Protein AF-A0A3Q0KGN2-F1 (afdb_monomer_lite)

Radius of gyration: 61.95 Å; chains: 1; bounding box: 192×76×157 Å

InterPro domains:
  IPR038929 Coiled-coil domain-containing protein 13 [PTHR31935] (30-447)

Sequence (596 aa):
MPDYCNEDDSKQTESVTMHGVHKIHPNDVGLDVASLKIIELSKKIRELNAALVSERNRCNNLCQVVRKLESESASLSNKDVICSLCKQNKITANEKIDNTSESAGQEKKIKKMEFVVLELRQKVQTLNHDLLLAKKVVEAETGEIIPNINIWLTNLKLKTEGTYGTWRGRQQQITALKNRIAKLQSQLALKSSSRTEDLIHKDNIENETFSGATFFGINYFQDDDNNLDPQSPKVNHIIEQNENKTSTIIQLQDEKKRLEEDNDVTKKNLQKTKLRINNLLQEQKELKQQILFLIKKGKHDDELVESLVHHNENLQNELNRMNQINKEKDDEIEKFNEQQSNLKQRKDIEIKRLEEIIIEKNQLIDNMNERLTTVNQIHLDKSEHEVITETNDIIQSNFIHSSQCDPDHIKSLTIERDGLVKLIENMESRIEELVNEKMKLKLENTELIRKLAGKPNINNQSLLINEKSVKSIINNHNHNDKEDDQLFNYLTNENYIKNLFSKCSSLSLSSMKIITKYIKQFQIVLIKYHNELMNLKNNIKLILNYRNDDFKLMMNIIDELRQQQQQQQQQQGQQRQRQQEQQEQEQQRRQQQQQQ

Structure (mmCIF, N/CA/C/O backbone):
data_AF-A0A3Q0KGN2-F1
#
_entry.id   AF-A0A3Q0KGN2-F1
#
loop_
_atom_site.group_PDB
_atom_site.id
_atom_site.type_symbol
_atom_site.label_atom_id
_atom_site.label_alt_id
_atom_site.label_comp_id
_atom_site.label_asym_id
_atom_site.label_entity_id
_atom_site.label_seq_id
_atom_site.pdbx_PDB_ins_code
_atom_site.Cartn_x
_atom_site.Cartn_y
_atom_site.Cartn_z
_atom_site.occupancy
_atom_site.B_iso_or_equiv
_atom_site.auth_seq_id
_atom_site.auth_comp_id
_atom_site.auth_asym_id
_atom_site.auth_atom_id
_atom_site.pdbx_PDB_model_num
ATOM 1 N N . MET A 1 1 ? -9.458 28.143 -1.568 1.00 37.06 1 MET A N 1
ATOM 2 C CA . MET A 1 1 ? -10.804 27.536 -1.480 1.00 37.06 1 MET A CA 1
ATOM 3 C C . MET A 1 1 ? -11.739 28.597 -0.924 1.00 37.06 1 MET A C 1
ATOM 5 O O . MET A 1 1 ? -11.326 29.224 0.039 1.00 37.06 1 MET A O 1
ATOM 9 N N . PRO A 1 2 ? -12.906 28.874 -1.525 1.00 39.81 2 PRO A N 1
ATOM 10 C CA . PRO A 1 2 ? -13.836 29.863 -0.982 1.00 39.81 2 PRO A CA 1
ATOM 11 C C . PRO A 1 2 ? -14.508 29.329 0.294 1.00 39.81 2 PRO A C 1
ATOM 13 O O . PRO A 1 2 ? -14.988 28.195 0.301 1.00 39.81 2 PRO A O 1
ATOM 16 N N . ASP A 1 3 ? -14.514 30.145 1.349 1.00 43.41 3 ASP A N 1
ATOM 17 C CA . ASP A 1 3 ? -15.077 29.872 2.675 1.00 43.41 3 ASP A CA 1
ATOM 18 C C . ASP A 1 3 ? -16.599 29.642 2.629 1.00 43.41 3 ASP A C 1
ATOM 20 O O . ASP A 1 3 ? -17.396 30.576 2.678 1.00 43.41 3 ASP A O 1
ATOM 24 N N . TYR A 1 4 ? -17.021 28.379 2.573 1.00 41.16 4 TYR A N 1
ATOM 25 C CA . TYR A 1 4 ? -18.422 27.967 2.721 1.00 41.16 4 TYR A CA 1
ATOM 26 C C . TYR A 1 4 ? -18.769 27.772 4.209 1.00 41.16 4 TYR A C 1
ATOM 28 O O . TYR A 1 4 ? -19.076 26.671 4.655 1.00 41.16 4 TYR A O 1
ATOM 36 N N . CYS A 1 5 ? -18.665 28.835 5.007 1.00 35.72 5 CYS A N 1
ATOM 37 C CA . CYS A 1 5 ? -18.962 28.796 6.445 1.00 35.72 5 CYS A CA 1
ATOM 38 C C . CYS A 1 5 ? -19.754 30.028 6.902 1.00 35.72 5 CYS A C 1
ATOM 40 O O . CYS A 1 5 ? -19.450 30.573 7.950 1.00 35.72 5 CYS A O 1
ATOM 42 N N . ASN A 1 6 ? -20.743 30.483 6.130 1.00 36.50 6 ASN A N 1
ATOM 43 C CA . ASN A 1 6 ? -21.748 31.447 6.588 1.00 36.50 6 ASN A CA 1
ATOM 44 C C . ASN A 1 6 ? -23.064 31.171 5.845 1.00 36.50 6 ASN A C 1
ATOM 46 O O . ASN A 1 6 ? -23.286 31.715 4.770 1.00 36.50 6 ASN A O 1
ATOM 50 N N . GLU A 1 7 ? -23.922 30.313 6.394 1.00 40.88 7 GLU A N 1
ATOM 51 C CA . GLU A 1 7 ? -25.357 30.390 6.106 1.00 40.88 7 GLU A CA 1
ATOM 52 C C . GLU A 1 7 ? -26.114 30.415 7.431 1.00 40.88 7 GLU A C 1
ATOM 54 O O . GLU A 1 7 ? -25.927 29.560 8.298 1.00 40.88 7 GLU A O 1
ATOM 59 N N . ASP A 1 8 ? -26.901 31.476 7.566 1.00 36.59 8 ASP A N 1
ATOM 60 C CA . ASP A 1 8 ? -27.594 31.928 8.757 1.00 36.59 8 ASP A CA 1
ATOM 61 C C . ASP A 1 8 ? -28.649 30.939 9.270 1.00 36.59 8 ASP A C 1
ATOM 63 O O . ASP A 1 8 ? -29.472 30.401 8.524 1.00 36.59 8 ASP A O 1
ATOM 67 N N . ASP A 1 9 ? -28.679 30.796 10.596 1.00 37.03 9 ASP A N 1
ATOM 68 C CA . ASP A 1 9 ? -29.705 30.120 11.389 1.00 37.03 9 ASP A CA 1
ATOM 69 C C . ASP A 1 9 ? -31.073 30.830 11.278 1.00 37.03 9 ASP A C 1
ATOM 71 O O . ASP A 1 9 ? -31.562 31.457 12.222 1.00 37.03 9 ASP A O 1
ATOM 75 N N . SER A 1 10 ? -31.748 30.722 10.134 1.00 38.00 10 SER A N 1
ATOM 76 C CA . SER A 1 10 ? -33.141 31.165 9.999 1.00 38.00 10 SER A CA 1
ATOM 77 C C . SER A 1 10 ? -34.096 30.111 10.563 1.00 38.00 10 SER A C 1
ATOM 79 O O . SER A 1 10 ? -34.604 29.233 9.868 1.00 38.00 10 SER A O 1
ATOM 81 N N . LYS A 1 11 ? -34.351 30.214 11.870 1.00 34.75 11 LYS A N 1
ATOM 82 C CA . LYS A 1 11 ? -35.442 29.530 12.577 1.00 34.75 11 LYS A CA 1
ATOM 83 C C . LYS A 1 11 ? -36.794 30.069 12.089 1.00 34.75 11 LYS A C 1
ATOM 85 O O . LYS A 1 11 ? -37.289 31.050 12.634 1.00 34.75 11 LYS A O 1
ATOM 90 N N . GLN A 1 12 ? -37.416 29.426 11.103 1.00 34.69 12 GLN A N 1
ATOM 91 C CA . GLN A 1 12 ? -38.846 29.614 10.832 1.00 34.69 12 GLN A CA 1
ATOM 92 C C . GLN A 1 12 ? -39.654 28.543 11.569 1.00 34.69 12 GLN A C 1
ATOM 94 O O . GLN A 1 12 ? -39.642 27.359 11.242 1.00 34.69 12 GLN A O 1
ATOM 99 N N . THR A 1 13 ? -40.314 28.986 12.632 1.00 32.97 13 THR A N 1
ATOM 100 C CA . THR A 1 13 ? -41.303 28.246 13.410 1.00 32.97 13 THR A CA 1
ATOM 101 C C . THR A 1 13 ? -42.668 28.392 12.738 1.00 32.97 13 THR A C 1
ATOM 103 O O . THR A 1 13 ? -43.354 29.381 12.979 1.00 32.97 13 THR A O 1
ATOM 106 N N . GLU A 1 14 ? -43.084 27.436 11.910 1.00 36.53 14 GLU A N 1
ATOM 107 C CA . GLU A 1 14 ? -44.475 27.355 11.449 1.00 36.53 14 GLU A CA 1
ATOM 108 C C . GLU A 1 14 ? -45.244 26.347 12.303 1.00 36.53 14 GLU A C 1
ATOM 110 O O . GLU A 1 14 ? -45.062 25.132 12.226 1.00 36.53 14 GLU A O 1
ATOM 115 N N . SER A 1 15 ? -46.095 26.884 13.171 1.00 32.31 15 SER A N 1
ATOM 116 C CA . SER A 1 15 ? -47.087 26.153 13.945 1.00 32.31 15 SER A CA 1
ATOM 117 C C . SER A 1 15 ? -48.253 25.749 13.038 1.00 32.31 15 SER A C 1
ATOM 119 O O . SER A 1 15 ? -49.039 26.605 12.635 1.00 32.31 15 SER A O 1
ATOM 121 N N . VAL A 1 16 ? -48.397 24.459 12.733 1.00 37.28 16 VAL A N 1
ATOM 122 C CA . VAL A 1 16 ? -49.583 23.939 12.036 1.00 37.28 16 VAL A CA 1
ATOM 123 C C . VAL A 1 16 ? -50.595 23.440 13.062 1.00 37.28 16 VAL A C 1
ATOM 125 O O . VAL A 1 16 ? -50.392 22.452 13.767 1.00 37.28 16 VAL A O 1
ATOM 128 N N . THR A 1 17 ? -51.687 24.186 13.148 1.00 33.66 17 THR A N 1
ATOM 129 C CA . THR A 1 17 ? -52.855 23.970 13.996 1.00 33.66 17 THR A CA 1
ATOM 130 C C . THR A 1 17 ? -53.669 22.780 13.482 1.00 33.66 17 THR A C 1
ATOM 132 O O . THR A 1 17 ? -54.152 22.787 12.352 1.00 33.66 17 THR A O 1
ATOM 135 N N . MET A 1 18 ? -53.857 21.760 14.320 1.00 33.41 18 MET A N 1
ATOM 136 C CA . MET A 1 18 ? -54.680 20.585 14.019 1.00 33.41 18 MET A CA 1
ATOM 137 C C . MET A 1 18 ? -56.166 20.936 14.193 1.00 33.41 18 MET A C 1
ATOM 139 O O . MET A 1 18 ? -56.669 20.991 15.314 1.00 33.41 18 MET A O 1
ATOM 143 N N . HIS A 1 19 ? -56.871 21.196 13.093 1.00 30.86 19 HIS A N 1
ATOM 144 C CA . HIS A 1 19 ? -58.331 21.323 13.045 1.00 30.86 19 HIS A CA 1
ATOM 145 C C . HIS A 1 19 ? -58.899 20.262 12.100 1.00 30.86 19 HIS A C 1
ATOM 147 O O . HIS A 1 19 ? -58.445 20.148 10.966 1.00 30.86 19 HIS A O 1
ATOM 153 N N . GLY A 1 20 ? -59.924 19.529 12.547 1.00 34.56 20 GLY A N 1
ATOM 154 C CA . GLY A 1 20 ? -60.787 18.750 11.653 1.00 34.56 20 GLY A CA 1
ATOM 155 C C . GLY A 1 20 ? -61.028 17.307 12.081 1.00 34.56 20 GLY A C 1
ATOM 156 O O . GLY A 1 20 ? -60.421 16.378 11.561 1.00 34.56 20 GLY A O 1
ATOM 157 N N . VAL A 1 21 ? -61.976 17.120 12.999 1.00 31.12 21 VAL A N 1
ATOM 158 C CA . VAL A 1 21 ? -62.618 15.836 13.303 1.00 31.12 21 VAL A CA 1
ATOM 159 C C . VAL A 1 21 ? -63.432 15.409 12.075 1.00 31.12 21 VAL A C 1
ATOM 161 O O . VAL A 1 21 ? -64.506 15.959 11.820 1.00 31.12 21 VAL A O 1
ATOM 164 N N . HIS A 1 22 ? -62.941 14.444 11.294 1.00 40.19 22 HIS A N 1
ATOM 165 C CA . HIS A 1 22 ? -63.720 13.837 10.215 1.00 40.19 22 HIS A CA 1
ATOM 166 C C . HIS A 1 22 ? -63.932 12.340 10.405 1.00 40.19 22 HIS A C 1
ATOM 168 O O . HIS A 1 22 ? -63.059 11.583 10.820 1.00 40.19 22 HIS A O 1
ATOM 174 N N . LYS A 1 23 ? -65.198 11.990 10.178 1.00 37.16 23 LYS A N 1
ATOM 175 C CA . LYS A 1 23 ? -65.866 10.735 10.480 1.00 37.16 23 LYS A CA 1
ATOM 176 C C . LYS A 1 23 ? -65.218 9.581 9.727 1.00 37.16 23 LYS A C 1
ATOM 178 O O . LYS A 1 23 ? -64.963 9.656 8.532 1.00 37.16 23 LYS A O 1
ATOM 183 N N . ILE A 1 24 ? -65.033 8.500 10.470 1.00 36.69 24 ILE A N 1
ATOM 184 C CA . ILE A 1 24 ? -64.552 7.198 10.030 1.00 36.69 24 ILE A CA 1
ATOM 185 C C . ILE A 1 24 ? -65.502 6.662 8.943 1.00 36.69 24 ILE A C 1
ATOM 187 O O . ILE A 1 24 ? -66.661 6.344 9.217 1.00 36.69 24 ILE A O 1
ATOM 191 N N . HIS A 1 25 ? -65.020 6.570 7.705 1.00 41.91 25 HIS A N 1
ATOM 192 C CA . HIS A 1 25 ? -65.602 5.716 6.671 1.00 41.91 25 HIS A CA 1
ATOM 193 C C . HIS A 1 25 ? -64.577 4.633 6.316 1.00 41.91 25 HIS A C 1
ATOM 195 O O . HIS A 1 25 ? -63.493 4.954 5.828 1.00 41.91 25 HIS A O 1
ATOM 201 N N . PRO A 1 26 ? -64.870 3.354 6.606 1.00 41.38 26 PRO A N 1
ATOM 202 C CA . PRO A 1 26 ? -63.973 2.254 6.308 1.00 41.38 26 PRO A CA 1
ATOM 203 C C . PRO A 1 26 ? -64.197 1.871 4.848 1.00 41.38 26 PRO A C 1
ATOM 205 O O . PRO A 1 26 ? -65.238 1.297 4.564 1.00 41.38 26 PRO A O 1
ATOM 208 N N . ASN A 1 27 ? -63.302 2.274 3.938 1.00 44.38 27 ASN A N 1
ATOM 209 C CA . ASN A 1 27 ? -63.066 1.641 2.620 1.00 44.38 27 ASN A CA 1
ATOM 210 C C . ASN A 1 27 ? -61.957 2.323 1.783 1.00 44.38 27 ASN A C 1
ATOM 212 O O . ASN A 1 27 ? -61.847 2.047 0.591 1.00 44.38 27 ASN A O 1
ATOM 216 N N . ASP A 1 28 ? -61.106 3.180 2.359 1.00 47.94 28 ASP A N 1
ATOM 217 C CA . ASP A 1 28 ? -60.072 3.884 1.587 1.00 47.94 28 ASP A CA 1
ATOM 218 C C . ASP A 1 28 ? -58.673 3.281 1.787 1.00 47.94 28 ASP A C 1
ATOM 220 O O . ASP A 1 28 ? -57.818 3.805 2.502 1.00 47.94 28 ASP A O 1
ATOM 224 N N . VAL A 1 29 ? -58.441 2.137 1.141 1.00 55.62 29 VAL A N 1
ATOM 225 C CA . VAL A 1 29 ? -57.117 1.493 1.056 1.00 55.62 29 VAL A CA 1
ATOM 226 C C . VAL A 1 29 ? -56.094 2.428 0.379 1.00 55.62 29 VAL A C 1
ATOM 228 O O . VAL A 1 29 ? -54.894 2.304 0.610 1.00 55.62 29 VAL A O 1
ATOM 231 N N . GLY A 1 30 ? -56.547 3.404 -0.420 1.00 56.88 30 GLY A N 1
ATOM 232 C CA . GLY A 1 30 ? -55.689 4.384 -1.087 1.00 56.88 30 GLY A CA 1
ATOM 233 C C . GLY A 1 30 ? -55.107 5.425 -0.129 1.00 56.88 30 GLY A C 1
ATOM 234 O O . GLY A 1 30 ? -53.911 5.723 -0.207 1.00 56.88 30 GLY A O 1
ATOM 235 N N . LEU A 1 31 ? -55.911 5.931 0.814 1.00 63.50 31 LEU A N 1
ATOM 236 C CA . LEU A 1 31 ? -55.431 6.871 1.834 1.00 63.50 31 LEU A CA 1
ATOM 237 C C . LEU A 1 31 ? -54.385 6.238 2.758 1.00 63.50 31 LEU A C 1
ATOM 239 O O . LEU A 1 31 ? -53.442 6.918 3.161 1.00 63.50 31 LEU A O 1
ATOM 243 N N . ASP A 1 32 ? -54.513 4.944 3.058 1.00 73.19 32 ASP A N 1
ATOM 244 C CA . ASP A 1 32 ? -53.572 4.256 3.944 1.00 73.19 32 ASP A CA 1
ATOM 245 C C . ASP A 1 32 ? -52.223 3.985 3.257 1.00 73.19 32 ASP A C 1
ATOM 247 O O . ASP A 1 32 ? -51.161 4.108 3.862 1.00 73.19 32 ASP A O 1
ATOM 251 N N . VAL A 1 33 ? -52.219 3.734 1.944 1.00 79.44 33 VAL A N 1
ATOM 252 C CA . VAL A 1 33 ? -50.967 3.656 1.171 1.00 79.44 33 VAL A CA 1
ATOM 253 C C . VAL A 1 33 ? -50.260 5.016 1.132 1.00 79.44 33 VAL A C 1
ATOM 255 O O . VAL A 1 33 ? -49.038 5.081 1.297 1.00 79.44 33 VAL A O 1
ATOM 258 N N . ALA A 1 34 ? -51.006 6.113 0.962 1.00 85.00 34 ALA A N 1
ATOM 259 C CA . ALA A 1 34 ? -50.444 7.462 1.017 1.00 85.00 34 ALA A CA 1
ATOM 260 C C . ALA A 1 34 ? -49.923 7.812 2.424 1.00 85.00 34 ALA A C 1
ATOM 262 O O . ALA A 1 34 ? -48.821 8.352 2.548 1.00 85.00 34 ALA A O 1
ATOM 263 N N . SER A 1 35 ? -50.662 7.454 3.481 1.00 85.06 35 SER A N 1
ATOM 264 C CA . SER A 1 35 ? -50.261 7.668 4.878 1.00 85.06 35 SER A CA 1
ATOM 265 C C . SER A 1 35 ? -48.957 6.921 5.198 1.00 85.06 35 SER A C 1
ATOM 267 O O . SER A 1 35 ? -47.999 7.516 5.701 1.00 85.06 35 SER A O 1
ATOM 269 N N . LEU A 1 36 ? -48.861 5.650 4.796 1.00 84.88 36 LEU A N 1
ATOM 270 C CA . LEU A 1 36 ? -47.667 4.823 4.943 1.00 84.88 36 LEU A CA 1
ATOM 271 C C . LEU A 1 36 ? -46.486 5.409 4.170 1.00 84.88 36 LEU A C 1
ATOM 273 O O . LEU A 1 36 ? -45.372 5.448 4.698 1.00 84.88 36 LEU A O 1
ATOM 277 N N . LYS A 1 37 ? -46.716 5.930 2.957 1.00 91.00 37 LYS A N 1
ATOM 278 C CA . LYS A 1 37 ? -45.654 6.561 2.166 1.00 91.00 37 LYS A CA 1
ATOM 279 C C . LYS A 1 37 ? -45.145 7.851 2.802 1.00 91.00 37 LYS A C 1
ATOM 281 O O . LYS A 1 37 ? -43.936 8.076 2.825 1.00 91.00 37 LYS A O 1
ATOM 286 N N . ILE A 1 38 ? -46.030 8.671 3.368 1.00 89.69 38 ILE A N 1
ATOM 287 C CA . ILE A 1 38 ? -45.646 9.875 4.119 1.00 89.69 38 ILE A CA 1
ATOM 288 C C . ILE A 1 38 ? -44.815 9.499 5.352 1.00 89.69 38 ILE A C 1
ATOM 290 O O . ILE A 1 38 ? -43.799 10.144 5.626 1.00 89.69 38 ILE A O 1
ATOM 294 N N . ILE A 1 39 ? -45.189 8.439 6.075 1.00 91.00 39 ILE A N 1
ATOM 295 C CA . ILE A 1 39 ? -44.430 7.938 7.232 1.00 91.00 39 ILE A CA 1
ATOM 296 C C . ILE A 1 39 ? -43.046 7.427 6.804 1.00 91.00 39 ILE A C 1
ATOM 298 O O . ILE A 1 39 ? -42.045 7.763 7.443 1.00 91.00 39 ILE A O 1
ATOM 302 N N . GLU A 1 40 ? -42.968 6.658 5.717 1.00 91.00 40 GLU A N 1
ATOM 303 C CA . GLU A 1 40 ? -41.714 6.137 5.162 1.00 91.00 40 GLU A CA 1
ATOM 304 C C . GLU A 1 40 ? -40.777 7.277 4.733 1.00 91.00 40 GLU A C 1
ATOM 306 O O . GLU A 1 40 ? -39.613 7.312 5.140 1.00 91.00 40 GLU A O 1
ATOM 311 N N . LEU A 1 41 ? -41.293 8.264 3.991 1.00 93.31 41 LEU A N 1
ATOM 312 C CA . LEU A 1 41 ? -40.535 9.448 3.581 1.00 93.31 41 LEU A CA 1
ATOM 313 C C . LEU A 1 41 ? -40.102 10.285 4.789 1.00 93.31 41 LEU A C 1
ATOM 315 O O . LEU A 1 41 ? -38.949 10.698 4.864 1.00 93.31 41 LEU A O 1
ATOM 319 N N . SER A 1 42 ? -40.967 10.465 5.788 1.00 94.06 42 SER A N 1
ATOM 320 C CA . SER A 1 42 ? -40.627 11.185 7.024 1.00 94.06 42 SER A CA 1
ATOM 321 C C . SER A 1 42 ? -39.551 10.470 7.842 1.00 94.06 42 SER A C 1
ATOM 323 O O . SER A 1 42 ? -38.738 11.112 8.514 1.00 94.06 42 SER A O 1
ATOM 325 N N . LYS A 1 43 ? -39.533 9.132 7.823 1.00 94.56 43 LYS A N 1
ATOM 326 C CA . LYS A 1 43 ? -38.464 8.336 8.432 1.00 94.56 43 LYS A CA 1
ATOM 327 C C . LYS A 1 43 ? -37.165 8.497 7.643 1.00 94.56 43 LYS A C 1
ATOM 329 O O . LYS A 1 43 ? -36.127 8.754 8.250 1.00 94.56 43 LYS A O 1
ATOM 334 N N . LYS A 1 44 ? -37.231 8.449 6.308 1.00 95.19 44 LYS A N 1
ATOM 335 C CA . LYS A 1 44 ? -36.063 8.637 5.442 1.00 95.19 44 LYS A CA 1
ATOM 336 C C . LYS A 1 44 ? -35.452 10.033 5.574 1.00 95.19 44 LYS A C 1
ATOM 338 O O . LYS A 1 44 ? -34.234 10.148 5.640 1.00 95.19 44 LYS A O 1
ATOM 343 N N . ILE A 1 45 ? -36.273 11.078 5.683 1.00 96.12 45 ILE A N 1
ATOM 344 C CA . ILE A 1 45 ? -35.826 12.459 5.930 1.00 96.12 45 ILE A CA 1
ATOM 345 C C . ILE A 1 45 ? -35.091 12.557 7.271 1.00 96.12 45 ILE A C 1
ATOM 347 O O . ILE A 1 45 ? -34.023 13.162 7.343 1.00 96.12 45 ILE A O 1
ATOM 351 N N . ARG A 1 46 ? -35.613 11.926 8.331 1.00 94.00 46 ARG A N 1
ATOM 352 C CA . ARG A 1 46 ? -34.936 11.886 9.638 1.00 94.00 46 ARG A CA 1
ATOM 353 C C . ARG A 1 46 ? -33.597 11.148 9.582 1.00 94.00 46 ARG A C 1
ATOM 355 O O . ARG A 1 46 ? -32.626 11.644 10.144 1.00 94.00 46 ARG A O 1
ATOM 362 N N . GLU A 1 47 ? -33.528 10.012 8.891 1.00 93.69 47 GLU A N 1
ATOM 363 C CA . GLU A 1 47 ? -32.274 9.271 8.679 1.00 93.69 47 GLU A CA 1
ATOM 364 C C . GLU A 1 47 ? -31.247 10.087 7.884 1.00 93.69 47 GLU A C 1
ATOM 366 O O . GLU A 1 47 ? -30.087 10.162 8.283 1.00 93.69 47 GLU A O 1
ATOM 371 N N . LEU A 1 48 ? -31.665 10.738 6.793 1.00 94.44 48 LEU A N 1
ATOM 372 C CA . LEU A 1 48 ? -30.786 11.584 5.982 1.00 94.44 48 LEU A CA 1
ATOM 373 C C . LEU A 1 48 ? -30.283 12.800 6.766 1.00 94.44 48 LEU A C 1
ATOM 375 O O . LEU A 1 48 ? -29.096 13.104 6.698 1.00 94.44 48 LEU A O 1
ATOM 379 N N . ASN A 1 49 ? -31.135 13.448 7.565 1.00 95.06 49 ASN A N 1
ATOM 380 C CA . ASN A 1 49 ? -30.708 14.540 8.443 1.00 95.06 49 ASN A CA 1
ATOM 381 C C . ASN A 1 49 ? -29.713 14.066 9.511 1.00 95.06 49 ASN A C 1
ATOM 383 O O . ASN A 1 49 ? -28.725 14.752 9.767 1.00 95.06 49 ASN A O 1
ATOM 387 N N . ALA A 1 50 ? -29.922 12.887 10.106 1.00 92.75 50 ALA A N 1
ATOM 388 C CA . ALA A 1 50 ? -28.967 12.312 11.052 1.00 92.75 50 ALA A CA 1
ATOM 389 C C . ALA A 1 50 ? -27.607 12.023 10.387 1.00 92.75 50 ALA A C 1
ATOM 391 O O . ALA A 1 50 ? -26.565 12.369 10.948 1.00 92.75 50 ALA A O 1
ATOM 392 N N . ALA A 1 51 ? -27.615 11.461 9.172 1.00 92.69 51 ALA A N 1
ATOM 393 C CA . ALA A 1 51 ? -26.404 11.216 8.391 1.00 92.69 51 ALA A CA 1
ATOM 394 C C . ALA A 1 51 ? -25.677 12.527 8.040 1.00 92.69 51 ALA A C 1
ATOM 396 O O . ALA A 1 51 ? -24.473 12.649 8.266 1.00 92.69 51 ALA A O 1
ATOM 397 N N . LEU A 1 52 ? -26.412 13.544 7.586 1.00 93.81 52 LEU A N 1
ATOM 398 C CA . LEU A 1 52 ? -25.872 14.858 7.237 1.00 93.81 52 LEU A CA 1
ATOM 399 C C . LEU A 1 52 ? -25.216 15.541 8.448 1.00 93.81 52 LEU A C 1
ATOM 401 O O . LEU A 1 52 ? -24.105 16.058 8.340 1.00 93.81 52 LEU A O 1
ATOM 405 N N . VAL A 1 53 ? -25.851 15.494 9.623 1.00 93.81 53 VAL A N 1
ATOM 406 C CA . VAL A 1 53 ? -25.267 16.020 10.870 1.00 93.81 53 VAL A CA 1
ATOM 407 C C . VAL A 1 53 ? -24.005 15.246 11.265 1.00 93.81 53 VAL A C 1
ATOM 409 O O . VAL A 1 53 ? -23.014 15.862 11.662 1.00 93.81 53 VAL A O 1
ATOM 412 N N . SER A 1 54 ? -23.996 13.915 11.129 1.00 90.19 54 SER A N 1
ATOM 413 C CA . SER A 1 54 ? -22.798 13.120 11.426 1.00 90.19 54 SER A CA 1
ATOM 414 C C . SER A 1 54 ? -21.625 13.434 10.488 1.00 90.19 54 SER A C 1
ATOM 416 O O . SER A 1 54 ? -20.497 13.575 10.965 1.00 90.19 54 SER A O 1
ATOM 418 N N . GLU A 1 55 ? -21.888 13.653 9.196 1.00 90.19 55 GLU A N 1
ATOM 419 C CA . GLU A 1 55 ? -20.861 14.045 8.225 1.00 90.19 55 GLU A CA 1
ATOM 420 C C . GLU A 1 55 ? -20.375 15.481 8.437 1.00 90.19 55 GLU A C 1
ATOM 422 O O . GLU A 1 55 ? -19.172 15.729 8.390 1.00 90.19 55 GLU A O 1
ATOM 427 N N . ARG A 1 56 ? -21.258 16.425 8.793 1.00 94.56 56 ARG A N 1
ATOM 428 C CA . ARG A 1 56 ? -20.836 17.778 9.204 1.00 94.56 56 ARG A CA 1
ATOM 429 C C . ARG A 1 56 ? -19.905 17.742 10.413 1.00 94.56 56 ARG A C 1
ATOM 431 O O . ARG A 1 56 ? -18.878 18.415 10.411 1.00 94.56 56 ARG A O 1
ATOM 438 N N . ASN A 1 57 ? -20.209 16.925 11.421 1.00 91.56 57 ASN A N 1
ATOM 439 C CA . ASN A 1 57 ? -19.338 16.767 12.588 1.00 91.56 57 ASN A CA 1
ATOM 440 C C . ASN A 1 57 ? -17.984 16.144 12.216 1.00 91.56 57 ASN A C 1
ATOM 442 O O . ASN A 1 57 ? -16.943 16.595 12.697 1.00 91.56 57 ASN A O 1
ATOM 446 N N . ARG A 1 58 ? -17.976 15.142 11.328 1.00 92.31 58 ARG A N 1
ATOM 447 C CA . ARG A 1 58 ? -16.745 14.538 10.801 1.00 92.31 58 ARG A CA 1
ATOM 448 C C . ARG A 1 58 ? -15.906 15.557 10.021 1.00 92.31 58 ARG A C 1
ATOM 450 O O . ARG A 1 58 ? -14.702 15.644 10.258 1.00 92.31 58 ARG A O 1
ATOM 457 N N . CYS A 1 59 ? -16.535 16.359 9.164 1.00 91.69 59 CYS A N 1
ATOM 458 C CA . CYS A 1 59 ? -15.881 17.419 8.400 1.00 91.69 59 CYS A CA 1
ATOM 459 C C . CYS A 1 59 ? -15.301 18.504 9.318 1.00 91.69 59 CYS A C 1
ATOM 461 O O . CYS A 1 59 ? -14.140 18.870 9.172 1.00 91.69 59 CYS A O 1
ATOM 463 N N . ASN A 1 60 ? -16.050 18.949 10.331 1.00 92.25 60 ASN A N 1
ATOM 464 C CA . ASN A 1 60 ? -15.572 19.927 11.312 1.00 92.25 60 ASN A CA 1
ATOM 465 C C . ASN A 1 60 ? -14.350 19.422 12.093 1.00 92.25 60 ASN A C 1
ATOM 467 O O . ASN A 1 60 ? -13.394 20.175 12.289 1.00 92.25 60 ASN A O 1
ATOM 471 N N . ASN A 1 61 ? -14.345 18.146 12.492 1.00 89.19 61 ASN A N 1
ATOM 472 C CA . ASN A 1 61 ? -13.190 17.521 13.139 1.00 89.19 61 ASN A CA 1
ATOM 473 C C . ASN A 1 61 ? -11.971 17.485 12.206 1.00 89.19 61 ASN A C 1
ATOM 475 O O . ASN A 1 61 ? -10.870 17.835 12.627 1.00 89.19 61 ASN A O 1
ATOM 479 N N . LEU A 1 62 ? -12.158 17.119 10.934 1.00 90.06 62 LEU A N 1
ATOM 480 C CA . LEU A 1 62 ? -11.085 17.129 9.935 1.00 90.06 62 LEU A CA 1
ATOM 481 C C . LEU A 1 62 ? -10.549 18.546 9.691 1.00 90.06 62 LEU A C 1
ATOM 483 O O . LEU A 1 62 ? -9.339 18.743 9.721 1.00 90.06 62 LEU A O 1
ATOM 487 N N . CYS A 1 63 ? -11.415 19.554 9.557 1.00 91.31 63 CYS A N 1
ATOM 488 C CA . CYS A 1 63 ? -11.003 20.954 9.426 1.00 91.31 63 CYS A CA 1
ATOM 489 C C . CYS A 1 63 ? -10.235 21.469 10.655 1.00 91.31 63 CYS A C 1
ATOM 491 O O . CYS A 1 63 ? -9.352 22.312 10.515 1.00 91.31 63 CYS A O 1
ATOM 493 N N . GLN A 1 64 ? -10.550 20.993 11.866 1.00 88.94 64 GLN A N 1
ATOM 494 C CA . GLN A 1 64 ? -9.759 21.306 13.062 1.00 88.94 64 GLN A CA 1
ATOM 495 C C . GLN A 1 64 ? -8.380 20.637 13.035 1.00 88.94 64 GLN A C 1
ATOM 497 O O . GLN A 1 64 ? -7.401 21.262 13.435 1.00 88.94 64 GLN A O 1
ATOM 502 N N . VAL A 1 65 ? -8.291 19.388 12.568 1.00 93.25 65 VAL A N 1
ATOM 503 C CA . VAL A 1 65 ? -7.011 18.678 12.409 1.00 93.25 65 VAL A CA 1
ATOM 504 C C . VAL A 1 65 ? -6.138 19.371 11.366 1.00 93.25 65 VAL A C 1
ATOM 506 O O . VAL A 1 65 ? -4.975 19.637 11.647 1.00 93.25 65 VAL A O 1
ATOM 509 N N . VAL A 1 66 ? -6.703 19.739 10.214 1.00 87.62 66 VAL A N 1
ATOM 510 C CA . VAL A 1 66 ? -5.989 20.485 9.167 1.00 87.62 66 VAL A CA 1
ATOM 511 C C . VAL A 1 66 ? -5.483 21.820 9.707 1.00 87.62 66 VAL A C 1
ATOM 513 O O . VAL A 1 66 ? -4.292 22.078 9.607 1.00 87.62 66 VAL A O 1
ATOM 516 N N . ARG A 1 67 ? -6.318 22.605 10.405 1.00 89.44 67 ARG A N 1
ATOM 517 C CA . ARG A 1 67 ? -5.868 23.857 11.043 1.00 89.44 67 ARG A CA 1
ATOM 518 C C . ARG A 1 67 ? -4.731 23.656 12.042 1.00 89.44 67 ARG A C 1
ATOM 520 O O . ARG A 1 67 ? -3.842 24.497 12.119 1.00 89.44 67 ARG A O 1
ATOM 527 N N . LYS A 1 68 ? -4.751 22.567 12.820 1.00 83.12 68 LYS A N 1
ATOM 528 C CA . LYS A 1 68 ? -3.647 22.242 13.736 1.00 83.12 68 LYS A CA 1
ATOM 529 C C . LYS A 1 68 ? -2.364 21.958 12.964 1.00 83.12 68 LYS A C 1
ATOM 531 O O . LYS A 1 68 ? -1.351 22.566 13.282 1.00 83.12 68 LYS A O 1
ATOM 536 N N . LEU A 1 69 ? -2.430 21.121 11.931 1.00 80.31 69 LEU A N 1
ATOM 537 C CA . LEU A 1 69 ? -1.280 20.807 11.080 1.00 80.31 69 LEU A CA 1
ATOM 538 C C . LEU A 1 69 ? -0.747 22.049 10.355 1.00 80.31 69 LEU A C 1
ATOM 540 O O . LEU A 1 69 ? 0.458 22.261 10.322 1.00 80.31 69 LEU A O 1
ATOM 544 N N . GLU A 1 70 ? -1.623 22.916 9.850 1.00 82.62 70 GLU A N 1
ATOM 545 C CA . GLU A 1 70 ? -1.240 24.193 9.238 1.00 82.62 70 GLU A CA 1
ATOM 546 C C . GLU A 1 70 ? -0.581 25.129 10.255 1.00 82.62 70 GLU A C 1
ATOM 548 O O . GLU A 1 70 ? 0.434 25.747 9.944 1.00 82.62 70 GLU A O 1
ATOM 553 N N . SER A 1 71 ? -1.099 25.205 11.488 1.00 77.56 71 SER A N 1
ATOM 554 C CA . SER A 1 71 ? -0.475 25.994 12.557 1.00 77.56 71 SER A CA 1
ATOM 555 C C . SER A 1 71 ? 0.872 25.419 13.008 1.00 77.56 71 SER A C 1
ATOM 557 O O . SER A 1 71 ? 1.794 26.176 13.304 1.00 77.56 71 SER A O 1
ATOM 559 N N . GLU A 1 72 ? 1.017 24.093 13.003 1.00 75.69 72 GLU A N 1
ATOM 560 C CA . GLU A 1 72 ? 2.258 23.396 13.335 1.00 75.69 72 GLU A CA 1
ATOM 561 C C . GLU A 1 72 ? 3.298 23.625 12.224 1.00 75.69 72 GLU A C 1
ATOM 563 O O . GLU A 1 72 ? 4.406 24.074 12.512 1.00 75.69 72 GLU A O 1
ATOM 568 N N . SER A 1 73 ? 2.916 23.504 10.948 1.00 62.50 73 SER A N 1
ATOM 569 C CA . SER A 1 73 ? 3.759 23.880 9.804 1.00 62.50 73 SER A CA 1
ATOM 570 C C . SER A 1 73 ? 4.118 25.369 9.777 1.00 62.50 73 SER A C 1
ATOM 572 O O . SER A 1 73 ? 5.274 25.700 9.516 1.00 62.50 73 SER A O 1
ATOM 574 N N . ALA A 1 74 ? 3.189 26.277 10.091 1.00 61.00 74 ALA A N 1
ATOM 575 C CA . ALA A 1 74 ? 3.478 27.710 10.186 1.00 61.00 74 ALA A CA 1
ATOM 576 C C . ALA A 1 74 ? 4.447 28.018 11.340 1.00 61.00 74 ALA A C 1
ATOM 578 O O . ALA A 1 74 ? 5.332 28.862 11.202 1.00 61.00 74 ALA A O 1
ATOM 579 N N . SER A 1 75 ? 4.336 27.296 12.460 1.00 54.91 75 SER A N 1
ATOM 580 C CA . SER A 1 75 ? 5.259 27.431 13.592 1.00 54.91 75 SER A CA 1
ATOM 581 C C . SER A 1 75 ? 6.675 26.936 13.267 1.00 54.91 75 SER A C 1
ATOM 583 O O . SER A 1 75 ? 7.645 27.527 13.743 1.00 54.91 75 SER A O 1
ATOM 585 N N . LEU A 1 76 ? 6.807 25.916 12.408 1.00 53.97 76 LEU A N 1
ATOM 586 C CA . LEU A 1 76 ? 8.100 25.483 11.872 1.00 53.97 76 LEU A CA 1
ATOM 587 C C . LEU A 1 76 ? 8.638 26.452 10.804 1.00 53.97 76 LEU A C 1
ATOM 589 O O . LEU A 1 76 ? 9.845 26.658 10.734 1.00 53.97 76 LEU A O 1
ATOM 593 N N . SER A 1 77 ? 7.765 27.080 10.010 1.00 46.22 77 SER A N 1
ATOM 594 C CA . SER A 1 77 ? 8.146 28.011 8.936 1.00 46.22 77 SER A CA 1
ATOM 595 C C . SER A 1 77 ? 8.527 29.414 9.424 1.00 46.22 77 SER A C 1
ATOM 597 O O . SER A 1 77 ? 9.219 30.128 8.702 1.00 46.22 77 SER A O 1
ATOM 599 N N . ASN A 1 78 ? 8.094 29.830 10.616 1.00 41.62 78 ASN A N 1
ATOM 600 C CA . ASN A 1 78 ? 8.400 31.161 11.157 1.00 41.62 78 ASN A CA 1
ATOM 601 C C . ASN A 1 78 ? 9.772 31.254 11.844 1.00 41.62 78 ASN A C 1
ATOM 603 O O . ASN A 1 78 ? 10.092 32.287 12.425 1.00 41.62 78 ASN A O 1
ATOM 607 N N . LYS A 1 79 ? 10.602 30.207 11.761 1.00 42.56 79 LYS A N 1
ATOM 608 C CA . LYS A 1 79 ? 12.021 30.284 12.121 1.00 42.56 79 LYS A CA 1
ATOM 609 C C . LYS A 1 79 ? 12.858 30.562 10.872 1.00 42.56 79 LYS A C 1
ATOM 611 O O . LYS A 1 79 ? 13.369 29.653 10.231 1.00 42.56 79 LYS A O 1
ATOM 616 N N . ASP A 1 80 ? 12.940 31.849 10.549 1.00 36.19 80 ASP A N 1
ATOM 617 C CA . ASP A 1 80 ? 14.125 32.532 10.019 1.00 36.19 80 ASP A CA 1
ATOM 618 C C . ASP A 1 80 ? 14.904 31.840 8.883 1.00 36.19 80 ASP A C 1
ATOM 620 O O . ASP A 1 80 ? 15.976 31.277 9.094 1.00 36.19 80 ASP A O 1
ATOM 624 N N . VAL A 1 81 ? 14.430 31.972 7.638 1.00 40.00 81 VAL A N 1
ATOM 625 C CA . VAL A 1 81 ? 15.248 31.681 6.433 1.00 40.00 81 VAL A CA 1
ATOM 626 C C . VAL A 1 81 ? 15.404 32.902 5.509 1.00 40.00 81 VAL A C 1
ATOM 628 O O . VAL A 1 81 ? 16.075 32.834 4.483 1.00 40.00 81 VAL A O 1
ATOM 631 N N . ILE A 1 82 ? 14.896 34.082 5.884 1.00 35.53 82 ILE A N 1
ATOM 632 C CA . ILE A 1 82 ? 15.085 35.302 5.083 1.00 35.53 82 ILE A CA 1
ATOM 633 C C . ILE A 1 82 ? 15.911 36.333 5.862 1.00 35.53 82 ILE A C 1
ATOM 635 O O . ILE A 1 82 ? 15.409 37.023 6.739 1.00 35.53 82 ILE A O 1
ATOM 639 N N . CYS A 1 83 ? 17.171 36.477 5.434 1.00 32.16 83 CYS A N 1
ATOM 640 C CA . CYS A 1 83 ? 18.042 37.646 5.625 1.00 32.16 83 CYS A CA 1
ATOM 641 C C . CYS A 1 83 ? 18.956 37.710 6.870 1.00 32.16 83 CYS A C 1
ATOM 643 O O . CYS A 1 83 ? 18.929 38.682 7.619 1.00 32.16 83 CYS A O 1
ATOM 645 N N . SER A 1 84 ? 19.890 36.759 6.999 1.00 35.28 84 SER A N 1
ATOM 646 C CA . SER A 1 84 ? 21.148 36.992 7.750 1.00 35.28 84 SER A CA 1
ATOM 647 C C . SER A 1 84 ? 22.424 36.843 6.907 1.00 35.28 84 SER A C 1
ATOM 649 O O . SER A 1 84 ? 23.519 37.091 7.402 1.00 35.28 84 SER A O 1
ATOM 651 N N . LEU A 1 85 ? 22.323 36.540 5.605 1.00 35.25 85 LEU A N 1
ATOM 652 C CA . LEU A 1 85 ? 23.499 36.372 4.733 1.00 35.25 85 LEU A CA 1
ATOM 653 C C . LEU A 1 85 ? 24.095 37.698 4.206 1.00 35.25 85 LEU A C 1
ATOM 655 O O . LEU A 1 85 ? 24.965 37.688 3.344 1.00 35.25 85 LEU A O 1
ATOM 659 N N . CYS A 1 86 ? 23.665 38.856 4.719 1.00 29.55 86 CYS A N 1
ATOM 660 C CA . CYS A 1 86 ? 24.173 40.161 4.270 1.00 29.55 86 CYS A CA 1
ATOM 661 C C . CYS A 1 86 ? 25.110 40.855 5.269 1.00 29.55 86 CYS A C 1
ATOM 663 O O . CYS A 1 86 ? 25.537 41.978 5.008 1.00 29.55 86 CYS A O 1
ATOM 665 N N . LYS A 1 87 ? 25.473 40.228 6.394 1.00 34.22 87 LYS A N 1
ATOM 666 C CA . LYS A 1 87 ? 26.470 40.799 7.312 1.00 34.22 87 LYS A CA 1
ATOM 667 C C . LYS A 1 87 ? 27.605 39.824 7.573 1.00 34.22 87 LYS A C 1
ATOM 669 O O . LYS A 1 87 ? 27.562 39.006 8.475 1.00 34.22 87 LYS A O 1
ATOM 674 N N . GLN A 1 88 ? 28.612 39.986 6.720 1.00 32.22 88 GLN A N 1
ATOM 675 C CA . GLN A 1 88 ? 30.025 40.020 7.077 1.00 32.22 88 GLN A CA 1
ATOM 676 C C . GLN A 1 88 ? 30.537 38.893 7.978 1.00 32.22 88 GLN A C 1
ATOM 678 O O . GLN A 1 88 ? 30.416 38.923 9.192 1.00 32.22 88 GLN A O 1
ATOM 683 N N . ASN A 1 89 ? 31.294 38.019 7.319 1.00 27.17 89 ASN A N 1
ATOM 684 C CA . ASN A 1 89 ? 32.683 37.739 7.653 1.00 27.17 89 ASN A CA 1
ATOM 685 C C . ASN A 1 89 ? 33.018 37.423 9.118 1.00 27.17 89 ASN A C 1
ATOM 687 O O . ASN A 1 89 ? 33.129 38.309 9.963 1.00 27.17 89 ASN A O 1
ATOM 691 N N . LYS A 1 90 ? 33.548 36.199 9.233 1.00 28.89 90 LYS A N 1
ATOM 692 C CA . LYS A 1 90 ? 34.774 35.828 9.952 1.00 28.89 90 LYS A CA 1
ATOM 693 C C . LYS A 1 90 ? 34.511 35.052 11.249 1.00 28.89 90 LYS A C 1
ATOM 695 O O . LYS A 1 90 ? 33.876 35.540 12.171 1.00 28.89 90 LYS A O 1
ATOM 700 N N . ILE A 1 91 ? 35.229 33.928 11.316 1.00 32.38 91 ILE A N 1
ATOM 701 C CA . ILE A 1 91 ? 35.732 33.218 12.502 1.00 32.38 91 ILE A CA 1
ATOM 702 C C . ILE A 1 91 ? 34.988 31.906 12.853 1.00 32.38 91 ILE A C 1
ATOM 704 O O . ILE A 1 91 ? 33.860 31.884 13.322 1.00 32.38 91 ILE A O 1
ATOM 708 N N . THR A 1 92 ? 35.753 30.830 12.613 1.00 32.66 92 THR A N 1
ATOM 709 C CA . THR A 1 92 ? 35.821 29.500 13.252 1.00 32.66 92 THR A CA 1
ATOM 710 C C . THR A 1 92 ? 34.755 28.440 12.990 1.00 32.66 92 THR A C 1
ATOM 712 O O . THR A 1 92 ? 33.689 28.394 13.587 1.00 32.66 92 THR A O 1
ATOM 715 N N . ALA A 1 93 ? 35.195 27.499 12.152 1.00 29.64 93 ALA A N 1
ATOM 716 C CA . ALA A 1 93 ? 34.911 26.074 12.165 1.00 29.64 93 ALA A CA 1
ATOM 717 C C . ALA A 1 93 ? 34.849 25.427 13.566 1.00 29.64 93 ALA A C 1
ATOM 719 O O . ALA A 1 93 ? 35.509 25.881 14.498 1.00 29.64 93 ALA A O 1
ATOM 720 N N . ASN A 1 94 ? 34.182 24.267 13.593 1.00 29.73 94 ASN A N 1
ATOM 721 C CA . ASN A 1 94 ? 34.120 23.237 14.639 1.00 29.73 94 ASN A CA 1
ATOM 722 C C . ASN A 1 94 ? 33.004 23.328 15.686 1.00 29.73 94 ASN A C 1
ATOM 724 O O . ASN A 1 94 ? 33.266 23.303 16.877 1.00 29.73 94 ASN A O 1
ATOM 728 N N . GLU A 1 95 ? 31.758 23.206 15.234 1.00 39.28 95 GLU A N 1
ATOM 729 C CA . GLU A 1 95 ? 30.744 22.448 15.976 1.00 39.28 95 GLU A CA 1
ATOM 730 C C . GLU A 1 95 ? 29.862 21.707 14.960 1.00 39.28 95 GLU A C 1
ATOM 732 O O . GLU A 1 95 ? 28.853 22.204 14.466 1.00 39.28 95 GLU A O 1
ATOM 737 N N . LYS A 1 96 ? 30.297 20.502 14.563 1.00 36.53 96 LYS A N 1
ATOM 738 C CA . LYS A 1 96 ? 29.408 19.521 13.930 1.00 36.53 96 LYS A CA 1
ATOM 739 C C . LYS A 1 96 ? 28.451 19.042 15.018 1.00 36.53 96 LYS A C 1
ATOM 741 O O . LYS A 1 96 ? 28.724 18.060 15.699 1.00 36.53 96 LYS A O 1
ATOM 746 N N . ILE A 1 97 ? 27.378 19.800 15.207 1.00 42.44 97 ILE A N 1
ATOM 747 C CA . ILE A 1 97 ? 26.241 19.433 16.042 1.00 42.44 97 ILE A CA 1
ATOM 748 C C . ILE A 1 97 ? 25.616 18.196 15.392 1.00 42.44 97 ILE A C 1
ATOM 750 O O . ILE A 1 97 ? 25.065 18.246 14.290 1.00 42.44 97 ILE A O 1
ATOM 754 N N . ASP A 1 98 ? 25.807 17.061 16.051 1.00 39.22 98 ASP A N 1
ATOM 755 C CA . ASP A 1 98 ? 25.262 15.756 15.705 1.00 39.22 98 ASP A CA 1
ATOM 756 C C . ASP A 1 98 ? 23.735 15.762 15.905 1.00 39.22 98 ASP A C 1
ATOM 758 O O . ASP A 1 98 ? 23.203 15.265 16.890 1.00 39.22 98 ASP A O 1
ATOM 762 N N . ASN A 1 99 ? 23.007 16.364 14.962 1.00 47.62 99 ASN A N 1
ATOM 763 C CA . ASN A 1 99 ? 21.538 16.423 14.970 1.00 47.62 99 ASN A CA 1
ATOM 764 C C . ASN A 1 99 ? 20.878 15.047 14.739 1.00 47.62 99 ASN A C 1
ATOM 766 O O . ASN A 1 99 ? 19.663 14.892 14.881 1.00 47.62 99 ASN A O 1
ATOM 770 N N . THR A 1 100 ? 21.660 14.028 14.376 1.00 51.66 100 THR A N 1
ATOM 771 C CA . THR A 1 100 ? 21.175 12.664 14.140 1.00 51.66 100 THR A CA 1
ATOM 772 C C . THR A 1 100 ? 20.845 11.922 15.435 1.00 51.66 100 THR A C 1
ATOM 774 O O . THR A 1 100 ? 19.897 11.133 15.465 1.00 51.66 100 THR A O 1
ATOM 777 N N . SER A 1 101 ? 21.560 12.197 16.529 1.00 52.62 101 SER A N 1
ATOM 778 C CA . SER A 1 101 ? 21.303 11.557 17.824 1.00 52.62 101 SER A CA 1
ATOM 779 C C . SER A 1 101 ? 20.101 12.168 18.565 1.00 52.62 101 SER A C 1
ATOM 781 O O . SER A 1 101 ? 19.350 11.428 19.211 1.00 52.62 101 SER A O 1
ATOM 783 N N . GLU A 1 102 ? 19.822 13.468 18.397 1.00 55.94 102 GLU A N 1
ATOM 784 C CA . GLU A 1 102 ? 18.617 14.106 18.958 1.00 55.94 102 GLU A CA 1
ATOM 785 C C . GLU A 1 102 ? 17.322 13.611 18.304 1.00 55.94 102 GLU A C 1
ATOM 787 O O . GLU A 1 102 ? 16.373 13.284 19.022 1.00 55.94 102 GLU A O 1
ATOM 792 N N . SER A 1 103 ? 17.281 13.480 16.972 1.00 61.06 103 SER A N 1
ATOM 793 C CA . SER A 1 103 ? 16.078 13.015 16.263 1.00 61.06 103 SER A CA 1
ATOM 794 C C . SER A 1 103 ? 15.695 11.583 16.668 1.00 61.06 103 SER A C 1
ATOM 796 O O . SER A 1 103 ? 14.546 11.318 17.032 1.00 61.06 103 SER A O 1
ATOM 798 N N . ALA A 1 104 ? 16.677 10.676 16.757 1.00 66.12 104 ALA A N 1
ATOM 799 C CA . ALA A 1 104 ? 16.449 9.311 17.234 1.00 66.12 104 ALA A CA 1
ATOM 800 C C . ALA A 1 104 ? 16.025 9.260 18.719 1.00 66.12 104 ALA A C 1
ATOM 802 O O . ALA A 1 104 ? 15.245 8.390 19.124 1.00 66.12 104 ALA A O 1
ATOM 803 N N . GLY A 1 105 ? 16.520 10.186 19.549 1.00 69.44 105 GLY A N 1
ATOM 804 C CA . GLY A 1 105 ? 16.097 10.342 20.943 1.00 69.44 105 GLY A CA 1
ATOM 805 C C . GLY A 1 105 ? 14.651 10.830 21.074 1.00 69.44 105 GLY A C 1
ATOM 806 O O . GLY A 1 105 ? 13.885 10.298 21.886 1.00 69.44 105 GLY A O 1
ATOM 807 N N . GLN A 1 106 ? 14.255 11.799 20.248 1.00 76.00 106 GLN A N 1
ATOM 808 C CA . GLN A 1 106 ? 12.893 12.329 20.196 1.00 76.00 106 GLN A CA 1
ATOM 809 C C . GLN A 1 106 ? 11.894 11.277 19.705 1.00 76.00 106 GLN A C 1
ATOM 811 O O . GLN A 1 106 ? 10.855 11.098 20.339 1.00 76.00 106 GLN A O 1
ATOM 816 N N . GLU A 1 107 ? 12.226 10.508 18.667 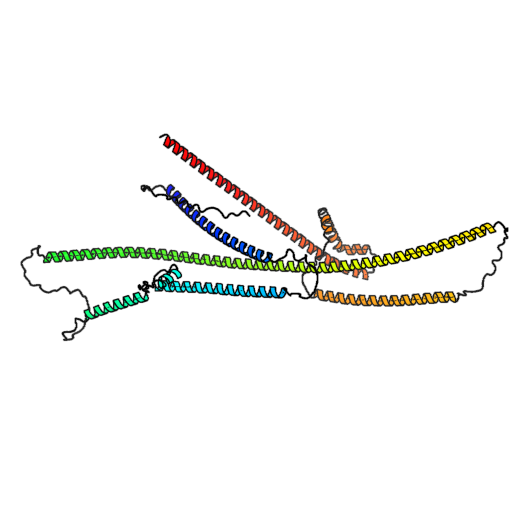1.00 78.00 107 GLU A N 1
ATOM 817 C CA . GLU A 1 107 ? 11.337 9.460 18.155 1.00 78.00 107 GLU A CA 1
ATOM 818 C C . GLU A 1 107 ? 11.104 8.343 19.187 1.00 78.00 107 GLU A C 1
ATOM 820 O O . GLU A 1 107 ? 9.971 7.906 19.401 1.00 78.00 107 GLU A O 1
ATOM 825 N N . LYS A 1 108 ? 12.146 7.935 19.926 1.00 81.31 108 LYS A N 1
ATOM 826 C CA . LYS A 1 108 ? 11.995 6.998 21.056 1.00 81.31 108 LYS A CA 1
ATOM 827 C C . LYS A 1 108 ? 11.098 7.564 22.161 1.00 81.31 108 LYS A C 1
ATOM 829 O O . LYS A 1 108 ? 10.326 6.818 22.768 1.00 81.31 108 LYS A O 1
ATOM 834 N N . LYS A 1 109 ? 11.182 8.871 22.433 1.00 87.88 109 LYS A N 1
ATOM 835 C CA . LYS A 1 109 ? 10.341 9.546 23.433 1.00 87.88 109 LYS A CA 1
ATOM 836 C C . LYS A 1 109 ? 8.876 9.610 22.989 1.00 87.88 109 LYS A C 1
ATOM 838 O O . LYS A 1 109 ? 8.002 9.368 23.819 1.00 87.88 109 LYS A O 1
ATOM 843 N N . ILE A 1 110 ? 8.619 9.864 21.704 1.00 88.69 110 ILE A N 1
ATOM 844 C CA . ILE A 1 110 ? 7.275 9.839 21.109 1.00 88.69 110 ILE A CA 1
ATOM 845 C C . ILE A 1 110 ? 6.683 8.433 21.213 1.00 88.69 110 ILE A C 1
ATOM 847 O O . ILE A 1 110 ? 5.633 8.284 21.828 1.00 88.69 110 ILE A O 1
ATOM 851 N N . LYS A 1 111 ? 7.401 7.391 20.771 1.00 87.81 111 LYS A N 1
ATOM 852 C CA . LYS A 1 111 ? 6.934 5.993 20.869 1.00 87.81 111 LYS A CA 1
ATOM 853 C C . LYS A 1 111 ? 6.621 5.574 22.310 1.00 87.81 111 LYS A C 1
ATOM 855 O O . LYS A 1 111 ? 5.616 4.917 22.573 1.00 87.81 111 LYS A O 1
ATOM 860 N N . LYS A 1 112 ? 7.446 5.995 23.279 1.00 89.88 112 LYS A N 1
ATOM 861 C CA . LYS A 1 112 ? 7.180 5.757 24.709 1.00 89.88 112 LYS A CA 1
ATOM 862 C C . LYS A 1 112 ? 5.915 6.479 25.186 1.00 89.88 112 LYS A C 1
ATOM 864 O O . LYS A 1 112 ? 5.151 5.918 25.965 1.00 89.88 112 LYS A O 1
ATOM 869 N N . MET A 1 113 ? 5.691 7.713 24.741 1.00 90.50 113 MET A N 1
ATOM 870 C CA . MET A 1 113 ? 4.500 8.486 25.093 1.00 90.50 113 MET A CA 1
ATOM 871 C C . MET A 1 113 ? 3.233 7.910 24.449 1.00 90.50 113 MET A C 1
ATOM 873 O O . MET A 1 113 ? 2.212 7.806 25.121 1.00 90.50 113 MET A O 1
ATOM 877 N N . GLU A 1 114 ? 3.303 7.470 23.193 1.00 91.00 114 GLU A N 1
ATOM 878 C CA . GLU A 1 114 ? 2.211 6.781 22.495 1.00 91.00 114 GLU A CA 1
ATOM 879 C C . GLU A 1 114 ? 1.805 5.493 23.215 1.00 91.00 114 GLU A C 1
ATOM 881 O O . GLU A 1 114 ? 0.615 5.262 23.436 1.00 91.00 114 GLU A O 1
ATOM 886 N N . PHE A 1 115 ? 2.784 4.700 23.663 1.00 91.94 115 PHE A N 1
ATOM 887 C CA . PHE A 1 115 ? 2.533 3.509 24.472 1.00 91.94 115 PHE A CA 1
ATOM 888 C C . PHE A 1 115 ? 1.795 3.847 25.779 1.00 91.94 115 PHE A C 1
ATOM 890 O O . PHE A 1 115 ? 0.765 3.247 26.077 1.00 91.94 115 PHE A O 1
ATOM 897 N N . VAL A 1 116 ? 2.245 4.873 26.513 1.00 95.44 116 VAL A N 1
ATOM 898 C CA . VAL A 1 116 ? 1.574 5.332 27.746 1.00 95.44 116 VAL A CA 1
ATOM 899 C C . VAL A 1 116 ? 0.146 5.818 27.468 1.00 95.44 116 VAL A C 1
ATOM 901 O O . VAL A 1 116 ? -0.771 5.542 28.243 1.00 95.44 116 VAL A O 1
ATOM 904 N N . VAL A 1 117 ? -0.085 6.519 26.355 1.00 94.44 117 VAL A N 1
ATOM 905 C CA . VAL A 1 117 ? -1.431 6.953 25.944 1.00 94.44 117 VAL A CA 1
ATOM 906 C C . VAL A 1 117 ? -2.330 5.753 25.635 1.00 94.44 117 VAL A C 1
ATOM 908 O O . VAL A 1 117 ? -3.512 5.770 25.991 1.00 94.44 117 VAL A O 1
ATOM 911 N N . LEU A 1 118 ? -1.792 4.705 25.008 1.00 90.69 118 LEU A N 1
ATOM 912 C CA . LEU A 1 118 ? -2.524 3.471 24.726 1.00 90.69 118 LEU A CA 1
ATOM 913 C C . LEU A 1 118 ? -2.906 2.735 26.021 1.00 90.69 118 LEU A C 1
ATOM 915 O O . LEU A 1 118 ? -4.069 2.362 26.183 1.00 90.69 118 LEU A O 1
ATOM 919 N N . GLU A 1 119 ? -1.975 2.610 26.971 1.00 93.88 119 GLU A N 1
ATOM 920 C CA . GLU A 1 119 ? -2.238 2.023 28.293 1.00 93.88 119 GLU A CA 1
ATOM 921 C C . GLU A 1 119 ? -3.303 2.809 29.071 1.00 93.88 119 GLU A C 1
ATOM 923 O O . GLU A 1 119 ? -4.237 2.227 29.629 1.00 93.88 119 GLU A O 1
ATOM 928 N N . LEU A 1 120 ? -3.223 4.145 29.076 1.00 95.31 120 LEU A N 1
ATOM 929 C CA . LEU A 1 120 ? -4.231 4.994 29.717 1.00 95.31 120 LEU A CA 1
ATOM 930 C C . LEU A 1 120 ? -5.603 4.843 29.052 1.00 95.31 120 LEU A C 1
ATOM 932 O O . LEU A 1 120 ? -6.613 4.763 29.751 1.00 95.31 120 LEU A O 1
ATOM 936 N N . ARG A 1 121 ? -5.659 4.746 27.719 1.00 94.62 121 ARG A N 1
ATOM 937 C CA . ARG A 1 121 ? -6.906 4.501 26.982 1.00 94.62 121 ARG A CA 1
ATOM 938 C C . ARG A 1 121 ? -7.519 3.152 27.359 1.00 94.62 121 ARG A C 1
ATOM 940 O O . ARG A 1 121 ? -8.725 3.092 27.599 1.00 94.62 121 ARG A O 1
ATOM 947 N N . GLN A 1 122 ? -6.706 2.102 27.458 1.00 92.75 122 GLN A N 1
ATOM 948 C CA . GLN A 1 122 ? -7.157 0.782 27.896 1.00 92.75 122 GLN A CA 1
ATOM 949 C C . GLN A 1 122 ? -7.675 0.824 29.340 1.00 92.75 122 GLN A C 1
ATOM 951 O O . GLN A 1 122 ? -8.771 0.343 29.617 1.00 92.75 122 GLN A O 1
ATOM 956 N N . LYS A 1 123 ? -6.953 1.488 30.251 1.00 95.94 123 LYS A N 1
ATOM 957 C CA . LYS A 1 123 ? -7.372 1.658 31.650 1.00 95.94 123 LYS A CA 1
ATOM 958 C C . LYS A 1 123 ? -8.691 2.424 31.778 1.00 95.94 123 LYS A C 1
ATOM 960 O O . LYS A 1 123 ? -9.536 2.045 32.585 1.00 95.94 123 LYS A O 1
ATOM 965 N N . VAL A 1 124 ? -8.900 3.463 30.967 1.00 95.50 124 VAL A N 1
ATOM 966 C CA . VAL A 1 124 ? -10.173 4.201 30.902 1.00 95.50 124 VAL A CA 1
ATOM 967 C C . VAL A 1 124 ? -11.311 3.302 30.413 1.00 95.50 124 VAL A C 1
ATOM 969 O O . VAL A 1 124 ? -12.408 3.376 30.961 1.00 95.50 124 VAL A O 1
ATOM 972 N N . GLN A 1 125 ? -11.074 2.427 29.430 1.00 94.44 125 GLN A N 1
ATOM 973 C CA . GLN A 1 125 ? -12.087 1.468 28.975 1.00 94.44 125 GLN A CA 1
ATOM 974 C C . GLN A 1 125 ? -12.460 0.459 30.067 1.00 94.44 125 GLN A C 1
ATOM 976 O O . GLN A 1 125 ? -13.651 0.240 30.293 1.00 94.44 125 GLN A O 1
ATOM 981 N N . THR A 1 126 ? -11.473 -0.094 30.778 1.00 94.50 126 THR A N 1
ATOM 982 C CA . THR A 1 126 ? -11.706 -0.997 31.917 1.00 94.50 126 THR A CA 1
ATOM 983 C C . THR A 1 126 ? -12.502 -0.300 33.020 1.00 94.50 126 THR A C 1
ATOM 985 O O . THR A 1 126 ? -13.551 -0.792 33.420 1.00 94.50 126 THR A O 1
ATOM 988 N N . LEU A 1 127 ? -12.087 0.902 33.434 1.00 95.38 127 LEU A N 1
ATOM 989 C CA . LEU A 1 127 ? -12.799 1.683 34.453 1.00 95.38 127 LEU A CA 1
ATOM 990 C C . LEU A 1 127 ? -14.232 2.035 34.035 1.00 95.38 127 LEU A C 1
ATOM 992 O O . LEU A 1 127 ? -15.128 2.056 34.873 1.00 95.38 127 LEU A O 1
ATOM 996 N N . ASN A 1 128 ? -14.476 2.299 32.749 1.00 93.88 128 ASN A N 1
ATOM 997 C CA . ASN A 1 128 ? -15.821 2.571 32.245 1.00 93.88 128 ASN A CA 1
ATOM 998 C C . ASN A 1 128 ? -16.702 1.306 32.257 1.00 93.88 128 ASN A C 1
ATOM 1000 O O . ASN A 1 128 ? -17.892 1.379 32.563 1.00 93.88 128 ASN A O 1
ATOM 1004 N N . HIS A 1 129 ? -16.118 0.136 31.974 1.00 93.38 129 HIS A N 1
ATOM 1005 C CA . HIS A 1 129 ? -16.807 -1.146 32.121 1.00 93.38 129 HIS A CA 1
ATOM 1006 C C . HIS A 1 129 ? -17.162 -1.431 33.586 1.00 93.38 129 HIS A C 1
ATOM 1008 O O . HIS A 1 129 ? -18.315 -1.750 33.884 1.00 93.38 129 HIS A O 1
ATOM 1014 N N . ASP A 1 130 ? -16.211 -1.234 34.500 1.00 95.19 130 ASP A N 1
ATOM 1015 C CA . ASP A 1 130 ? -16.417 -1.412 35.939 1.00 95.19 130 ASP A CA 1
ATOM 1016 C C . ASP A 1 130 ? -17.465 -0.430 36.483 1.00 95.19 130 ASP A C 1
ATOM 1018 O O . ASP A 1 130 ? -18.339 -0.820 37.257 1.00 95.19 130 ASP A O 1
ATOM 1022 N N . LEU A 1 131 ? -17.455 0.827 36.020 1.00 92.44 131 LEU A N 1
ATOM 1023 C CA . LEU A 1 131 ? -18.472 1.828 36.356 1.00 92.44 131 LEU A CA 1
ATOM 1024 C C . LEU A 1 131 ? -19.865 1.414 35.862 1.00 92.44 131 LEU A C 1
ATOM 1026 O O . LEU A 1 131 ? -20.850 1.603 36.576 1.00 92.44 131 LEU A O 1
ATOM 1030 N N . LEU A 1 132 ? -19.968 0.829 34.665 1.00 90.81 132 LEU A N 1
ATOM 1031 C CA . LEU A 1 132 ? -21.233 0.318 34.132 1.00 90.81 132 LEU A CA 1
ATOM 1032 C C . LEU A 1 132 ? -21.739 -0.893 34.928 1.00 90.81 132 LEU A C 1
ATOM 1034 O O . LEU A 1 132 ? -22.944 -1.016 35.153 1.00 90.81 132 LEU A O 1
ATOM 1038 N N . LEU A 1 133 ? -20.843 -1.783 35.359 1.00 89.50 133 LEU A N 1
ATOM 1039 C CA . LEU A 1 133 ? -21.198 -2.915 36.212 1.00 89.50 133 LEU A CA 1
ATOM 1040 C C . LEU A 1 133 ? -21.653 -2.435 37.594 1.00 89.50 133 LEU A C 1
ATOM 1042 O O . LEU A 1 133 ? -22.724 -2.831 38.047 1.00 89.50 133 LEU A O 1
ATOM 1046 N N . ALA A 1 134 ? -20.900 -1.528 38.221 1.00 89.25 134 ALA A N 1
ATOM 1047 C CA . ALA A 1 134 ? -21.270 -0.906 39.488 1.00 89.25 134 ALA A CA 1
ATOM 1048 C C . ALA A 1 134 ? -22.626 -0.196 39.383 1.00 89.25 134 ALA A C 1
ATOM 1050 O O . ALA A 1 134 ? -23.481 -0.376 40.244 1.00 89.25 134 ALA A O 1
ATOM 1051 N N . LYS A 1 135 ? -22.872 0.531 38.287 1.00 88.25 135 LYS A N 1
ATOM 1052 C CA . LYS A 1 135 ? -24.175 1.130 37.983 1.00 88.25 135 LYS A CA 1
ATOM 1053 C C . LYS A 1 135 ? -25.285 0.076 37.948 1.00 88.25 135 LYS A C 1
ATOM 1055 O O . LYS A 1 135 ? -26.292 0.269 38.615 1.00 88.25 135 LYS A O 1
ATOM 1060 N N . LYS A 1 136 ? -25.107 -1.037 37.225 1.00 85.69 136 LYS A N 1
ATOM 1061 C CA . LYS A 1 136 ? -26.104 -2.125 37.173 1.00 85.69 136 LYS A CA 1
ATOM 1062 C C . LYS A 1 136 ? -26.377 -2.735 38.545 1.00 85.69 136 LYS A C 1
ATOM 1064 O O . LYS A 1 136 ? -27.522 -3.054 38.844 1.00 85.69 136 LYS A O 1
ATOM 1069 N N . VAL A 1 137 ? -25.340 -2.899 39.367 1.00 84.19 137 VAL A N 1
ATOM 1070 C CA . VAL A 1 137 ? -25.491 -3.371 40.749 1.00 84.19 137 VAL A CA 1
ATOM 1071 C C . VAL A 1 137 ? -26.309 -2.365 41.553 1.00 84.19 137 VAL A C 1
ATOM 1073 O O . VAL A 1 137 ? -27.283 -2.756 42.180 1.00 84.19 137 VAL A O 1
ATOM 1076 N N . VAL A 1 138 ? -25.999 -1.067 41.472 1.00 81.19 138 VAL A N 1
ATOM 1077 C CA . VAL A 1 138 ? -26.786 -0.027 42.151 1.00 81.19 138 VAL A CA 1
ATOM 1078 C C . VAL A 1 138 ? -28.234 -0.016 41.658 1.00 81.19 138 VAL A C 1
ATOM 1080 O O . VAL A 1 138 ? -29.123 0.022 42.492 1.00 81.19 138 VAL A O 1
ATOM 1083 N N . GLU A 1 139 ? -28.497 -0.110 40.353 1.00 81.69 139 GLU A N 1
ATOM 1084 C CA . GLU A 1 139 ? -29.861 -0.176 39.798 1.00 81.69 139 GLU A CA 1
ATOM 1085 C C . GLU A 1 139 ? -30.630 -1.416 40.285 1.00 81.69 139 GLU A C 1
ATOM 1087 O O . GLU A 1 139 ? -31.822 -1.334 40.577 1.00 81.69 139 GLU A O 1
ATOM 1092 N N . ALA A 1 140 ? -29.963 -2.568 40.414 1.00 74.38 140 ALA A N 1
ATOM 1093 C CA . ALA A 1 140 ? -30.570 -3.780 40.965 1.00 74.38 140 ALA A CA 1
ATOM 1094 C C . ALA A 1 140 ? -30.879 -3.640 42.468 1.00 74.38 140 ALA A C 1
ATOM 1096 O O . ALA A 1 140 ? -31.937 -4.077 42.931 1.00 74.38 140 ALA A O 1
ATOM 1097 N N . GLU A 1 141 ? -29.979 -2.997 43.215 1.00 73.00 141 GLU A N 1
ATOM 1098 C CA . GLU A 1 141 ? -30.116 -2.741 44.649 1.00 73.00 141 GLU A CA 1
ATOM 1099 C C . GLU A 1 141 ? -31.129 -1.631 44.960 1.00 73.00 141 GLU A C 1
ATOM 1101 O O . GLU A 1 141 ? -31.815 -1.698 45.974 1.00 73.00 141 GLU A O 1
ATOM 1106 N N . THR A 1 142 ? -31.272 -0.603 44.121 1.00 69.25 142 THR A N 1
ATOM 1107 C CA . THR A 1 142 ? -32.244 0.484 44.331 1.00 69.25 142 THR A CA 1
ATOM 1108 C C . THR A 1 142 ? -33.600 0.172 43.709 1.00 69.25 142 THR A C 1
ATOM 1110 O O . THR A 1 142 ? -34.619 0.639 44.211 1.00 69.25 142 THR A O 1
ATOM 1113 N N . GLY A 1 143 ? -33.631 -0.619 42.633 1.00 66.62 143 GLY A N 1
ATOM 1114 C CA . GLY A 1 143 ? -34.799 -0.769 41.764 1.00 66.62 143 GLY A CA 1
ATOM 1115 C C . GLY A 1 143 ? -35.086 0.470 40.906 1.00 66.62 143 GLY A C 1
ATOM 1116 O O . GLY A 1 143 ? -36.058 0.472 40.153 1.00 66.62 143 GLY A O 1
ATOM 1117 N N . GLU A 1 144 ? -34.260 1.515 41.005 1.00 72.38 144 GLU A N 1
ATOM 1118 C CA . GLU A 1 144 ? -34.358 2.730 40.202 1.00 72.38 144 GLU A CA 1
ATOM 1119 C C . GLU A 1 144 ? -33.418 2.619 39.002 1.00 72.38 144 GLU A C 1
ATOM 1121 O O . GLU A 1 144 ? -32.237 2.313 39.150 1.00 72.38 144 GLU A O 1
ATOM 1126 N N . ILE A 1 145 ? -33.931 2.907 37.808 1.00 77.62 145 ILE A N 1
ATOM 1127 C CA . ILE A 1 145 ? -33.113 3.016 36.598 1.00 77.62 145 ILE A CA 1
ATOM 1128 C C . ILE A 1 145 ? -32.326 4.324 36.701 1.00 77.62 145 ILE A C 1
ATOM 1130 O O . ILE A 1 145 ? -32.922 5.377 36.918 1.00 77.62 145 ILE A O 1
ATOM 1134 N N . ILE A 1 146 ? -31.005 4.277 36.526 1.00 79.12 146 ILE A N 1
ATOM 1135 C CA . ILE A 1 146 ? -30.104 5.428 36.626 1.00 79.12 146 ILE A CA 1
ATOM 1136 C C . ILE A 1 146 ? -29.720 5.844 35.199 1.00 79.12 146 ILE A C 1
ATOM 1138 O O . ILE A 1 146 ? -28.843 5.236 34.597 1.00 79.12 146 ILE A O 1
ATOM 1142 N N . PRO A 1 147 ? -30.301 6.887 34.584 1.00 76.81 147 PRO A N 1
ATOM 1143 C CA . PRO A 1 147 ? -29.938 7.243 33.210 1.00 76.81 147 PRO A CA 1
ATOM 1144 C C . PRO A 1 147 ? -28.491 7.751 33.104 1.00 76.81 147 PRO A C 1
ATOM 1146 O O . PRO A 1 147 ? -27.751 7.345 32.210 1.00 76.81 147 PRO A O 1
ATOM 1149 N N . ASN A 1 148 ? -28.059 8.583 34.058 1.00 82.56 148 ASN A N 1
ATOM 1150 C CA . ASN A 1 148 ? -26.722 9.172 34.110 1.00 82.56 148 ASN A CA 1
ATOM 1151 C C . ASN A 1 148 ? -26.188 9.157 35.550 1.00 82.56 148 ASN A C 1
ATOM 1153 O O . ASN A 1 148 ? -26.789 9.757 36.443 1.00 82.56 148 ASN A O 1
ATOM 1157 N N . ILE A 1 149 ? -25.046 8.494 35.763 1.00 82.94 149 ILE A N 1
ATOM 1158 C CA . ILE A 1 149 ? -24.453 8.315 37.095 1.00 82.94 149 ILE A CA 1
ATOM 1159 C C . ILE A 1 149 ? -24.025 9.644 37.733 1.00 82.94 149 ILE A C 1
ATOM 1161 O O . ILE A 1 149 ? -24.213 9.824 38.931 1.00 82.94 149 ILE A O 1
ATOM 1165 N N . ASN A 1 150 ? -23.519 10.602 36.947 1.00 82.81 150 ASN A N 1
ATOM 1166 C CA . ASN A 1 150 ? -23.057 11.891 37.463 1.00 82.81 150 ASN A CA 1
ATOM 1167 C C . ASN A 1 150 ? -24.231 12.725 37.972 1.00 82.81 150 ASN A C 1
ATOM 1169 O O . ASN A 1 150 ? -24.164 13.272 39.065 1.00 82.81 150 ASN A O 1
ATOM 1173 N N . ILE A 1 151 ? -25.329 12.778 37.213 1.00 78.62 151 ILE A N 1
ATOM 1174 C CA . ILE A 1 151 ? -26.540 13.504 37.623 1.00 78.62 151 ILE A CA 1
ATOM 1175 C C . ILE A 1 151 ? -27.144 12.851 38.872 1.00 78.62 151 ILE A C 1
ATOM 1177 O O . ILE A 1 151 ? -27.498 13.546 39.821 1.00 78.62 151 ILE A O 1
ATOM 1181 N N . TRP A 1 152 ? -27.206 11.517 38.901 1.00 80.25 152 TRP A N 1
ATOM 1182 C CA . TRP A 1 152 ? -27.724 10.770 40.046 1.00 80.25 152 TRP A CA 1
ATOM 1183 C C . TRP A 1 152 ? -26.889 11.002 41.315 1.00 80.25 152 TRP A C 1
ATOM 1185 O O . TRP A 1 152 ? -27.445 11.362 42.348 1.00 80.25 152 TRP A O 1
ATOM 1195 N N . LEU A 1 153 ? -25.556 10.917 41.232 1.00 77.25 153 LEU A N 1
ATOM 1196 C CA . LEU A 1 153 ? -24.652 11.212 42.353 1.00 77.25 153 LEU A CA 1
ATOM 1197 C C . LEU A 1 153 ? -24.724 12.674 42.809 1.00 77.25 153 LEU A C 1
ATOM 1199 O O . LEU A 1 153 ? -24.683 12.956 44.005 1.00 77.25 153 LEU A O 1
ATOM 1203 N N . THR A 1 154 ? -24.844 13.614 41.875 1.00 72.50 154 THR A N 1
ATOM 1204 C CA . THR A 1 154 ? -24.979 15.040 42.186 1.00 72.50 154 THR A CA 1
ATOM 1205 C C . THR A 1 154 ? -26.292 15.326 42.916 1.00 72.50 154 THR A C 1
ATOM 1207 O O . THR A 1 154 ? -26.280 16.026 43.927 1.00 72.50 154 THR A O 1
ATOM 1210 N N . ASN A 1 155 ? -27.399 14.704 42.500 1.00 70.44 155 ASN A N 1
ATOM 1211 C CA . ASN A 1 155 ? -28.681 14.783 43.207 1.00 70.44 155 ASN A CA 1
ATOM 1212 C C . ASN A 1 155 ? -28.614 14.187 44.623 1.00 70.44 155 ASN A C 1
ATOM 1214 O O . ASN A 1 155 ? -29.344 14.637 45.507 1.00 70.44 155 ASN A O 1
ATOM 1218 N N . LEU A 1 156 ? -27.728 13.211 44.853 1.00 67.81 156 LEU A N 1
ATOM 1219 C CA . LEU A 1 156 ? -27.456 12.673 46.188 1.00 67.81 156 LEU A CA 1
ATOM 1220 C C . LEU A 1 156 ? -26.626 13.627 47.052 1.00 67.81 156 LEU A C 1
ATOM 1222 O O . LEU A 1 156 ? -26.893 13.740 48.245 1.00 67.81 156 LEU A O 1
ATOM 1226 N N . LYS A 1 157 ? -25.632 14.316 46.473 1.00 64.44 157 LYS A N 1
ATOM 1227 C CA . LYS A 1 157 ? -24.746 15.240 47.205 1.00 64.44 157 LYS A CA 1
ATOM 1228 C C . LYS A 1 157 ? -25.363 16.613 47.491 1.00 64.44 157 LYS A C 1
ATOM 1230 O O . LYS A 1 157 ? -25.027 17.205 48.510 1.00 64.44 157 LYS A O 1
ATOM 1235 N N . LEU A 1 158 ? -26.218 17.143 46.612 1.00 54.09 158 LEU A N 1
ATOM 1236 C CA . LEU A 1 158 ? -26.628 18.559 46.641 1.00 54.09 158 LEU A CA 1
ATOM 1237 C C . LEU A 1 158 ? -27.762 18.920 47.610 1.00 54.09 158 LEU A C 1
ATOM 1239 O O . LEU A 1 158 ? -28.154 20.082 47.660 1.00 54.09 158 LEU A O 1
ATOM 1243 N N . LYS A 1 159 ? -28.278 17.996 48.424 1.00 49.00 159 LYS A N 1
ATOM 1244 C CA . LYS A 1 159 ? -29.222 18.366 49.492 1.00 49.00 159 LYS A CA 1
ATOM 1245 C C . LYS A 1 159 ? -28.492 18.583 50.811 1.00 49.00 159 LYS A C 1
ATOM 1247 O O . LYS A 1 159 ? -28.566 17.774 51.728 1.00 49.00 159 LYS A O 1
ATOM 1252 N N . THR A 1 160 ? -27.794 19.713 50.888 1.00 45.94 160 THR A N 1
ATOM 1253 C CA . THR A 1 160 ? -27.227 20.273 52.125 1.00 45.94 160 THR A CA 1
ATOM 1254 C C . THR A 1 160 ? -28.291 20.868 53.057 1.00 45.94 160 THR A C 1
ATOM 1256 O O . THR A 1 160 ? -27.988 21.185 54.201 1.00 45.94 160 THR A O 1
ATOM 1259 N N . GLU A 1 161 ? -29.550 20.968 52.626 1.00 46.12 161 GLU A N 1
ATOM 1260 C CA . GLU A 1 161 ? -30.657 21.475 53.444 1.00 46.12 161 GLU A CA 1
ATOM 1261 C C . GLU A 1 161 ? -31.519 20.340 54.005 1.00 46.12 161 GLU A C 1
ATOM 1263 O O . GLU A 1 161 ? -32.597 20.068 53.485 1.00 46.12 161 GLU A O 1
ATOM 1268 N N . GLY A 1 162 ? -31.027 19.661 55.050 1.00 44.12 162 GLY A N 1
ATOM 1269 C CA . GLY A 1 162 ? -31.801 18.961 56.103 1.00 44.12 162 GLY A CA 1
ATOM 1270 C C . GLY A 1 162 ? -32.790 17.847 55.717 1.00 44.12 162 GLY A C 1
ATOM 1271 O O . GLY A 1 162 ? -33.244 17.090 56.571 1.00 44.12 162 GLY A O 1
ATOM 1272 N N . THR A 1 163 ? -33.113 17.695 54.444 1.00 44.69 163 THR A N 1
ATOM 1273 C CA . THR A 1 163 ? -33.952 16.654 53.885 1.00 44.69 163 THR A CA 1
ATOM 1274 C C . THR A 1 163 ? -33.003 15.706 53.206 1.00 44.69 163 THR A C 1
ATOM 1276 O O . THR A 1 163 ? -32.647 15.895 52.044 1.00 44.69 163 THR A O 1
ATOM 1279 N N . TYR A 1 164 ? -32.562 14.702 53.967 1.00 45.06 164 TYR A N 1
ATOM 1280 C CA . TYR A 1 164 ? -31.899 13.519 53.440 1.00 45.06 164 TYR A CA 1
ATOM 1281 C C . TYR A 1 164 ? -32.629 13.145 52.149 1.00 45.06 164 TYR A C 1
ATOM 1283 O O . TYR A 1 164 ? -33.799 12.748 52.194 1.00 45.06 164 TYR A O 1
ATOM 1291 N N . GLY A 1 165 ? -31.990 13.399 50.997 1.00 46.97 165 GLY A N 1
ATOM 1292 C CA . GLY A 1 165 ? -32.544 13.027 49.701 1.00 46.97 165 GLY A CA 1
ATOM 1293 C C . GLY A 1 165 ? -32.973 11.577 49.819 1.00 46.97 165 GLY A C 1
ATOM 1294 O O . GLY A 1 165 ? -32.264 10.827 50.482 1.00 46.97 165 GLY A O 1
ATOM 1295 N N . THR A 1 166 ? -34.159 11.254 49.299 1.00 51.06 166 THR A N 1
ATOM 1296 C CA . THR A 1 166 ? -35.016 10.073 49.523 1.00 51.06 166 THR A CA 1
ATOM 1297 C C . THR A 1 166 ? -34.356 8.721 49.208 1.00 51.06 166 THR A C 1
ATOM 1299 O O . THR A 1 166 ? -34.959 7.826 48.629 1.00 51.06 166 THR A O 1
ATOM 1302 N N . TRP A 1 167 ? -33.109 8.538 49.612 1.00 51.12 167 TRP A N 1
ATOM 1303 C CA . TRP A 1 167 ? -32.294 7.357 49.501 1.00 51.12 167 TRP A CA 1
ATOM 1304 C C . TRP A 1 167 ? -32.738 6.386 50.580 1.00 51.12 167 TRP A C 1
ATOM 1306 O O . TRP A 1 167 ? -32.052 6.094 51.556 1.00 51.12 167 TRP A O 1
ATOM 1316 N N . ARG A 1 168 ? -33.960 5.889 50.415 1.00 54.75 168 ARG A N 1
ATOM 1317 C CA . ARG A 1 168 ? -34.398 4.682 51.091 1.00 54.75 168 ARG A CA 1
ATOM 1318 C C . ARG A 1 168 ? -33.973 3.538 50.195 1.00 54.75 168 ARG A C 1
ATOM 1320 O O . ARG A 1 168 ? -34.795 2.998 49.463 1.00 54.75 168 ARG A O 1
ATOM 1327 N N . GLY A 1 169 ? -32.677 3.218 50.216 1.00 56.94 169 GLY A N 1
ATOM 1328 C CA . GLY A 1 169 ? -32.164 2.037 49.525 1.00 56.94 169 GLY A CA 1
ATOM 1329 C C . GLY A 1 169 ? -33.023 0.823 49.881 1.00 56.94 169 GLY A C 1
ATOM 1330 O O . GLY A 1 169 ? -33.564 0.747 50.992 1.00 56.94 169 GLY A O 1
ATOM 1331 N N . ARG A 1 170 ? -33.177 -0.126 48.956 1.00 64.88 170 ARG A N 1
ATOM 1332 C CA . ARG A 1 170 ? -34.029 -1.305 49.159 1.00 64.88 170 ARG A CA 1
ATOM 1333 C C . ARG A 1 170 ? -33.720 -2.027 50.464 1.00 64.88 170 ARG A C 1
ATOM 1335 O O . ARG A 1 170 ? -34.645 -2.457 51.137 1.00 64.88 170 ARG A O 1
ATOM 1342 N N . GLN A 1 171 ? -32.459 -2.060 50.897 1.00 67.81 171 GLN A N 1
ATOM 1343 C CA . GLN A 1 171 ? -32.079 -2.614 52.196 1.00 67.81 171 GLN A CA 1
ATOM 1344 C C . GLN A 1 171 ? -32.728 -1.889 53.388 1.00 67.81 171 GLN A C 1
ATOM 1346 O O . GLN A 1 171 ? -33.171 -2.539 54.330 1.00 67.81 171 GLN A O 1
ATOM 1351 N N . GLN A 1 172 ? -32.848 -0.558 53.366 1.00 67.75 172 GLN A N 1
ATOM 1352 C CA . GLN A 1 172 ? -33.595 0.168 54.398 1.00 67.75 172 GLN A CA 1
ATOM 1353 C C . GLN A 1 172 ? -35.102 -0.033 54.261 1.00 67.75 172 GLN A C 1
ATOM 1355 O O . GLN A 1 172 ? -35.774 -0.125 55.284 1.00 67.75 172 GLN A O 1
ATOM 1360 N N . GLN A 1 173 ? -35.641 -0.129 53.041 1.00 72.00 173 GLN A N 1
ATOM 1361 C CA . GLN A 1 173 ? -37.057 -0.466 52.847 1.00 72.00 173 GLN A CA 1
ATOM 1362 C C . GLN A 1 173 ? -37.365 -1.857 53.409 1.00 72.00 173 GLN A C 1
ATOM 1364 O O . GLN A 1 173 ? -38.324 -2.013 54.158 1.00 72.00 173 GLN A O 1
ATOM 1369 N N . ILE A 1 174 ? -36.505 -2.843 53.139 1.00 71.56 174 ILE A N 1
ATOM 1370 C CA . ILE A 1 174 ? -36.574 -4.190 53.706 1.00 71.56 174 ILE A CA 1
ATOM 1371 C C . ILE A 1 174 ? -36.454 -4.126 55.228 1.00 71.56 174 ILE A C 1
ATOM 1373 O O . ILE A 1 174 ? -37.265 -4.738 55.908 1.00 71.56 174 ILE A O 1
ATOM 1377 N N . THR A 1 175 ? -35.507 -3.373 55.792 1.00 78.81 175 THR A N 1
ATOM 1378 C CA . THR A 1 175 ? -35.375 -3.221 57.253 1.00 78.81 175 THR A CA 1
ATOM 1379 C C . THR A 1 175 ? -36.598 -2.539 57.875 1.00 78.81 175 THR A C 1
ATOM 1381 O O . THR A 1 175 ? -37.079 -2.973 58.918 1.00 78.81 175 THR A O 1
ATOM 1384 N N . ALA A 1 176 ? -37.162 -1.517 57.230 1.00 78.81 176 ALA A N 1
ATOM 1385 C CA . ALA A 1 176 ? -38.376 -0.845 57.683 1.00 78.81 176 ALA A CA 1
ATOM 1386 C C . ALA A 1 176 ? -39.591 -1.780 57.627 1.00 78.81 176 ALA A C 1
ATOM 1388 O O . ALA A 1 176 ? -40.365 -1.828 58.583 1.00 78.81 176 ALA A O 1
ATOM 1389 N N . LEU A 1 177 ? -39.734 -2.559 56.549 1.00 83.19 177 LEU A N 1
ATOM 1390 C CA . LEU A 1 177 ? -40.763 -3.590 56.416 1.00 83.19 177 LEU A CA 1
ATOM 1391 C C . LEU A 1 177 ? -40.571 -4.702 57.448 1.00 83.19 177 LEU A C 1
ATOM 1393 O O . LEU A 1 177 ? -41.535 -5.055 58.112 1.00 83.19 177 LEU A O 1
ATOM 1397 N N . LYS A 1 178 ? -39.344 -5.191 57.664 1.00 84.50 178 LYS A N 1
ATOM 1398 C CA . LYS A 1 178 ? -39.011 -6.168 58.713 1.00 84.50 178 LYS A CA 1
ATOM 1399 C C . LYS A 1 178 ? -39.378 -5.649 60.100 1.00 84.50 178 LYS A C 1
ATOM 1401 O O . LYS A 1 178 ? -40.031 -6.365 60.846 1.00 84.50 178 LYS A O 1
ATOM 1406 N N . ASN A 1 179 ? -39.051 -4.397 60.422 1.00 83.12 179 ASN A N 1
ATOM 1407 C CA . ASN A 1 179 ? -39.442 -3.779 61.690 1.00 83.12 179 ASN A CA 1
ATOM 1408 C C . ASN A 1 179 ? -40.963 -3.638 61.813 1.00 83.12 179 ASN A C 1
ATOM 1410 O O . ASN A 1 179 ? -41.516 -3.859 62.887 1.00 83.12 179 ASN A O 1
ATOM 1414 N N . ARG A 1 180 ? -41.661 -3.291 60.725 1.00 89.50 180 ARG A N 1
ATOM 1415 C CA . ARG A 1 180 ? -43.126 -3.173 60.710 1.00 89.50 180 ARG A CA 1
ATOM 1416 C C . ARG A 1 180 ? -43.799 -4.538 60.871 1.00 89.50 180 ARG A C 1
ATOM 1418 O O . ARG A 1 180 ? -44.742 -4.643 61.644 1.00 89.50 180 ARG A O 1
ATOM 1425 N N . ILE A 1 181 ? -43.271 -5.572 60.216 1.00 88.19 181 ILE A N 1
ATOM 1426 C CA . ILE A 1 181 ? -43.689 -6.970 60.372 1.00 88.19 181 ILE A CA 1
ATOM 1427 C C . ILE A 1 181 ? -43.430 -7.436 61.803 1.00 88.19 181 ILE A C 1
ATOM 1429 O O . ILE A 1 181 ? -44.352 -7.947 62.418 1.00 88.19 181 ILE A O 1
ATOM 1433 N N . ALA A 1 182 ? -42.251 -7.182 62.376 1.00 87.38 182 ALA A N 1
ATOM 1434 C CA . ALA A 1 182 ? -41.948 -7.521 63.767 1.00 87.38 182 ALA A CA 1
ATOM 1435 C C . ALA A 1 182 ? -42.908 -6.830 64.753 1.00 87.38 182 ALA A C 1
ATOM 1437 O O . ALA A 1 182 ? -43.341 -7.437 65.727 1.00 87.38 182 ALA A O 1
ATOM 1438 N N . LYS A 1 183 ? -43.304 -5.579 64.475 1.00 86.62 183 LYS A N 1
ATOM 1439 C CA . LYS A 1 183 ? -44.287 -4.832 65.278 1.00 86.62 183 LYS A CA 1
ATOM 1440 C C . LYS A 1 183 ? -45.704 -5.394 65.146 1.00 86.62 183 LYS A C 1
ATOM 1442 O O . LYS A 1 183 ? -46.433 -5.462 66.127 1.00 86.62 183 LYS A O 1
ATOM 1447 N N . LEU A 1 184 ? -46.103 -5.799 63.943 1.00 86.69 184 LEU A N 1
ATOM 1448 C CA . LEU A 1 184 ? -47.391 -6.457 63.709 1.00 86.69 184 LEU A CA 1
ATOM 1449 C C . LEU A 1 184 ? -47.417 -7.860 64.327 1.00 86.69 184 LEU A C 1
ATOM 1451 O O . LEU A 1 184 ? -48.422 -8.249 64.910 1.00 86.69 184 LEU A O 1
ATOM 1455 N N . GLN A 1 185 ? -46.302 -8.589 64.257 1.00 83.44 185 GLN A N 1
ATOM 1456 C CA . GLN A 1 185 ? -46.116 -9.882 64.909 1.00 83.44 185 GLN A CA 1
ATOM 1457 C C . GLN A 1 185 ? -46.168 -9.748 66.431 1.00 83.44 185 GLN A C 1
ATOM 1459 O O . GLN A 1 185 ? -46.847 -10.546 67.065 1.00 83.44 185 GLN A O 1
ATOM 1464 N N . SER A 1 186 ? -45.539 -8.728 67.026 1.00 79.62 186 SER A N 1
ATOM 1465 C CA . SER A 1 186 ? -45.647 -8.491 68.470 1.00 79.62 186 SER A CA 1
ATOM 1466 C C . SER A 1 186 ? -47.058 -8.072 68.883 1.00 79.62 186 SER A C 1
ATOM 1468 O O . SER A 1 186 ? -47.548 -8.528 69.909 1.00 79.62 186 SER A O 1
ATOM 1470 N N . GLN A 1 187 ? -47.759 -7.277 68.068 1.00 83.62 187 GLN A N 1
ATOM 1471 C CA . GLN A 1 187 ? -49.172 -6.950 68.294 1.00 83.62 187 GLN A CA 1
ATOM 1472 C C . GLN A 1 187 ? -50.085 -8.179 68.198 1.00 83.62 187 GLN A C 1
ATOM 1474 O O . GLN A 1 187 ? -51.016 -8.305 68.991 1.00 83.62 187 GLN A O 1
ATOM 1479 N N . LEU A 1 188 ? -49.822 -9.088 67.256 1.00 73.19 188 LEU A N 1
ATOM 1480 C CA . LEU A 1 188 ? -50.517 -10.371 67.151 1.00 73.19 188 LEU A CA 1
ATOM 1481 C C . LEU A 1 188 ? -50.217 -11.262 68.355 1.00 73.19 188 LEU A C 1
ATOM 1483 O O . LEU A 1 188 ? -51.155 -11.780 68.946 1.00 73.19 188 LEU A O 1
ATOM 1487 N N . ALA A 1 189 ? -48.948 -11.363 68.760 1.00 70.56 189 ALA A N 1
ATOM 1488 C CA . ALA A 1 189 ? -48.521 -12.133 69.924 1.00 70.56 189 ALA A CA 1
ATOM 1489 C C . ALA A 1 189 ? -49.159 -11.612 71.220 1.00 70.56 189 ALA A C 1
ATOM 1491 O O . ALA A 1 189 ? -49.651 -12.402 72.018 1.00 70.56 189 ALA A O 1
ATOM 1492 N N . LEU A 1 190 ? -49.223 -10.289 71.405 1.00 64.44 190 LEU A N 1
ATOM 1493 C CA . LEU A 1 190 ? -49.919 -9.655 72.528 1.00 64.44 190 LEU A CA 1
ATOM 1494 C C . LEU A 1 190 ? -51.424 -9.941 72.492 1.00 64.44 190 LEU A C 1
ATOM 1496 O O . LEU A 1 190 ? -51.995 -10.269 73.526 1.00 64.44 190 LEU A O 1
ATOM 1500 N N . LYS A 1 191 ? -52.062 -9.884 71.314 1.00 60.16 191 LYS A N 1
ATOM 1501 C CA . LYS A 1 191 ? -53.482 -10.246 71.161 1.00 60.16 191 LYS A CA 1
ATOM 1502 C C . LYS A 1 191 ? -53.756 -11.730 71.410 1.00 60.16 191 LYS A C 1
ATOM 1504 O O . LYS A 1 191 ? -54.839 -12.059 71.882 1.00 60.16 191 LYS A O 1
ATOM 1509 N N . SER A 1 192 ? -52.816 -12.620 71.094 1.00 57.59 192 SER A N 1
ATOM 1510 C CA . SER A 1 192 ? -52.939 -14.046 71.413 1.00 57.59 192 SER A CA 1
ATOM 1511 C C . SER A 1 192 ? -52.587 -14.358 72.869 1.00 57.59 192 SER A C 1
ATOM 1513 O O . SER A 1 192 ? -53.166 -15.273 73.439 1.00 57.59 192 SER A O 1
ATOM 1515 N N . SER A 1 193 ? -51.679 -13.594 73.485 1.00 52.59 193 SER A N 1
ATOM 1516 C CA . SER A 1 193 ? -51.236 -13.811 74.867 1.00 52.59 193 SER A CA 1
ATOM 1517 C C . SER A 1 193 ? -52.145 -13.146 75.899 1.00 52.59 193 SER A C 1
ATOM 1519 O O . SER A 1 193 ? -52.169 -13.587 77.043 1.00 52.59 193 SER A O 1
ATOM 1521 N N . SER A 1 194 ? -52.949 -12.143 75.528 1.00 42.38 194 SER A N 1
ATOM 1522 C CA . SER A 1 194 ? -53.911 -11.509 76.443 1.00 42.38 194 SER A CA 1
ATOM 1523 C C . SER A 1 194 ? -55.148 -12.374 76.729 1.00 42.38 194 SER A C 1
ATOM 1525 O O . SER A 1 194 ? -56.209 -11.841 77.054 1.00 42.38 194 SER A O 1
ATOM 1527 N N . ARG A 1 195 ? -55.058 -13.698 76.559 1.00 44.41 195 ARG A N 1
ATOM 1528 C CA . ARG A 1 195 ? -56.150 -14.623 76.881 1.00 44.41 195 ARG A CA 1
ATOM 1529 C C . ARG A 1 195 ? -55.735 -15.846 77.693 1.00 44.41 195 ARG A C 1
ATOM 1531 O O . ARG A 1 195 ? -56.531 -16.770 77.802 1.00 44.41 195 ARG A O 1
ATOM 1538 N N . THR A 1 196 ? -54.532 -15.857 78.265 1.00 37.28 196 THR A N 1
ATOM 1539 C CA . THR A 1 196 ? -54.034 -17.018 79.027 1.00 37.28 196 THR A CA 1
ATOM 1540 C C . THR A 1 196 ? -53.563 -16.700 80.447 1.00 37.28 196 THR A C 1
ATOM 1542 O O . THR A 1 196 ? -52.918 -17.538 81.065 1.00 37.28 196 THR A O 1
ATOM 1545 N N . GLU A 1 197 ? -53.929 -15.542 80.998 1.00 35.44 197 GLU A N 1
ATOM 1546 C CA . GLU A 1 197 ? -53.878 -15.276 82.443 1.00 35.44 197 GLU A CA 1
ATOM 1547 C C . GLU A 1 197 ? -55.309 -15.207 82.974 1.00 35.44 197 GLU A C 1
ATOM 1549 O O . GLU A 1 197 ? -55.891 -14.138 83.099 1.00 35.44 197 GLU A O 1
ATOM 1554 N N . ASP A 1 198 ? -55.933 -16.376 83.098 1.00 32.06 198 ASP A N 1
ATOM 1555 C CA . ASP A 1 198 ? -56.706 -16.780 84.275 1.00 32.06 198 ASP A CA 1
ATOM 1556 C C . ASP A 1 198 ? -57.464 -18.074 83.965 1.00 32.06 198 ASP A C 1
ATOM 1558 O O . ASP A 1 198 ? -58.153 -18.201 82.955 1.00 32.06 198 ASP A O 1
ATOM 1562 N N . LEU A 1 199 ? -57.332 -19.021 84.898 1.00 36.03 199 LEU A N 1
ATOM 1563 C CA . LEU A 1 199 ? -57.909 -20.369 84.929 1.00 36.03 199 LEU A CA 1
ATOM 1564 C C . LEU A 1 199 ? -57.107 -21.450 84.191 1.00 36.03 199 LEU A C 1
ATOM 1566 O O . LEU A 1 199 ? -57.549 -22.141 83.279 1.00 36.03 199 LEU A O 1
ATOM 1570 N N . ILE A 1 200 ? -55.924 -21.682 84.759 1.00 29.67 200 ILE A N 1
ATOM 1571 C CA . ILE A 1 200 ? -55.528 -23.006 85.254 1.00 29.67 200 ILE A CA 1
ATOM 1572 C C . ILE A 1 200 ? -56.782 -23.803 85.662 1.00 29.67 200 ILE A C 1
ATOM 1574 O O . ILE A 1 200 ? -57.403 -23.478 86.667 1.00 29.67 200 ILE A O 1
ATOM 1578 N N . HIS A 1 201 ? -57.160 -24.821 84.889 1.00 34.56 201 HIS A N 1
ATOM 1579 C CA . HIS A 1 201 ? -57.434 -26.164 85.402 1.00 34.56 201 HIS A CA 1
ATOM 1580 C C . HIS A 1 201 ? -57.790 -27.138 84.270 1.00 34.56 201 HIS A C 1
ATOM 1582 O O . HIS A 1 201 ? -58.840 -27.043 83.644 1.00 34.56 201 HIS A O 1
ATOM 1588 N N . LYS A 1 202 ? -56.942 -28.170 84.186 1.00 31.92 202 LYS A N 1
ATOM 1589 C CA . LYS A 1 202 ? -57.274 -29.556 83.846 1.00 31.92 202 LYS A CA 1
ATOM 1590 C C . LYS A 1 202 ? -57.352 -29.904 82.358 1.00 31.92 202 LYS A C 1
ATOM 1592 O O . LYS A 1 202 ? -58.413 -29.952 81.747 1.00 31.92 202 LYS A O 1
ATOM 1597 N N . ASP A 1 203 ? -56.169 -30.221 81.841 1.00 30.70 203 ASP A N 1
ATOM 1598 C CA . ASP A 1 203 ? -55.862 -31.439 81.087 1.00 30.70 203 ASP A CA 1
ATOM 1599 C C . ASP A 1 203 ? -57.072 -32.322 80.748 1.00 30.70 203 ASP A C 1
ATOM 1601 O O . ASP A 1 203 ? -57.657 -32.957 81.628 1.00 30.70 203 ASP A O 1
ATOM 1605 N N . ASN A 1 204 ? -57.394 -32.405 79.457 1.00 37.47 204 ASN A N 1
ATOM 1606 C CA . ASN A 1 204 ? -57.523 -33.687 78.771 1.00 37.47 204 ASN A CA 1
ATOM 1607 C C . ASN A 1 204 ? -57.567 -33.488 77.245 1.00 37.47 204 ASN A C 1
ATOM 1609 O O . ASN A 1 204 ? -58.547 -33.003 76.695 1.00 37.47 204 ASN A O 1
ATOM 1613 N N . ILE A 1 205 ? -56.470 -33.914 76.614 1.00 37.47 205 ILE A N 1
ATOM 1614 C CA . ILE A 1 205 ? -56.443 -34.876 75.503 1.00 37.47 205 ILE A CA 1
ATOM 1615 C C . ILE A 1 205 ? -57.113 -34.435 74.186 1.00 37.47 205 ILE A C 1
ATOM 1617 O O . ILE A 1 205 ? -58.322 -34.505 74.006 1.00 37.47 205 ILE A O 1
ATOM 1621 N N . GLU A 1 206 ? -56.232 -34.044 73.257 1.00 33.53 206 GLU A N 1
ATOM 1622 C CA . GLU A 1 206 ? -56.126 -34.579 71.887 1.00 33.53 206 GLU A CA 1
ATOM 1623 C C . GLU A 1 206 ? -57.429 -34.693 71.075 1.00 33.53 206 GLU A C 1
ATOM 1625 O O . GLU A 1 206 ? -58.174 -35.662 71.190 1.00 33.53 206 GLU A O 1
ATOM 1630 N N . ASN A 1 207 ? -57.662 -33.729 70.177 1.00 39.19 207 ASN A N 1
ATOM 1631 C CA . ASN A 1 207 ? -57.703 -33.949 68.720 1.00 39.19 207 ASN A CA 1
ATOM 1632 C C . ASN A 1 207 ? -58.277 -32.719 67.996 1.00 39.19 207 ASN A C 1
ATOM 1634 O O . ASN A 1 207 ? -59.463 -32.426 68.058 1.00 39.19 207 ASN A O 1
ATOM 1638 N N . GLU A 1 208 ? -57.357 -32.008 67.343 1.00 35.50 208 GLU A N 1
ATOM 1639 C CA . GLU A 1 208 ? -57.419 -31.444 65.988 1.00 35.50 208 GLU A CA 1
ATOM 1640 C C . GLU A 1 208 ? -58.677 -30.728 65.445 1.00 35.50 208 GLU A C 1
ATOM 1642 O O . GLU A 1 208 ? -59.806 -31.199 65.492 1.00 35.50 208 GLU A O 1
ATOM 1647 N N . THR A 1 209 ? -58.377 -29.638 64.719 1.00 37.38 209 THR A N 1
ATOM 1648 C CA . THR A 1 209 ? -59.218 -28.833 63.802 1.00 37.38 209 THR A CA 1
ATOM 1649 C C . THR A 1 209 ? -60.073 -27.749 64.477 1.00 37.38 209 THR A C 1
ATOM 1651 O O . THR A 1 209 ? -61.277 -27.842 64.655 1.00 37.38 209 THR A O 1
ATOM 1654 N N . PHE A 1 210 ? -59.481 -26.648 64.945 1.00 33.12 210 PHE A N 1
ATOM 1655 C CA . PHE A 1 210 ? -59.165 -25.474 64.111 1.00 33.12 210 PHE A CA 1
ATOM 1656 C C . PHE A 1 210 ? -60.099 -25.293 62.896 1.00 33.12 210 PHE A C 1
ATOM 1658 O O . PHE A 1 210 ? -59.708 -25.514 61.755 1.00 33.12 210 PHE A O 1
ATOM 1665 N N . SER A 1 211 ? -61.332 -24.846 63.134 1.00 43.06 211 SER A N 1
ATOM 1666 C CA . SER A 1 211 ? -62.112 -24.115 62.131 1.00 43.06 211 SER A CA 1
ATOM 1667 C C . SER A 1 211 ? -62.831 -22.960 62.821 1.00 43.06 211 SER A C 1
ATOM 1669 O O . SER A 1 211 ? -63.896 -23.103 63.420 1.00 43.06 211 SER A O 1
ATOM 1671 N N . GLY A 1 212 ? -62.164 -21.805 62.832 1.00 30.55 212 GLY A N 1
ATOM 1672 C CA . GLY A 1 212 ? -62.669 -20.564 63.405 1.00 30.55 212 GLY A CA 1
ATOM 1673 C C . GLY A 1 212 ? -63.840 -20.022 62.594 1.00 30.55 212 GLY A C 1
ATOM 1674 O O . GLY A 1 212 ? -63.642 -19.231 61.680 1.00 30.55 212 GLY A O 1
ATOM 1675 N N . ALA A 1 213 ? -65.058 -20.437 62.938 1.00 37.94 213 ALA A N 1
ATOM 1676 C CA . ALA A 1 213 ? -66.292 -19.841 62.420 1.00 37.94 213 ALA A CA 1
ATOM 1677 C C . ALA A 1 213 ? -67.380 -19.650 63.495 1.00 37.94 213 ALA A C 1
ATOM 1679 O O . ALA A 1 213 ? -68.501 -19.263 63.180 1.00 37.94 213 ALA A O 1
ATOM 1680 N N . THR A 1 214 ? -67.057 -19.847 64.776 1.00 42.56 214 THR A N 1
ATOM 1681 C CA . THR A 1 214 ? -67.965 -19.604 65.907 1.00 42.56 214 THR A CA 1
ATOM 1682 C C . THR A 1 214 ? -67.502 -18.383 66.708 1.00 42.56 214 THR A C 1
ATOM 1684 O O . THR A 1 214 ? -67.044 -18.494 67.842 1.00 42.56 214 THR A O 1
ATOM 1687 N N . PHE A 1 215 ? -67.576 -17.194 66.105 1.00 35.72 215 PHE A N 1
ATOM 1688 C CA . PHE A 1 215 ? -67.487 -15.917 66.833 1.00 35.72 215 PHE A CA 1
ATOM 1689 C C . PHE A 1 215 ? -68.691 -15.021 66.518 1.00 35.72 215 PHE A C 1
ATOM 1691 O O . PHE A 1 215 ? -68.556 -13.831 66.278 1.00 35.72 215 PHE A O 1
ATOM 1698 N N . PHE A 1 216 ? -69.890 -15.599 66.519 1.00 40.47 216 PHE A N 1
ATOM 1699 C CA . PHE A 1 216 ? -71.123 -14.856 66.762 1.00 40.47 216 PHE A CA 1
ATOM 1700 C C . PHE A 1 216 ? -71.984 -15.714 67.680 1.00 40.47 216 PHE A C 1
ATOM 1702 O O . PHE A 1 216 ? -72.213 -16.890 67.407 1.00 40.47 216 PHE A O 1
ATOM 1709 N N . GLY A 1 217 ? -72.325 -15.139 68.830 1.00 34.41 217 GLY A N 1
ATOM 1710 C CA . GLY A 1 217 ? -72.926 -15.821 69.963 1.00 34.41 217 GLY A CA 1
ATOM 1711 C C . GLY A 1 217 ? -74.171 -16.611 69.585 1.00 34.41 217 GLY A C 1
ATOM 1712 O O . GLY A 1 217 ? -75.226 -16.046 69.323 1.00 34.41 217 GLY A O 1
ATOM 1713 N N . ILE A 1 218 ? -74.029 -17.931 69.643 1.00 37.28 218 ILE A N 1
ATOM 1714 C CA . ILE A 1 218 ? -75.104 -18.865 69.946 1.00 37.28 218 ILE A CA 1
ATOM 1715 C C . ILE A 1 218 ? -75.385 -18.685 71.442 1.00 37.28 218 ILE A C 1
ATOM 1717 O O . ILE A 1 218 ? -74.751 -19.312 72.283 1.00 37.28 218 ILE A O 1
ATOM 1721 N N . ASN A 1 219 ? -76.243 -17.731 71.786 1.00 37.19 219 ASN A N 1
ATOM 1722 C CA . ASN A 1 219 ? -76.966 -17.725 73.054 1.00 37.19 219 ASN A CA 1
ATOM 1723 C C . ASN A 1 219 ? -78.248 -16.910 72.876 1.00 37.19 219 ASN A C 1
ATOM 1725 O O . ASN A 1 219 ? -78.233 -15.867 72.227 1.00 37.19 219 ASN A O 1
ATOM 1729 N N . TYR A 1 220 ? -79.329 -17.413 73.469 1.00 36.41 220 TYR A N 1
ATOM 1730 C CA . TYR A 1 220 ? -80.727 -16.987 73.331 1.00 36.41 220 TYR A CA 1
ATOM 1731 C C . TYR A 1 220 ? -81.476 -17.487 72.086 1.00 36.41 220 TYR A C 1
ATOM 1733 O O . TYR A 1 220 ? -82.126 -16.731 71.367 1.00 36.41 220 TYR A O 1
ATOM 1741 N N . PHE A 1 221 ? -81.481 -18.814 71.925 1.00 37.25 221 PHE A N 1
ATOM 1742 C CA . PHE A 1 221 ? -82.757 -19.525 71.808 1.00 37.25 221 PHE A CA 1
ATOM 1743 C C . PHE A 1 221 ? -83.475 -19.400 73.162 1.00 37.25 221 PHE A C 1
ATOM 1745 O O . PHE A 1 221 ? -83.154 -20.119 74.102 1.00 37.25 221 PHE A O 1
ATOM 1752 N N . GLN A 1 222 ? -84.350 -18.407 73.301 1.00 38.25 222 GLN A N 1
ATOM 1753 C CA . GLN A 1 222 ? -85.426 -18.458 74.285 1.00 38.25 222 GLN A CA 1
ATOM 1754 C C . GLN A 1 222 ? -86.685 -18.653 73.454 1.00 38.25 222 GLN A C 1
ATOM 1756 O O . GLN A 1 222 ? -87.041 -17.786 72.653 1.00 38.25 222 GLN A O 1
ATOM 1761 N N . ASP A 1 223 ? -87.258 -19.838 73.598 1.00 37.72 223 ASP A N 1
ATOM 1762 C CA . ASP A 1 223 ? -88.505 -20.260 72.993 1.00 37.72 223 ASP A CA 1
ATOM 1763 C C . ASP A 1 223 ? -89.623 -19.286 73.379 1.00 37.72 223 ASP A C 1
ATOM 1765 O O . ASP A 1 223 ? -89.959 -19.145 74.552 1.00 37.72 223 ASP A O 1
ATOM 1769 N N . ASP A 1 224 ? -90.184 -18.615 72.384 1.00 38.94 224 ASP A N 1
ATOM 1770 C CA . ASP A 1 224 ? -91.592 -18.240 72.398 1.00 38.94 224 ASP A CA 1
ATOM 1771 C C . ASP A 1 224 ? -92.091 -18.474 70.971 1.00 38.94 224 ASP A C 1
ATOM 1773 O O . ASP A 1 224 ? -91.997 -17.630 70.073 1.00 38.94 224 ASP A O 1
ATOM 1777 N N . ASP A 1 225 ? -92.543 -19.711 70.756 1.00 40.06 225 ASP A N 1
ATOM 1778 C CA . ASP A 1 225 ? -93.563 -20.020 69.764 1.00 40.06 225 ASP A CA 1
ATOM 1779 C C . ASP A 1 225 ? -94.681 -18.972 69.883 1.00 40.06 225 ASP A C 1
ATOM 1781 O O . ASP A 1 225 ? -95.025 -18.554 70.987 1.00 40.06 225 ASP A O 1
ATOM 1785 N N . ASN A 1 226 ? -95.294 -18.599 68.758 1.00 43.94 226 ASN A N 1
ATOM 1786 C CA . ASN A 1 226 ? -96.419 -17.653 68.634 1.00 43.94 226 ASN A CA 1
ATOM 1787 C C . ASN A 1 226 ? -96.072 -16.192 68.291 1.00 43.94 226 ASN A C 1
ATOM 1789 O O . ASN A 1 226 ? -96.639 -15.267 68.863 1.00 43.94 226 ASN A O 1
ATOM 1793 N N . ASN A 1 227 ? -95.241 -15.948 67.276 1.00 42.81 227 ASN A N 1
ATOM 1794 C CA . ASN A 1 227 ? -95.584 -14.937 66.259 1.00 42.81 227 ASN A CA 1
ATOM 1795 C C . ASN A 1 227 ? -94.641 -15.035 65.058 1.00 42.81 227 ASN A C 1
ATOM 1797 O O . ASN A 1 227 ? -93.618 -14.357 64.966 1.00 42.81 227 ASN A O 1
ATOM 1801 N N . LEU A 1 228 ? -95.009 -15.897 64.112 1.00 44.59 228 LEU A N 1
ATOM 1802 C CA . LEU A 1 228 ? -94.522 -15.839 62.737 1.00 44.59 228 LEU A CA 1
ATOM 1803 C C . LEU A 1 228 ? -95.136 -14.598 62.072 1.00 44.59 228 LEU A C 1
ATOM 1805 O O . LEU A 1 228 ? -96.014 -14.722 61.225 1.00 44.59 228 LEU A O 1
ATOM 1809 N N . ASP A 1 229 ? -94.720 -13.404 62.489 1.00 46.97 229 ASP A N 1
ATOM 1810 C CA . ASP A 1 229 ? -94.953 -12.200 61.702 1.00 46.97 229 ASP A CA 1
ATOM 1811 C C . ASP A 1 229 ? -93.787 -12.063 60.705 1.00 46.97 229 ASP A C 1
ATOM 1813 O O . ASP A 1 229 ? -92.635 -11.863 61.124 1.00 46.97 229 ASP A O 1
ATOM 1817 N N . PRO A 1 230 ? -94.036 -12.176 59.386 1.00 53.06 230 PRO A N 1
ATOM 1818 C CA . PRO A 1 230 ? -93.021 -11.976 58.352 1.00 53.06 230 PRO A CA 1
ATOM 1819 C C . PRO A 1 230 ? -92.376 -10.579 58.385 1.00 53.06 230 PRO A C 1
ATOM 1821 O O . PRO A 1 230 ? -91.397 -10.352 57.682 1.00 53.06 230 PRO A O 1
ATOM 1824 N N . GLN A 1 231 ? -92.893 -9.647 59.195 1.00 53.38 231 GLN A N 1
ATOM 1825 C CA . GLN A 1 231 ? -92.355 -8.296 59.382 1.00 53.38 231 GLN A CA 1
ATOM 1826 C C . GLN A 1 231 ? -91.367 -8.148 60.551 1.00 53.38 231 GLN A C 1
ATOM 1828 O O . GLN A 1 231 ? -90.974 -7.025 60.876 1.00 53.38 231 GLN A O 1
ATOM 1833 N N . SER A 1 232 ? -90.915 -9.232 61.198 1.00 55.25 232 SER A N 1
ATOM 1834 C CA . SER A 1 232 ? -89.951 -9.059 62.291 1.00 55.25 232 SER A CA 1
ATOM 1835 C C . SER A 1 232 ? -88.606 -8.492 61.777 1.00 55.25 232 SER A C 1
ATOM 1837 O O . SER A 1 232 ? -88.028 -9.008 60.812 1.00 55.25 232 SER A O 1
ATOM 1839 N N . PRO A 1 233 ? -88.030 -7.469 62.441 1.00 64.69 233 PRO A N 1
ATOM 1840 C CA . PRO A 1 233 ? -86.749 -6.873 62.046 1.00 64.69 233 PRO A CA 1
ATOM 1841 C C . PRO A 1 233 ? -85.585 -7.881 62.061 1.00 64.69 233 PRO A C 1
ATOM 1843 O O . PRO A 1 233 ? -84.581 -7.672 61.384 1.00 64.69 233 PRO A O 1
ATOM 1846 N N . LYS A 1 234 ? -85.727 -9.004 62.784 1.00 67.12 234 LYS A N 1
ATOM 1847 C CA . LYS A 1 234 ? -84.756 -10.108 62.807 1.00 67.12 234 LYS A CA 1
ATOM 1848 C C . LYS A 1 234 ? -84.705 -10.873 61.481 1.00 67.12 234 LYS A C 1
ATOM 1850 O O . LYS A 1 234 ? -83.612 -11.160 61.002 1.00 67.12 234 LYS A O 1
ATOM 1855 N N . VAL A 1 235 ? -85.859 -11.189 60.886 1.00 70.75 235 VAL A N 1
ATOM 1856 C CA . VAL A 1 235 ? -85.920 -11.903 59.597 1.00 70.75 235 VAL A CA 1
ATOM 1857 C C . VAL A 1 235 ? -85.375 -11.013 58.482 1.00 70.75 235 VAL A C 1
ATOM 1859 O O . VAL A 1 235 ? -84.525 -11.461 57.716 1.00 70.75 235 VAL A O 1
ATOM 1862 N N . ASN A 1 236 ? -85.758 -9.732 58.465 1.00 76.19 236 ASN A N 1
ATOM 1863 C CA . ASN A 1 236 ? -85.231 -8.759 57.503 1.00 76.19 236 ASN A CA 1
ATOM 1864 C C . ASN A 1 236 ? -83.705 -8.612 57.599 1.00 76.19 236 ASN A C 1
ATOM 1866 O O . ASN A 1 236 ? -83.033 -8.601 56.573 1.00 76.19 236 ASN A O 1
ATOM 1870 N N . HIS A 1 237 ? -83.138 -8.589 58.812 1.00 79.06 237 HIS A N 1
ATOM 1871 C CA . HIS A 1 237 ? -81.686 -8.523 58.990 1.00 79.06 237 HIS A CA 1
ATOM 1872 C C . HIS A 1 237 ? -80.956 -9.773 58.465 1.00 79.06 237 HIS A C 1
ATOM 1874 O O . HIS A 1 237 ? -79.888 -9.662 57.867 1.00 79.06 237 HIS A O 1
ATOM 1880 N N . ILE A 1 238 ? -81.525 -10.970 58.652 1.00 81.06 238 ILE A N 1
ATOM 1881 C CA . ILE A 1 238 ? -80.951 -12.218 58.117 1.00 81.06 238 ILE A CA 1
ATOM 1882 C C . ILE A 1 238 ? -81.009 -12.230 56.584 1.00 81.06 238 ILE A C 1
ATOM 1884 O O . ILE A 1 238 ? -80.042 -12.650 55.943 1.00 81.06 238 ILE A O 1
ATOM 1888 N N . ILE A 1 239 ? -82.116 -11.761 55.998 1.00 82.81 239 ILE A N 1
ATOM 1889 C CA . ILE A 1 239 ? -82.270 -11.622 54.543 1.00 82.81 239 ILE A CA 1
ATOM 1890 C C . ILE A 1 239 ? -81.216 -10.649 54.005 1.00 82.81 239 ILE A C 1
ATOM 1892 O O . ILE A 1 239 ? -80.421 -11.048 53.159 1.00 82.81 239 ILE A O 1
ATOM 1896 N N . GLU A 1 240 ? -81.116 -9.442 54.568 1.00 83.19 240 GLU A N 1
ATOM 1897 C CA . GLU A 1 240 ? -80.121 -8.429 54.186 1.00 83.19 240 GLU A CA 1
ATOM 1898 C C . GLU A 1 240 ? -78.684 -8.968 54.309 1.00 83.19 240 GLU A C 1
ATOM 1900 O O . GLU A 1 240 ? -77.849 -8.803 53.417 1.00 83.19 240 GLU A O 1
ATOM 1905 N N . GLN A 1 241 ? -78.370 -9.676 55.398 1.00 84.25 241 GLN A N 1
ATOM 1906 C CA . GLN A 1 241 ? -77.050 -10.271 55.587 1.00 84.25 241 GLN A CA 1
ATOM 1907 C C . GLN A 1 241 ? -76.753 -11.358 54.539 1.00 84.25 241 GLN A C 1
ATOM 1909 O O . GLN A 1 241 ? -75.619 -11.458 54.061 1.00 84.25 241 GLN A O 1
ATOM 1914 N N . ASN A 1 242 ? -77.741 -12.177 54.174 1.00 85.31 242 ASN A N 1
ATOM 1915 C CA . ASN A 1 242 ? -77.597 -13.190 53.129 1.00 85.31 242 ASN A CA 1
ATOM 1916 C C . ASN A 1 242 ? -77.482 -12.569 51.733 1.00 85.31 242 ASN A C 1
ATOM 1918 O O . ASN A 1 242 ? -76.664 -13.032 50.936 1.00 85.31 242 ASN A O 1
ATOM 1922 N N . GLU A 1 243 ? -78.221 -11.501 51.447 1.00 88.12 243 GLU A N 1
ATOM 1923 C CA . GLU A 1 243 ? -78.096 -10.720 50.214 1.00 88.12 243 GLU A CA 1
ATOM 1924 C C . GLU A 1 243 ? -76.700 -10.091 50.096 1.00 88.12 243 GLU A C 1
ATOM 1926 O O . GLU A 1 243 ? -76.054 -10.208 49.053 1.00 88.12 243 GLU A O 1
ATOM 1931 N N . ASN A 1 244 ? -76.168 -9.529 51.186 1.00 87.75 244 ASN A N 1
ATOM 1932 C CA . ASN A 1 244 ? -74.814 -8.971 51.240 1.00 87.75 244 ASN A CA 1
ATOM 1933 C C . ASN A 1 244 ? -73.726 -10.041 51.047 1.00 87.75 244 ASN A C 1
ATOM 1935 O O . ASN A 1 244 ? -72.774 -9.834 50.287 1.00 87.75 244 ASN A O 1
ATOM 1939 N N . LYS A 1 245 ? -73.860 -11.213 51.686 1.00 90.62 245 LYS A N 1
ATOM 1940 C CA . LYS A 1 245 ? -72.947 -12.355 51.478 1.00 90.62 245 LYS A CA 1
ATOM 1941 C C . LYS A 1 245 ? -72.985 -12.839 50.030 1.00 90.62 245 LYS A C 1
ATOM 1943 O O . LYS A 1 245 ? -71.932 -13.029 49.429 1.00 90.62 245 LYS A O 1
ATOM 1948 N N . THR A 1 246 ? -74.181 -12.994 49.465 1.00 89.31 246 THR A N 1
ATOM 1949 C CA . THR A 1 246 ? -74.374 -13.434 48.075 1.00 89.31 246 THR A CA 1
ATOM 1950 C C . THR A 1 246 ? -73.771 -12.424 47.099 1.00 89.31 246 THR A C 1
ATOM 1952 O O . THR A 1 246 ? -73.018 -12.808 46.208 1.00 89.31 246 THR A O 1
ATOM 1955 N N . SER A 1 247 ? -73.992 -11.128 47.331 1.00 89.62 247 SER A N 1
ATOM 1956 C CA . SER A 1 247 ? -73.398 -10.043 46.542 1.00 89.62 247 SER A CA 1
ATOM 1957 C C . SER A 1 247 ? -71.868 -10.043 46.618 1.00 89.62 247 SER A C 1
ATOM 1959 O O . SER A 1 247 ? -71.199 -9.900 45.598 1.00 89.62 247 SER A O 1
ATOM 1961 N N . THR A 1 248 ? -71.299 -10.275 47.805 1.00 91.12 248 THR A N 1
ATOM 1962 C CA . THR A 1 248 ? -69.842 -10.376 48.001 1.00 91.12 248 THR A CA 1
ATOM 1963 C C . THR A 1 248 ? -69.260 -11.592 47.271 1.00 91.12 248 THR A C 1
ATOM 1965 O O . THR A 1 248 ? -68.214 -11.488 46.635 1.00 91.12 248 THR A O 1
ATOM 1968 N N . ILE A 1 249 ? -69.939 -12.745 47.311 1.00 91.56 249 ILE A N 1
ATOM 1969 C CA . ILE A 1 249 ? -69.521 -13.960 46.591 1.00 91.56 249 ILE A CA 1
ATOM 1970 C C . ILE A 1 249 ? -69.520 -13.719 45.079 1.00 91.56 249 ILE A C 1
ATOM 1972 O O . ILE A 1 249 ? -68.545 -14.076 44.421 1.00 91.56 249 ILE A O 1
ATOM 1976 N N . ILE A 1 250 ? -70.561 -13.077 44.538 1.00 92.75 250 ILE A N 1
ATOM 1977 C CA . ILE A 1 250 ? -70.640 -12.734 43.110 1.00 92.75 250 ILE A CA 1
ATOM 1978 C C . ILE A 1 250 ? -69.485 -11.798 42.720 1.00 92.75 250 ILE A C 1
ATOM 1980 O O . ILE A 1 250 ? -68.791 -12.056 41.740 1.00 92.75 250 ILE A O 1
ATOM 1984 N N . GLN A 1 251 ? -69.202 -10.765 43.524 1.00 93.69 251 GLN A N 1
ATOM 1985 C CA . GLN A 1 251 ? -68.077 -9.851 43.278 1.00 93.69 251 GLN A CA 1
ATOM 1986 C C . GLN A 1 251 ? -66.719 -10.568 43.277 1.00 93.69 251 GLN A C 1
ATOM 1988 O O . GLN A 1 251 ? -65.898 -10.315 42.393 1.00 93.69 251 GLN A O 1
ATOM 1993 N N . LEU A 1 252 ? -66.489 -11.481 44.226 1.00 93.50 252 LEU A N 1
ATOM 1994 C CA . LEU A 1 252 ? -65.266 -12.287 44.292 1.00 93.50 252 LEU A CA 1
ATOM 1995 C C . LEU A 1 252 ? -65.150 -13.268 43.116 1.00 93.50 252 LEU A C 1
ATOM 1997 O O . LEU A 1 252 ? -64.048 -13.515 42.630 1.00 93.50 252 LEU A O 1
ATOM 2001 N N . GLN A 1 253 ? -66.266 -13.825 42.639 1.00 94.88 253 GLN A N 1
ATOM 2002 C CA . GLN A 1 253 ? -66.291 -14.677 41.446 1.00 94.88 253 GLN A CA 1
ATOM 2003 C C . GLN A 1 253 ? -65.951 -13.883 40.178 1.00 94.88 253 GLN A C 1
ATOM 2005 O O . GLN A 1 253 ? -65.130 -14.340 39.379 1.00 94.88 253 GLN A O 1
ATOM 2010 N N . ASP A 1 254 ? -66.508 -12.681 40.025 1.00 93.81 254 ASP A N 1
ATOM 2011 C CA . ASP A 1 254 ? -66.183 -11.782 38.916 1.00 93.81 254 ASP A CA 1
ATOM 2012 C C . ASP A 1 254 ? -64.723 -11.311 38.971 1.00 93.81 254 ASP A C 1
ATOM 2014 O O . ASP A 1 254 ? -64.047 -11.252 37.944 1.00 93.81 254 ASP A O 1
ATOM 2018 N N . GLU A 1 255 ? -64.201 -11.000 40.160 1.00 95.56 255 GLU A N 1
ATOM 2019 C CA . GLU A 1 255 ? -62.790 -10.651 40.348 1.00 95.56 255 GLU A CA 1
ATOM 2020 C C . GLU A 1 255 ? -61.862 -11.821 40.016 1.00 95.56 255 GLU A C 1
ATOM 2022 O O . GLU A 1 255 ? -60.894 -11.636 39.279 1.00 95.56 255 GLU A O 1
ATOM 2027 N N . LYS A 1 256 ? -62.184 -13.034 40.481 1.00 94.38 256 LYS A N 1
ATOM 2028 C CA . LYS A 1 256 ? -61.443 -14.249 40.129 1.00 94.38 256 LYS A CA 1
ATOM 2029 C C . LYS A 1 256 ? -61.389 -14.439 38.612 1.00 94.38 256 LYS A C 1
ATOM 2031 O O . LYS A 1 256 ? -60.309 -14.680 38.079 1.00 94.38 256 LYS A O 1
ATOM 2036 N N . LYS A 1 257 ? -62.521 -14.283 37.919 1.00 95.94 257 LYS A N 1
ATOM 2037 C CA . LYS A 1 257 ? -62.586 -14.391 36.456 1.00 95.94 257 LYS A CA 1
ATOM 2038 C C . LYS A 1 257 ? -61.716 -13.332 35.765 1.00 95.94 257 LYS A C 1
ATOM 2040 O O . LYS A 1 257 ? -60.951 -13.673 34.868 1.00 95.94 257 LYS A O 1
ATOM 2045 N N . ARG A 1 258 ? -61.769 -12.069 36.210 1.00 95.75 258 ARG A N 1
ATOM 2046 C CA . ARG A 1 258 ? -60.898 -10.997 35.683 1.00 95.75 258 ARG A CA 1
ATOM 2047 C C . ARG A 1 258 ? -59.412 -11.302 35.894 1.00 95.75 258 ARG A C 1
ATOM 2049 O O . ARG A 1 258 ? -58.619 -11.142 34.973 1.00 95.75 258 ARG A O 1
ATOM 2056 N N . LEU A 1 259 ? -59.034 -11.789 37.079 1.00 95.75 259 LEU A N 1
ATOM 2057 C CA . LEU A 1 259 ? -57.650 -12.170 37.381 1.00 95.75 259 LEU A CA 1
ATOM 2058 C C . LEU A 1 259 ? -57.167 -13.358 36.533 1.00 95.75 259 LEU A C 1
ATOM 2060 O O . LEU A 1 259 ? -55.996 -13.402 36.156 1.00 95.75 259 LEU A O 1
ATOM 2064 N N . GLU A 1 260 ? -58.043 -14.316 36.220 1.00 95.62 260 GLU A N 1
ATOM 2065 C CA . GLU A 1 260 ? -57.739 -15.421 35.301 1.00 95.62 260 GLU A CA 1
ATOM 2066 C C . GLU A 1 260 ? -57.479 -14.909 33.872 1.00 95.62 260 GLU A C 1
ATOM 2068 O O . GLU A 1 260 ? -56.469 -15.279 33.265 1.00 95.62 260 GLU A O 1
ATOM 2073 N N . GLU A 1 261 ? -58.316 -13.995 33.370 1.00 95.88 261 GLU A N 1
ATOM 2074 C CA . GLU A 1 261 ? -58.139 -13.347 32.062 1.00 95.88 261 GLU A CA 1
ATOM 2075 C C . GLU A 1 261 ? -56.827 -12.533 31.993 1.00 95.88 261 GLU A C 1
ATOM 2077 O O . GLU A 1 261 ? -56.037 -12.699 31.055 1.00 95.88 261 GLU A O 1
ATOM 2082 N N . ASP A 1 262 ? -56.530 -11.722 33.013 1.00 95.25 262 ASP A N 1
ATOM 2083 C CA . ASP A 1 262 ? -55.294 -10.928 33.107 1.00 95.25 262 ASP A CA 1
ATOM 2084 C C . ASP A 1 262 ? -54.031 -11.803 33.185 1.00 95.25 262 ASP A C 1
ATOM 2086 O O . ASP A 1 262 ? -52.992 -11.494 32.579 1.00 95.25 262 ASP A O 1
ATOM 2090 N N . ASN A 1 263 ? -54.101 -12.930 33.901 1.00 94.69 263 ASN A N 1
ATOM 2091 C CA . ASN A 1 263 ? -53.007 -13.896 33.980 1.00 94.69 263 ASN A CA 1
ATOM 2092 C C . ASN A 1 263 ? -52.726 -14.522 32.603 1.00 94.69 263 ASN A C 1
ATOM 2094 O O . ASN A 1 263 ? -51.568 -14.646 32.193 1.00 94.69 263 ASN A O 1
ATOM 2098 N N . ASP A 1 264 ? -53.767 -14.846 31.837 1.00 95.38 264 ASP A N 1
ATOM 2099 C CA . ASP A 1 264 ? -53.619 -15.385 30.485 1.00 95.38 264 ASP A CA 1
ATOM 2100 C C . ASP A 1 264 ? -53.066 -14.357 29.487 1.00 95.38 264 ASP A C 1
ATOM 2102 O O . ASP A 1 264 ? -52.210 -14.697 28.657 1.00 95.38 264 ASP A O 1
ATOM 2106 N N . VAL A 1 265 ? -53.458 -13.082 29.591 1.00 95.94 265 VAL A N 1
ATOM 2107 C CA . VAL A 1 265 ? -52.830 -11.991 28.822 1.00 95.94 265 VAL A CA 1
ATOM 2108 C C . VAL A 1 265 ? -51.348 -11.855 29.186 1.00 95.94 265 VAL A C 1
ATOM 2110 O O . VAL A 1 265 ? -50.490 -11.776 28.298 1.00 95.94 265 VAL A O 1
ATOM 2113 N N . THR A 1 266 ? -51.016 -11.896 30.478 1.00 95.00 266 THR A N 1
ATOM 2114 C CA . THR A 1 266 ? -49.634 -11.793 30.968 1.00 95.00 266 THR A CA 1
ATOM 2115 C C . THR A 1 266 ? -48.767 -12.951 30.470 1.00 95.00 266 THR A C 1
ATOM 2117 O O . THR A 1 266 ? -47.657 -12.724 29.978 1.00 95.00 266 THR A O 1
ATOM 2120 N N . LYS A 1 267 ? -49.277 -14.190 30.487 1.00 96.38 267 LYS A N 1
ATOM 2121 C CA . LYS A 1 267 ? -48.594 -15.366 29.918 1.00 96.38 267 LYS A CA 1
ATOM 2122 C C . LYS A 1 267 ? -48.330 -15.214 28.418 1.00 96.38 267 LYS A C 1
ATOM 2124 O O . LYS A 1 267 ? -47.214 -15.485 27.965 1.00 96.38 267 LYS A O 1
ATOM 2129 N N . LYS A 1 268 ? -49.313 -14.734 27.646 1.00 96.06 268 LYS A N 1
ATOM 2130 C CA . LYS A 1 268 ? -49.147 -14.465 26.204 1.00 96.06 268 LYS A CA 1
ATOM 2131 C C . LYS A 1 268 ? -48.081 -13.394 25.951 1.00 96.06 268 LYS A C 1
ATOM 2133 O O . LYS A 1 268 ? -47.243 -13.557 25.063 1.00 96.06 268 LYS A O 1
ATOM 2138 N N . ASN A 1 269 ? -48.057 -12.323 26.745 1.00 95.56 269 ASN A N 1
ATOM 2139 C CA . ASN A 1 269 ? -47.042 -11.269 26.644 1.00 95.56 269 ASN A CA 1
ATOM 2140 C C . ASN A 1 269 ? -45.638 -11.769 27.018 1.00 95.56 269 ASN A C 1
ATOM 2142 O O . ASN A 1 269 ? -44.660 -11.437 26.340 1.00 95.56 269 ASN A O 1
ATOM 2146 N N . LEU A 1 270 ? -45.529 -12.623 28.037 1.00 95.19 270 LEU A N 1
ATOM 2147 C CA . LEU A 1 270 ? -44.276 -13.288 28.392 1.00 95.19 270 LEU A CA 1
ATOM 2148 C C . LEU A 1 270 ? -43.761 -14.163 27.240 1.00 95.19 270 LEU A C 1
ATOM 2150 O O . LEU A 1 270 ? -42.577 -14.104 26.911 1.00 95.19 270 LEU A O 1
ATOM 2154 N N . GLN A 1 271 ? -44.635 -14.932 26.584 1.00 96.12 271 GLN A N 1
ATOM 2155 C CA . GLN A 1 271 ? -44.261 -15.755 25.430 1.00 96.12 271 GLN A CA 1
ATOM 2156 C C . GLN A 1 271 ? -43.785 -14.904 24.242 1.00 96.12 271 GLN A C 1
ATOM 2158 O O . GLN A 1 271 ? -42.729 -15.189 23.677 1.00 96.12 271 GLN A O 1
ATOM 2163 N N . LYS A 1 272 ? -44.494 -13.816 23.908 1.00 95.25 272 LYS A N 1
ATOM 2164 C CA . LYS A 1 272 ? -44.059 -12.849 22.879 1.00 95.25 272 LYS A CA 1
ATOM 2165 C C . LYS A 1 272 ? -42.683 -12.256 23.198 1.00 95.25 272 LYS A C 1
ATOM 2167 O O . LYS A 1 272 ? -41.835 -12.142 22.316 1.00 95.25 272 LYS A O 1
ATOM 2172 N N . THR A 1 273 ? -42.442 -11.922 24.465 1.00 94.25 273 THR A N 1
ATOM 2173 C CA . THR A 1 273 ? -41.167 -11.353 24.920 1.00 94.25 273 THR A CA 1
ATOM 2174 C C . THR A 1 273 ? -40.036 -12.377 24.827 1.00 94.25 273 THR A C 1
ATOM 2176 O O . THR A 1 273 ? -38.960 -12.042 24.342 1.00 94.25 273 THR A O 1
ATOM 2179 N N . LYS A 1 274 ? -40.282 -13.643 25.194 1.00 96.19 274 LYS A N 1
ATOM 2180 C CA . LYS A 1 274 ? -39.319 -14.744 25.012 1.00 96.19 274 LYS A CA 1
ATOM 2181 C C . LYS A 1 274 ? -38.943 -14.948 23.541 1.00 96.19 274 LYS A C 1
ATOM 2183 O O . LYS A 1 274 ? -37.760 -15.076 23.240 1.00 96.19 274 LYS A O 1
ATOM 2188 N N . LEU A 1 275 ? -39.919 -14.923 22.628 1.00 95.25 275 LEU A N 1
ATOM 2189 C CA . LEU A 1 275 ? -39.665 -15.011 21.183 1.00 95.25 275 LEU A CA 1
ATOM 2190 C C . LEU A 1 275 ? -38.830 -13.826 20.682 1.00 95.25 275 LEU A C 1
ATOM 2192 O O . LEU A 1 275 ? -37.846 -14.024 19.975 1.00 95.25 275 LEU A O 1
ATOM 2196 N N . ARG A 1 276 ? -39.160 -12.603 21.115 1.00 96.12 276 ARG A N 1
ATOM 2197 C CA . ARG A 1 276 ? -38.374 -11.404 20.793 1.00 96.12 276 ARG A CA 1
ATOM 2198 C C . ARG A 1 276 ? -36.932 -11.508 21.295 1.00 96.12 276 ARG A C 1
ATOM 2200 O O . ARG A 1 276 ? -36.016 -11.174 20.555 1.00 96.12 276 ARG A O 1
ATOM 2207 N N . ILE A 1 277 ? -36.725 -11.970 22.529 1.00 95.38 277 ILE A N 1
ATOM 2208 C CA . ILE A 1 277 ? -35.383 -12.173 23.096 1.00 95.38 277 ILE A CA 1
ATOM 2209 C C . ILE A 1 277 ? -34.601 -13.207 22.279 1.00 95.38 277 ILE A C 1
ATOM 2211 O O . ILE A 1 277 ? -33.424 -12.989 22.011 1.00 95.38 277 ILE A O 1
ATOM 2215 N N . ASN A 1 278 ? -35.240 -14.299 21.848 1.00 96.00 278 ASN A N 1
ATOM 2216 C CA . ASN A 1 278 ? -34.586 -15.312 21.020 1.00 96.00 278 ASN A CA 1
ATOM 2217 C C . ASN A 1 278 ? -34.154 -14.751 19.654 1.00 96.00 278 ASN A C 1
ATOM 2219 O O . ASN A 1 278 ? -33.009 -14.945 19.253 1.00 96.00 278 ASN A O 1
ATOM 2223 N N . ASN A 1 279 ? -35.023 -13.983 18.986 1.00 95.25 279 ASN A N 1
ATOM 2224 C CA . ASN A 1 279 ? -34.682 -13.317 17.723 1.00 95.25 279 ASN A CA 1
ATOM 2225 C C . ASN A 1 279 ? -33.511 -12.338 17.899 1.00 95.25 279 ASN A C 1
ATOM 2227 O O . ASN A 1 279 ? -32.547 -12.399 17.144 1.00 95.25 279 ASN A O 1
ATOM 2231 N N . LEU A 1 280 ? -33.534 -11.507 18.948 1.00 96.44 280 LEU A N 1
ATOM 2232 C CA . LEU A 1 280 ? -32.432 -10.585 19.255 1.00 96.44 280 LEU A CA 1
ATOM 2233 C C . LEU A 1 280 ? -31.117 -11.320 19.556 1.00 96.44 280 LEU A C 1
ATOM 2235 O O . LEU A 1 280 ? -30.039 -10.850 19.198 1.00 96.44 280 LEU A O 1
ATOM 2239 N N . LEU A 1 281 ? -31.182 -12.477 20.216 1.00 95.88 281 LEU A N 1
ATOM 2240 C CA . LEU A 1 281 ? -30.005 -13.294 20.506 1.00 95.88 281 LEU A CA 1
ATOM 2241 C C . LEU A 1 281 ? -29.431 -13.937 19.235 1.00 95.88 281 LEU A C 1
ATOM 2243 O O . LEU A 1 281 ? -28.212 -14.077 19.119 1.00 95.88 281 LEU A O 1
ATOM 2247 N N . GLN A 1 282 ? -30.287 -14.298 18.279 1.00 95.94 282 GLN A N 1
ATOM 2248 C CA . GLN A 1 282 ? -29.874 -14.771 16.961 1.00 95.94 282 GLN A CA 1
ATOM 2249 C C . GLN A 1 282 ? -29.222 -13.646 16.139 1.00 95.94 282 GLN A C 1
ATOM 2251 O O . GLN A 1 282 ? -28.096 -13.822 15.675 1.00 95.94 282 GLN A O 1
ATOM 2256 N N . GLU A 1 283 ? -29.835 -12.460 16.078 1.00 95.50 283 GLU A N 1
ATOM 2257 C CA . GLU A 1 283 ? -29.240 -11.266 15.451 1.00 95.50 283 GLU A CA 1
ATOM 2258 C C . GLU A 1 283 ? -27.877 -10.920 16.077 1.00 95.50 283 GLU A C 1
ATOM 2260 O O . GLU A 1 283 ? -26.905 -10.632 15.378 1.00 95.50 283 GLU A O 1
ATOM 2265 N N . GLN A 1 284 ? -27.751 -11.017 17.406 1.00 95.81 284 GLN A N 1
ATOM 2266 C CA . GLN A 1 284 ? -26.479 -10.789 18.094 1.00 95.81 284 GLN A CA 1
ATOM 2267 C C . GLN A 1 284 ? -25.396 -11.797 17.671 1.00 95.81 284 GLN A C 1
ATOM 2269 O O . GLN A 1 284 ? -24.220 -11.432 17.585 1.00 95.81 284 GLN A O 1
ATOM 2274 N N . LYS A 1 285 ? -25.751 -13.066 17.428 1.00 96.31 285 LYS A N 1
ATOM 2275 C CA . LYS A 1 285 ? -24.804 -14.079 16.930 1.00 96.31 285 LYS A CA 1
ATOM 2276 C C . LYS A 1 285 ? -24.354 -13.763 15.507 1.00 96.31 285 LYS A C 1
ATOM 2278 O O . LYS A 1 285 ? -23.157 -13.833 15.235 1.00 96.31 285 LYS A O 1
ATOM 2283 N N . GLU A 1 286 ? -25.278 -13.374 14.638 1.00 96.12 286 GLU A N 1
ATOM 2284 C CA . GLU A 1 286 ? -24.988 -13.004 13.249 1.00 96.12 286 GLU A CA 1
ATOM 2285 C C . GLU A 1 286 ? -24.089 -11.766 13.176 1.00 96.12 286 GLU A C 1
ATOM 2287 O O . GLU A 1 286 ? -23.069 -11.781 12.489 1.00 96.12 286 GLU A O 1
ATOM 2292 N N . LEU A 1 287 ? -24.375 -10.730 13.970 1.00 97.00 287 LEU A N 1
ATOM 2293 C CA . LEU A 1 287 ? -23.521 -9.543 14.067 1.00 97.00 287 LEU A CA 1
ATOM 2294 C C . LEU A 1 287 ? -22.119 -9.880 14.588 1.00 97.00 287 LEU A C 1
ATOM 2296 O O . LEU A 1 287 ? -21.129 -9.369 14.069 1.00 97.00 287 LEU A O 1
ATOM 2300 N N . LYS A 1 288 ? -21.996 -10.776 15.576 1.00 96.62 288 LYS A N 1
ATOM 2301 C CA . LYS A 1 288 ? -20.682 -11.252 16.043 1.00 96.62 288 LYS A CA 1
ATOM 2302 C C . LYS A 1 288 ? -19.910 -11.974 14.938 1.00 96.62 288 LYS A C 1
ATOM 2304 O O . LYS A 1 288 ? -18.708 -11.756 14.812 1.00 96.62 288 LYS A O 1
ATOM 2309 N N . GLN A 1 289 ? -20.577 -12.803 14.133 1.00 95.81 289 GLN A N 1
ATOM 2310 C CA . GLN A 1 289 ? -19.952 -13.467 12.985 1.00 95.81 289 GLN A CA 1
ATOM 2311 C C . GLN A 1 289 ? -19.496 -12.456 11.924 1.00 95.81 289 GLN A C 1
ATOM 2313 O O . GLN A 1 289 ? -18.372 -12.561 11.437 1.00 95.81 289 GLN A O 1
ATOM 2318 N N . GLN A 1 290 ? -20.311 -11.441 11.625 1.00 95.38 290 GLN A N 1
ATOM 2319 C CA . GLN A 1 290 ? -19.938 -10.358 10.708 1.00 95.38 290 GLN A CA 1
ATOM 2320 C C . GLN A 1 290 ? -18.725 -9.568 11.219 1.00 95.38 290 GLN A C 1
ATOM 2322 O O . GLN A 1 290 ? -17.795 -9.311 10.459 1.00 95.38 290 GLN A O 1
ATOM 2327 N N . ILE A 1 291 ? -18.680 -9.242 12.516 1.00 95.62 291 ILE A N 1
ATOM 2328 C CA . ILE A 1 291 ? -17.525 -8.573 13.134 1.00 95.62 291 ILE A CA 1
ATOM 2329 C C . ILE A 1 291 ? -16.264 -9.439 13.012 1.00 95.62 291 ILE A C 1
ATOM 2331 O O . ILE A 1 291 ? -15.213 -8.932 12.628 1.00 95.62 291 ILE A O 1
ATOM 2335 N N . LEU A 1 292 ? -16.351 -10.745 13.284 1.00 95.38 292 LEU A N 1
ATOM 2336 C CA . LEU A 1 292 ? -15.214 -11.661 13.127 1.00 95.38 292 LEU A CA 1
ATOM 2337 C C . LEU A 1 292 ? -14.725 -11.738 11.676 1.00 95.38 292 LEU A C 1
ATOM 2339 O O . LEU A 1 292 ? -13.517 -11.772 11.437 1.00 95.38 292 LEU A O 1
ATOM 2343 N N . PHE A 1 293 ? -15.645 -11.730 10.711 1.00 94.00 293 PHE A N 1
ATOM 2344 C CA . PHE A 1 293 ? -15.303 -11.688 9.293 1.00 94.00 293 PHE A CA 1
ATOM 2345 C C . PHE A 1 293 ? -14.577 -10.390 8.919 1.00 94.00 293 PHE A C 1
ATOM 2347 O O . PHE A 1 293 ? -13.543 -10.442 8.256 1.00 94.00 293 PHE A O 1
ATOM 2354 N N . LEU A 1 294 ? -15.059 -9.238 9.395 1.00 94.44 294 LEU A N 1
ATOM 2355 C CA . LEU A 1 294 ? -14.403 -7.946 9.174 1.00 94.44 294 LEU A CA 1
ATOM 2356 C C . LEU A 1 294 ? -13.011 -7.885 9.814 1.00 94.44 294 LEU A C 1
ATOM 2358 O O . LEU A 1 294 ? -12.084 -7.393 9.181 1.00 94.44 294 LEU A O 1
ATOM 2362 N N . ILE A 1 295 ? -12.832 -8.442 11.017 1.00 94.06 295 ILE A N 1
ATOM 2363 C CA . ILE A 1 295 ? -11.509 -8.548 11.656 1.00 94.06 295 ILE A CA 1
ATOM 2364 C C . ILE A 1 295 ? -10.572 -9.418 10.813 1.00 94.06 295 ILE A C 1
ATOM 2366 O O . ILE A 1 295 ? -9.411 -9.067 10.624 1.00 94.06 295 ILE A O 1
ATOM 2370 N N . LYS A 1 296 ? -11.058 -10.551 10.287 1.00 93.06 296 LYS A N 1
ATOM 2371 C CA . LYS A 1 296 ? -10.258 -11.410 9.405 1.00 93.06 296 LYS A CA 1
ATOM 2372 C C . LYS A 1 296 ? -9.871 -10.681 8.117 1.00 93.06 296 LYS A C 1
ATOM 2374 O O . LYS A 1 296 ? -8.724 -10.781 7.704 1.00 93.06 296 LYS A O 1
ATOM 2379 N N . LYS A 1 297 ? -10.801 -9.934 7.517 1.00 92.44 297 LYS A N 1
ATOM 2380 C CA . LYS A 1 297 ? -10.521 -9.103 6.342 1.00 92.44 297 LYS A CA 1
ATOM 2381 C C . LYS A 1 297 ? -9.458 -8.040 6.646 1.00 92.44 297 LYS A C 1
ATOM 2383 O O . LYS A 1 297 ? -8.497 -7.954 5.900 1.00 92.44 297 LYS A O 1
ATOM 2388 N N . GLY A 1 298 ? -9.565 -7.349 7.783 1.00 91.62 298 GLY A N 1
ATOM 2389 C CA . GLY A 1 298 ? -8.563 -6.370 8.218 1.00 91.62 298 GLY A CA 1
ATOM 2390 C C . GLY A 1 298 ? -7.155 -6.960 8.357 1.00 91.62 298 GLY A C 1
ATOM 2391 O O . GLY A 1 298 ? -6.195 -6.331 7.942 1.00 91.62 298 GLY A O 1
ATOM 2392 N N . LYS A 1 299 ? -7.023 -8.211 8.824 1.00 92.56 299 LYS A N 1
ATOM 2393 C CA . LYS A 1 299 ? -5.716 -8.897 8.864 1.00 92.56 299 LYS A CA 1
ATOM 2394 C C . LYS A 1 299 ? -5.113 -9.142 7.478 1.00 92.56 299 LYS A C 1
ATOM 2396 O O . LYS A 1 299 ? -3.900 -9.098 7.336 1.00 92.56 299 LYS A O 1
ATOM 2401 N N . HIS A 1 300 ? -5.944 -9.429 6.475 1.00 91.88 300 HIS A N 1
ATOM 2402 C CA . HIS A 1 300 ? -5.475 -9.570 5.094 1.00 91.88 300 HIS A CA 1
ATOM 2403 C C . HIS A 1 300 ? -5.063 -8.218 4.499 1.00 91.88 300 HIS A C 1
ATOM 2405 O O . HIS A 1 300 ? -4.113 -8.159 3.723 1.00 91.88 300 HIS A O 1
ATOM 2411 N N . ASP A 1 301 ? -5.742 -7.134 4.884 1.00 94.25 301 ASP A N 1
ATOM 2412 C CA . ASP A 1 301 ? -5.344 -5.778 4.500 1.00 94.25 301 ASP A CA 1
ATOM 2413 C C . ASP A 1 301 ? -3.985 -5.405 5.133 1.00 94.25 301 ASP A C 1
ATOM 2415 O O . ASP A 1 301 ? -3.130 -4.849 4.447 1.00 94.25 301 ASP A O 1
ATOM 2419 N N . ASP A 1 302 ? -3.737 -5.783 6.394 1.00 93.25 302 ASP A N 1
ATOM 2420 C CA . ASP A 1 302 ? -2.437 -5.588 7.061 1.00 93.25 302 ASP A CA 1
ATOM 2421 C C . ASP A 1 302 ? -1.300 -6.353 6.347 1.00 93.25 302 ASP A C 1
ATOM 2423 O O . ASP A 1 302 ? -0.232 -5.793 6.104 1.00 93.25 302 ASP A O 1
ATOM 2427 N N . GLU A 1 303 ? -1.543 -7.605 5.941 1.00 93.88 303 GLU A N 1
ATOM 2428 C CA . GLU A 1 303 ? -0.593 -8.434 5.174 1.00 93.88 303 GLU A CA 1
ATOM 2429 C C . GLU A 1 303 ? -0.279 -7.829 3.790 1.00 93.88 303 GLU A C 1
ATOM 2431 O O . GLU A 1 303 ? 0.864 -7.855 3.315 1.00 93.88 303 GLU A O 1
ATOM 2436 N N . LEU A 1 304 ? -1.282 -7.227 3.143 1.00 94.75 304 LEU A N 1
ATOM 2437 C CA . LEU A 1 304 ? -1.102 -6.502 1.886 1.00 94.75 304 LEU A CA 1
ATOM 2438 C C . LEU A 1 304 ? -0.251 -5.240 2.081 1.00 94.75 304 LEU A C 1
ATOM 2440 O O . LEU A 1 304 ? 0.635 -4.964 1.268 1.00 94.75 304 LEU A O 1
ATOM 2444 N N . VAL A 1 305 ? -0.498 -4.478 3.149 1.00 95.56 305 VAL A N 1
ATOM 2445 C CA . VAL A 1 305 ? 0.299 -3.291 3.485 1.00 95.56 305 VAL A CA 1
ATOM 2446 C C . VAL A 1 305 ? 1.751 -3.680 3.761 1.00 95.56 305 VAL A C 1
ATOM 2448 O O . VAL A 1 305 ? 2.652 -3.050 3.209 1.00 95.56 305 VAL A O 1
ATOM 2451 N N . GLU A 1 306 ? 1.995 -4.737 4.536 1.00 95.94 306 GLU A N 1
ATOM 2452 C CA . GLU A 1 306 ? 3.345 -5.253 4.803 1.00 95.94 306 GLU A CA 1
ATOM 2453 C C . GLU A 1 306 ? 4.068 -5.646 3.503 1.00 95.94 306 GLU A C 1
ATOM 2455 O O . GLU A 1 306 ? 5.214 -5.250 3.275 1.00 95.94 306 GLU A O 1
ATOM 2460 N N . SER A 1 307 ? 3.365 -6.326 2.593 1.00 95.25 307 SER A N 1
ATOM 2461 C CA . SER A 1 307 ? 3.898 -6.700 1.277 1.00 95.25 307 SER A CA 1
ATOM 2462 C C . SER A 1 307 ? 4.272 -5.481 0.419 1.00 95.25 307 SER A C 1
ATOM 2464 O O . SER A 1 307 ? 5.311 -5.482 -0.247 1.00 95.25 307 SER A O 1
ATOM 2466 N N . LEU A 1 308 ? 3.457 -4.419 0.444 1.00 95.88 308 LEU A N 1
ATOM 2467 C CA . LEU A 1 308 ? 3.740 -3.164 -0.264 1.00 95.88 308 LEU A CA 1
ATOM 2468 C C . LEU A 1 308 ? 4.918 -2.400 0.353 1.00 95.88 308 LEU A C 1
ATOM 2470 O O . LEU A 1 308 ? 5.742 -1.854 -0.383 1.00 95.88 308 LEU A O 1
ATOM 2474 N N . VAL A 1 309 ? 5.027 -2.380 1.683 1.00 96.25 309 VAL A N 1
ATOM 2475 C CA . VAL A 1 309 ? 6.160 -1.762 2.389 1.00 96.25 309 VAL A CA 1
ATOM 2476 C C . VAL A 1 309 ? 7.461 -2.478 2.034 1.00 96.25 309 VAL A C 1
ATOM 2478 O O . VAL A 1 309 ? 8.420 -1.818 1.638 1.00 96.25 309 VAL A O 1
ATOM 2481 N N . HIS A 1 310 ? 7.476 -3.812 2.067 1.00 96.31 310 HIS A N 1
ATOM 2482 C CA . HIS A 1 310 ? 8.643 -4.608 1.681 1.00 96.31 310 HIS A CA 1
ATOM 2483 C C . HIS A 1 310 ? 9.034 -4.391 0.207 1.00 96.31 310 HIS A C 1
ATOM 2485 O O . HIS A 1 310 ? 10.215 -4.295 -0.131 1.00 96.31 310 HIS A O 1
ATOM 2491 N N . HIS A 1 311 ? 8.054 -4.265 -0.696 1.00 95.38 311 HIS A N 1
ATOM 2492 C CA . HIS A 1 311 ? 8.333 -3.942 -2.096 1.00 95.38 311 HIS A CA 1
ATOM 2493 C C . HIS A 1 311 ? 8.974 -2.554 -2.260 1.00 95.38 311 HIS A C 1
ATOM 2495 O O . HIS A 1 311 ? 9.964 -2.419 -2.980 1.00 95.38 311 HIS A O 1
ATOM 2501 N N . ASN A 1 312 ? 8.458 -1.540 -1.560 1.00 94.75 312 ASN A N 1
ATOM 2502 C CA . ASN A 1 312 ? 9.030 -0.193 -1.572 1.00 94.75 312 ASN A CA 1
ATOM 2503 C C . ASN A 1 312 ? 10.443 -0.154 -0.973 1.00 94.75 312 ASN A C 1
ATOM 2505 O O . ASN A 1 312 ? 11.309 0.536 -1.508 1.00 94.75 312 ASN A O 1
ATOM 2509 N N . GLU A 1 313 ? 10.704 -0.916 0.090 1.00 96.12 313 GLU A N 1
ATOM 2510 C CA . GLU A 1 313 ? 12.041 -1.041 0.677 1.00 96.12 313 GLU A CA 1
ATOM 2511 C C . GLU A 1 313 ? 13.039 -1.643 -0.324 1.00 96.12 313 GLU A C 1
ATOM 2513 O O . GLU A 1 313 ? 14.136 -1.113 -0.513 1.00 96.12 313 GLU A O 1
ATOM 2518 N N . ASN A 1 314 ? 12.638 -2.688 -1.053 1.00 95.81 314 ASN A N 1
ATOM 2519 C CA . ASN A 1 314 ? 13.466 -3.278 -2.106 1.00 95.81 314 ASN A CA 1
ATOM 2520 C C . ASN A 1 314 ? 13.763 -2.292 -3.243 1.00 95.81 314 ASN A C 1
ATOM 2522 O O . ASN A 1 314 ? 14.910 -2.200 -3.679 1.00 95.81 314 ASN A O 1
ATOM 2526 N N . LEU A 1 315 ? 12.770 -1.520 -3.694 1.00 95.50 315 LEU A N 1
ATOM 2527 C CA . LEU A 1 315 ? 12.977 -0.483 -4.710 1.00 95.50 315 LEU A CA 1
ATOM 2528 C C . LEU A 1 315 ? 13.927 0.619 -4.224 1.00 95.50 315 LEU A C 1
ATOM 2530 O O . LEU A 1 315 ? 14.798 1.054 -4.978 1.00 95.50 315 LEU A O 1
ATOM 2534 N N . GLN A 1 316 ? 13.806 1.044 -2.964 1.00 95.69 316 GLN A N 1
ATOM 2535 C CA . GLN A 1 316 ? 14.712 2.028 -2.372 1.00 95.69 316 GLN A CA 1
ATOM 2536 C C . GLN A 1 316 ? 16.151 1.496 -2.304 1.00 95.69 316 GLN A C 1
ATOM 2538 O O . GLN A 1 316 ? 17.101 2.228 -2.592 1.00 95.69 316 GLN A O 1
ATOM 2543 N N . ASN A 1 317 ? 16.320 0.215 -1.971 1.00 95.56 317 ASN A N 1
ATOM 2544 C CA . ASN A 1 317 ? 17.622 -0.449 -1.956 1.00 95.56 317 ASN A CA 1
ATOM 2545 C C . ASN A 1 317 ? 18.235 -0.548 -3.363 1.00 95.56 317 ASN A C 1
ATOM 2547 O O . ASN A 1 31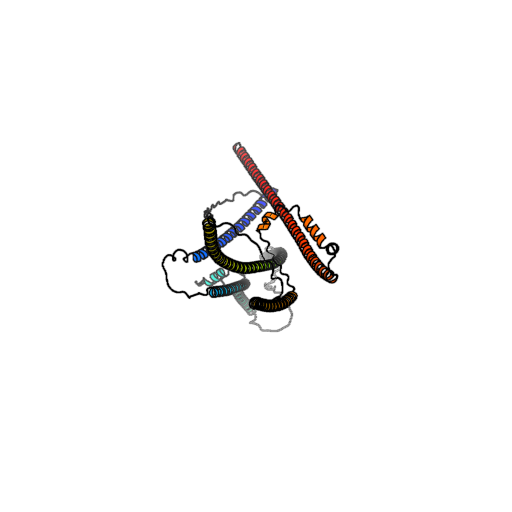7 ? 19.420 -0.248 -3.534 1.00 95.56 317 ASN A O 1
ATOM 2551 N N . GLU A 1 318 ? 17.438 -0.896 -4.376 1.00 94.69 318 GLU A N 1
ATOM 2552 C CA . GLU A 1 318 ? 17.864 -0.934 -5.782 1.00 94.69 318 GLU A CA 1
ATOM 2553 C C . GLU A 1 318 ? 18.294 0.464 -6.271 1.00 94.69 318 GLU A C 1
ATOM 2555 O O . GLU A 1 318 ? 19.346 0.616 -6.894 1.00 94.69 318 GLU A O 1
ATOM 2560 N N . LEU A 1 319 ? 17.535 1.510 -5.919 1.00 95.31 319 LEU A N 1
ATOM 2561 C CA . LEU A 1 319 ? 17.851 2.904 -6.245 1.00 95.31 319 LEU A CA 1
ATOM 2562 C C . LEU A 1 319 ? 19.165 3.355 -5.591 1.00 95.31 319 LEU A C 1
ATOM 2564 O O . LEU A 1 319 ? 20.014 3.958 -6.246 1.00 95.31 319 LEU A O 1
ATOM 2568 N N . ASN A 1 320 ? 19.363 3.033 -4.311 1.00 95.31 320 ASN A N 1
ATOM 2569 C CA . ASN A 1 320 ? 20.599 3.344 -3.592 1.00 95.31 320 ASN A CA 1
ATOM 2570 C C . ASN A 1 320 ? 21.807 2.638 -4.226 1.00 95.31 320 ASN A C 1
ATOM 2572 O O . ASN A 1 320 ? 22.858 3.254 -4.404 1.00 95.31 320 ASN A O 1
ATOM 2576 N N . ARG A 1 321 ? 21.644 1.371 -4.628 1.00 95.69 321 ARG A N 1
ATOM 2577 C CA . ARG A 1 321 ? 22.669 0.607 -5.349 1.00 95.69 321 ARG A CA 1
ATOM 2578 C C . ARG A 1 321 ? 22.994 1.237 -6.705 1.00 95.69 321 ARG A C 1
ATOM 2580 O O . ARG A 1 321 ? 24.167 1.385 -7.032 1.00 95.69 321 ARG A O 1
ATOM 2587 N N . MET A 1 322 ? 21.985 1.643 -7.475 1.00 93.88 322 MET A N 1
ATOM 2588 C CA . MET A 1 322 ? 22.186 2.328 -8.757 1.00 93.88 322 MET A CA 1
ATOM 2589 C C . MET A 1 322 ? 22.880 3.681 -8.589 1.00 93.88 322 MET A C 1
ATOM 2591 O O . MET A 1 322 ? 23.791 3.996 -9.350 1.00 93.88 322 MET A O 1
ATOM 2595 N N . ASN A 1 323 ? 22.515 4.453 -7.565 1.00 94.38 323 ASN A N 1
ATOM 2596 C CA . ASN A 1 323 ? 23.186 5.711 -7.241 1.00 94.38 323 ASN A CA 1
ATOM 2597 C C . ASN A 1 323 ? 24.658 5.500 -6.867 1.00 94.38 323 ASN A C 1
ATOM 2599 O O . ASN A 1 323 ? 25.502 6.303 -7.253 1.00 94.38 323 ASN A O 1
ATOM 2603 N N . GLN A 1 324 ? 24.976 4.423 -6.147 1.00 95.19 324 GLN A N 1
ATOM 2604 C CA . GLN A 1 324 ? 26.356 4.070 -5.824 1.00 95.19 324 GLN A CA 1
ATOM 2605 C C . GLN A 1 324 ? 27.158 3.710 -7.085 1.00 95.19 324 GLN A C 1
ATOM 2607 O O . GLN A 1 324 ? 28.244 4.243 -7.286 1.00 95.19 324 GLN A O 1
ATOM 2612 N N . ILE A 1 325 ? 26.589 2.886 -7.971 1.00 94.88 325 ILE A N 1
ATOM 2613 C CA . ILE A 1 325 ? 27.216 2.522 -9.253 1.00 94.88 325 ILE A CA 1
ATOM 2614 C C . ILE A 1 325 ? 27.431 3.758 -10.138 1.00 94.88 325 ILE A C 1
ATOM 2616 O O . ILE A 1 325 ? 28.459 3.867 -10.801 1.00 94.88 325 ILE A O 1
ATOM 2620 N N . ASN A 1 326 ? 26.478 4.693 -10.165 1.00 92.44 326 ASN A N 1
ATOM 2621 C CA . ASN A 1 326 ? 26.616 5.924 -10.944 1.00 92.44 326 ASN A CA 1
ATOM 2622 C C . ASN A 1 326 ? 27.758 6.800 -10.419 1.00 92.44 326 ASN A C 1
ATOM 2624 O O . ASN A 1 326 ? 28.559 7.259 -11.223 1.00 92.44 326 ASN A O 1
ATOM 2628 N N . LYS A 1 327 ? 27.897 6.947 -9.095 1.00 94.31 327 LYS A N 1
ATOM 2629 C CA . LYS A 1 327 ? 29.034 7.669 -8.500 1.00 94.31 327 LYS A CA 1
ATOM 2630 C C . LYS A 1 327 ? 30.375 7.046 -8.885 1.00 94.31 327 LYS A C 1
ATOM 2632 O O . LYS A 1 327 ? 31.273 7.757 -9.306 1.00 94.31 327 LYS A O 1
ATOM 2637 N N . GLU A 1 328 ? 30.485 5.720 -8.812 1.00 93.56 328 GLU A N 1
ATOM 2638 C CA . GLU A 1 328 ? 31.709 5.007 -9.207 1.00 93.56 328 GLU A CA 1
ATOM 2639 C C . GLU A 1 328 ? 32.056 5.224 -10.689 1.00 93.56 328 GLU A C 1
ATOM 2641 O O . GLU A 1 328 ? 33.225 5.372 -11.040 1.00 93.56 328 GLU A O 1
ATOM 2646 N N . LYS A 1 329 ? 31.046 5.283 -11.567 1.00 93.00 329 LYS A N 1
ATOM 2647 C CA . LYS A 1 329 ? 31.246 5.596 -12.988 1.00 93.00 329 LYS A CA 1
ATOM 2648 C C . LYS A 1 329 ? 31.644 7.046 -13.225 1.00 93.00 329 LYS A C 1
ATOM 2650 O O . LYS A 1 329 ? 32.473 7.293 -14.096 1.00 93.00 329 LYS A O 1
ATOM 2655 N N . ASP A 1 330 ? 31.061 7.983 -12.488 1.00 94.12 330 ASP A N 1
ATOM 2656 C CA . ASP A 1 330 ? 31.412 9.399 -12.589 1.00 94.12 330 ASP A CA 1
ATOM 2657 C C . ASP A 1 330 ? 32.876 9.619 -12.167 1.00 94.12 330 ASP A C 1
ATOM 2659 O O . ASP A 1 330 ? 33.622 10.277 -12.894 1.00 94.12 330 ASP A O 1
ATOM 2663 N N . ASP A 1 331 ? 33.324 8.959 -11.091 1.00 93.75 331 ASP A N 1
ATOM 2664 C CA . ASP A 1 331 ? 34.726 8.966 -10.643 1.00 93.75 331 ASP A CA 1
ATOM 2665 C C . ASP A 1 331 ? 35.673 8.352 -11.701 1.00 93.75 331 ASP A C 1
ATOM 2667 O O . ASP A 1 331 ? 36.771 8.859 -11.961 1.00 93.75 331 ASP A O 1
ATOM 2671 N N . GLU A 1 332 ? 35.263 7.256 -12.353 1.00 93.12 332 GLU A N 1
ATOM 2672 C CA . GLU A 1 332 ? 36.041 6.619 -13.426 1.00 93.12 332 GLU A CA 1
ATOM 2673 C C . GLU A 1 332 ? 36.151 7.517 -14.670 1.00 93.12 332 GLU A C 1
ATOM 2675 O O . GLU A 1 332 ? 37.228 7.633 -15.267 1.00 93.12 332 GLU A O 1
ATOM 2680 N N . ILE A 1 333 ? 35.061 8.198 -15.038 1.00 92.44 333 ILE A N 1
ATOM 2681 C CA . ILE A 1 333 ? 35.029 9.169 -16.138 1.00 92.44 333 ILE A CA 1
ATOM 2682 C C . ILE A 1 333 ? 35.926 10.371 -15.823 1.00 92.44 333 ILE A C 1
ATOM 2684 O O . ILE A 1 333 ? 36.672 10.815 -16.700 1.00 92.44 333 ILE A O 1
ATOM 2688 N N . GLU A 1 334 ? 35.895 10.888 -14.592 1.00 94.69 334 GLU A N 1
ATOM 2689 C CA . GLU A 1 334 ? 36.759 11.992 -14.165 1.00 94.69 334 GLU A CA 1
ATOM 2690 C C . GLU A 1 334 ? 38.240 11.614 -14.296 1.00 94.69 334 GLU A C 1
ATOM 2692 O O . GLU A 1 334 ? 39.014 12.327 -14.945 1.00 94.69 334 GLU A O 1
ATOM 2697 N N . LYS A 1 335 ? 38.619 10.429 -13.802 1.00 94.44 335 LYS A N 1
ATOM 2698 C CA . LYS A 1 335 ? 39.985 9.904 -13.922 1.00 94.44 335 LYS A CA 1
ATOM 2699 C C . LYS A 1 335 ? 40.417 9.714 -15.379 1.00 94.44 335 LYS A C 1
ATOM 2701 O O . LYS A 1 335 ? 41.558 10.016 -15.736 1.00 94.44 335 LYS A O 1
ATOM 2706 N N . PHE A 1 336 ? 39.524 9.224 -16.238 1.00 93.50 336 PHE A N 1
ATOM 2707 C CA . PHE A 1 336 ? 39.804 9.074 -17.666 1.00 93.50 336 PHE A CA 1
ATOM 2708 C C . PHE A 1 336 ? 40.009 10.432 -18.356 1.00 93.50 336 PHE A C 1
ATOM 2710 O O . PHE A 1 336 ? 40.941 10.593 -19.148 1.00 93.50 336 PHE A O 1
ATOM 2717 N N . ASN A 1 337 ? 39.187 11.430 -18.024 1.00 93.44 337 ASN A N 1
ATOM 2718 C CA . ASN A 1 337 ? 39.320 12.788 -18.552 1.00 93.44 337 ASN A CA 1
ATOM 2719 C C . ASN A 1 337 ? 40.638 13.444 -18.116 1.00 93.44 337 ASN A C 1
ATOM 2721 O O . ASN A 1 337 ? 41.309 14.078 -18.934 1.00 93.44 337 ASN A O 1
ATOM 2725 N N . GLU A 1 338 ? 41.058 13.247 -16.864 1.00 95.12 338 GLU A N 1
ATOM 2726 C CA . GLU A 1 338 ? 42.352 13.728 -16.371 1.00 95.12 338 GLU A CA 1
ATOM 2727 C C . GLU A 1 338 ? 43.520 13.090 -17.145 1.00 95.12 338 GLU A C 1
ATOM 2729 O O . GLU A 1 338 ? 44.425 13.784 -17.619 1.00 95.12 338 GLU A O 1
ATOM 2734 N N . GLN A 1 339 ? 43.476 11.772 -17.364 1.00 94.38 339 GLN A N 1
ATOM 2735 C CA . GLN A 1 339 ? 44.472 11.066 -18.176 1.00 94.38 339 GLN A CA 1
ATOM 2736 C C . GLN A 1 339 ? 44.506 11.566 -19.624 1.00 94.38 339 GLN A C 1
ATOM 2738 O O . GLN A 1 339 ? 45.588 11.756 -20.185 1.00 94.38 339 GLN A O 1
ATOM 2743 N N . GLN A 1 340 ? 43.343 11.813 -20.229 1.00 92.50 340 GLN A N 1
ATOM 2744 C CA . GLN A 1 340 ? 43.252 12.343 -21.587 1.00 92.50 340 GLN A CA 1
ATOM 2745 C C . GLN A 1 340 ? 43.841 13.758 -21.680 1.00 92.50 340 GLN A C 1
ATOM 2747 O O . GLN A 1 340 ? 44.580 14.048 -22.624 1.00 92.50 340 GLN A O 1
ATOM 2752 N N . SER A 1 341 ? 43.581 14.613 -20.686 1.00 94.06 341 SER A N 1
ATOM 2753 C CA . SER A 1 341 ? 44.169 15.954 -20.584 1.00 94.06 341 SER A CA 1
ATOM 2754 C C . SER A 1 341 ? 45.697 15.893 -20.463 1.00 94.06 341 SER A C 1
ATOM 2756 O O . SER A 1 341 ? 46.411 16.549 -21.223 1.00 94.06 341 SER A O 1
ATOM 2758 N N . ASN A 1 342 ? 46.214 15.015 -19.598 1.00 94.00 342 ASN A N 1
ATOM 2759 C CA . ASN A 1 342 ? 47.653 14.800 -19.424 1.00 94.00 342 ASN A CA 1
ATOM 2760 C C . ASN A 1 342 ? 48.329 14.276 -20.703 1.00 94.00 342 ASN A C 1
ATOM 2762 O O . ASN A 1 342 ? 49.412 14.734 -21.075 1.00 94.00 342 ASN A O 1
ATOM 2766 N N . LEU A 1 343 ? 47.699 13.332 -21.410 1.00 93.75 343 LEU A N 1
ATOM 2767 C CA . LEU A 1 343 ? 48.199 12.830 -22.694 1.00 93.75 343 LEU A CA 1
ATOM 2768 C C . LEU A 1 343 ? 48.184 13.909 -23.775 1.00 93.75 343 LEU A C 1
ATOM 2770 O O . LEU A 1 343 ? 49.128 13.989 -24.561 1.00 93.75 343 LEU A O 1
ATOM 2774 N N . LYS A 1 344 ? 47.139 14.741 -23.811 1.00 95.31 344 LYS A N 1
ATOM 2775 C CA . LYS A 1 344 ? 47.052 15.873 -24.734 1.00 95.31 344 LYS A CA 1
ATOM 2776 C C . LYS A 1 344 ? 48.190 16.863 -24.486 1.00 95.31 344 LYS A C 1
ATOM 2778 O O . LYS A 1 344 ? 48.919 17.163 -25.420 1.00 95.31 344 LYS A O 1
ATOM 2783 N N . GLN A 1 345 ? 48.433 17.254 -23.232 1.00 94.81 345 GLN A N 1
ATOM 2784 C CA . GLN A 1 345 ? 49.556 18.131 -22.882 1.00 94.81 345 GLN A CA 1
ATOM 2785 C C . GLN A 1 345 ? 50.915 17.541 -23.283 1.00 94.81 345 GLN A C 1
ATOM 2787 O O . GLN A 1 345 ? 51.746 18.249 -23.846 1.00 94.81 345 GLN A O 1
ATOM 2792 N N . ARG A 1 346 ? 51.149 16.239 -23.049 1.00 95.75 346 ARG A N 1
ATOM 2793 C CA . ARG A 1 346 ? 52.392 15.572 -23.484 1.00 95.75 346 ARG A CA 1
ATOM 2794 C C . ARG A 1 346 ? 52.567 15.602 -25.000 1.00 95.75 346 ARG A C 1
ATOM 2796 O O . ARG A 1 346 ? 53.671 15.854 -25.470 1.00 95.75 346 ARG A O 1
ATOM 2803 N N . LYS A 1 347 ? 51.492 15.357 -25.756 1.00 94.06 347 LYS A N 1
ATOM 2804 C CA . LYS A 1 347 ? 51.514 15.450 -27.221 1.00 94.06 347 LYS A CA 1
ATOM 2805 C C . LYS A 1 347 ? 51.790 16.874 -27.685 1.00 94.06 347 LYS A C 1
ATOM 2807 O O . LYS A 1 347 ? 52.621 17.048 -28.562 1.00 94.06 347 LYS A O 1
ATOM 2812 N N . ASP A 1 348 ? 51.160 17.872 -27.072 1.00 96.25 348 ASP A N 1
ATOM 2813 C CA . ASP A 1 348 ? 51.364 19.279 -27.426 1.00 96.25 348 ASP A CA 1
ATOM 2814 C C . ASP A 1 348 ? 52.818 19.725 -27.169 1.00 96.25 348 ASP A C 1
ATOM 2816 O O . ASP A 1 348 ? 53.380 20.480 -27.959 1.00 96.25 348 ASP A O 1
ATOM 2820 N N . ILE A 1 349 ? 53.459 19.234 -26.099 1.00 95.75 349 ILE A N 1
ATOM 2821 C CA . ILE A 1 349 ? 54.887 19.484 -25.822 1.00 95.75 349 ILE A CA 1
ATOM 2822 C C . ILE A 1 349 ? 55.781 18.795 -26.861 1.00 95.75 349 ILE A C 1
ATOM 2824 O O . ILE A 1 349 ? 56.708 19.416 -27.378 1.00 95.75 349 ILE A O 1
ATOM 2828 N N . GLU A 1 350 ? 55.510 17.529 -27.185 1.00 95.31 350 GLU A N 1
ATOM 2829 C CA . GLU A 1 350 ? 56.310 16.781 -28.160 1.00 95.31 350 GLU A CA 1
ATOM 2830 C C . GLU A 1 350 ? 56.172 17.356 -29.577 1.00 95.31 350 GLU A C 1
ATOM 2832 O O . GLU A 1 350 ? 57.161 17.454 -30.297 1.00 95.31 350 GLU A O 1
ATOM 2837 N N . ILE A 1 351 ? 54.973 17.805 -29.961 1.00 95.06 351 ILE A N 1
ATOM 2838 C CA . ILE A 1 351 ? 54.741 18.496 -31.236 1.00 95.06 351 ILE A CA 1
ATOM 2839 C C . ILE A 1 351 ? 55.613 19.751 -31.319 1.00 95.06 351 ILE A C 1
ATOM 2841 O O . ILE A 1 351 ? 56.342 19.900 -32.293 1.00 95.06 351 ILE A O 1
ATOM 2845 N N . LYS A 1 352 ? 55.630 20.595 -30.277 1.00 96.25 352 LYS A N 1
ATOM 2846 C CA . LYS A 1 352 ? 56.487 21.795 -30.245 1.00 96.25 352 LYS A CA 1
ATOM 2847 C C . LYS A 1 352 ? 57.973 21.464 -30.380 1.00 96.25 352 LYS A C 1
ATOM 2849 O O . LYS A 1 352 ? 58.696 22.160 -31.084 1.00 96.25 352 LYS A O 1
ATOM 2854 N N . ARG A 1 353 ? 58.428 20.387 -29.734 1.00 95.69 353 ARG A N 1
ATOM 2855 C CA . ARG A 1 353 ? 59.814 19.912 -29.844 1.00 95.69 353 ARG A CA 1
ATOM 2856 C C . ARG A 1 353 ? 60.150 19.461 -31.268 1.00 95.69 353 ARG A C 1
ATOM 2858 O O . ARG A 1 353 ? 61.233 19.749 -31.768 1.00 95.69 353 ARG A O 1
ATOM 2865 N N . LEU A 1 354 ? 59.242 18.740 -31.924 1.00 95.94 354 LEU A N 1
ATOM 2866 C CA . LEU A 1 354 ? 59.430 18.308 -33.310 1.00 95.94 354 LEU A CA 1
ATOM 2867 C C . LEU A 1 354 ? 59.401 19.492 -34.281 1.00 95.94 354 LEU A C 1
ATOM 2869 O O . LEU A 1 354 ? 60.198 19.518 -35.214 1.00 95.94 354 LEU A O 1
ATOM 2873 N N . GLU A 1 355 ? 58.535 20.479 -34.051 1.00 96.38 355 GLU A N 1
ATOM 2874 C CA . GLU A 1 355 ? 58.507 21.731 -34.816 1.00 96.38 355 GLU A CA 1
ATOM 2875 C C . GLU A 1 355 ? 59.843 22.486 -34.709 1.00 96.38 355 GLU A C 1
ATOM 2877 O O . GLU A 1 355 ? 60.376 22.916 -35.730 1.00 96.38 355 GLU A O 1
ATOM 2882 N N . GLU A 1 356 ? 60.432 22.575 -33.511 1.00 95.62 356 GLU A N 1
ATOM 2883 C CA . GLU A 1 356 ? 61.757 23.175 -33.288 1.00 95.62 356 GLU A CA 1
ATOM 2884 C C . GLU A 1 356 ? 62.862 22.432 -34.060 1.00 95.62 356 GLU A C 1
ATOM 2886 O O . GLU A 1 356 ? 63.616 23.052 -34.811 1.00 95.62 356 GLU A O 1
ATOM 2891 N N . ILE A 1 357 ? 62.896 21.095 -33.983 1.00 95.06 357 ILE A N 1
ATOM 2892 C CA . ILE A 1 357 ? 63.856 20.273 -34.740 1.00 95.06 357 ILE A CA 1
ATOM 2893 C C . ILE A 1 357 ? 63.672 20.456 -36.254 1.00 95.06 357 ILE A C 1
ATOM 2895 O O . ILE A 1 357 ? 64.656 20.527 -36.988 1.00 95.06 357 ILE A O 1
ATOM 2899 N N . ILE A 1 358 ? 62.433 20.535 -36.751 1.00 95.19 358 ILE A N 1
ATOM 2900 C CA . ILE A 1 358 ? 62.163 20.773 -38.178 1.00 95.19 358 ILE A CA 1
ATOM 2901 C C . ILE A 1 358 ? 62.722 22.135 -38.608 1.00 95.19 358 ILE A C 1
ATOM 2903 O O . ILE A 1 358 ? 63.352 22.218 -39.662 1.00 95.19 358 ILE A O 1
ATOM 2907 N N . ILE A 1 359 ? 62.545 23.184 -37.798 1.00 95.44 359 ILE A N 1
ATOM 2908 C CA . ILE A 1 359 ? 63.100 24.516 -38.077 1.00 95.44 359 ILE A CA 1
ATOM 2909 C C . ILE A 1 359 ? 64.633 24.465 -38.129 1.00 95.44 359 ILE A C 1
ATOM 2911 O O . ILE A 1 359 ? 65.213 24.945 -39.102 1.00 95.44 359 ILE A O 1
ATOM 2915 N N . GLU A 1 360 ? 65.292 23.841 -37.148 1.00 94.31 360 GLU A N 1
ATOM 2916 C CA . GLU A 1 360 ? 66.756 23.684 -37.136 1.00 94.31 360 GLU A CA 1
ATOM 2917 C C . GLU A 1 360 ? 67.270 22.927 -38.369 1.00 94.31 360 GLU A C 1
ATOM 2919 O O . GLU A 1 360 ? 68.268 23.306 -38.989 1.00 94.31 360 GLU A O 1
ATOM 2924 N N . LYS A 1 361 ? 66.583 21.845 -38.756 1.00 94.25 361 LYS A N 1
ATOM 2925 C CA . LYS A 1 361 ? 66.951 21.055 -39.937 1.00 94.25 361 LYS A CA 1
ATOM 2926 C C . LYS A 1 361 ? 66.755 21.840 -41.227 1.00 94.25 361 LYS A C 1
ATOM 2928 O O . LYS A 1 361 ? 67.620 21.759 -42.095 1.00 94.25 361 LYS A O 1
ATOM 2933 N N . ASN A 1 362 ? 65.684 22.621 -41.339 1.00 94.25 362 ASN A N 1
ATOM 2934 C CA . ASN A 1 362 ? 65.457 23.487 -42.495 1.00 94.25 362 ASN A CA 1
ATOM 2935 C C . ASN A 1 362 ? 66.542 24.569 -42.604 1.00 94.25 362 ASN A C 1
ATOM 2937 O O . ASN A 1 362 ? 67.096 24.749 -43.681 1.00 94.25 362 ASN A O 1
ATOM 2941 N N . GLN A 1 363 ? 66.947 25.191 -41.492 1.00 94.12 363 GLN A N 1
ATOM 2942 C CA . GLN A 1 363 ? 68.059 26.154 -41.480 1.00 94.12 363 GLN A CA 1
ATOM 2943 C C . GLN A 1 363 ? 69.389 25.528 -41.929 1.00 94.12 363 GLN A C 1
ATOM 2945 O O . GLN A 1 363 ? 70.154 26.145 -42.672 1.00 94.12 363 GLN A O 1
ATOM 2950 N N . LEU A 1 364 ? 69.676 24.292 -41.503 1.00 94.56 364 LEU A N 1
ATOM 2951 C CA . LEU A 1 364 ? 70.867 23.565 -41.950 1.00 94.56 364 LEU A CA 1
ATOM 2952 C C . LEU A 1 364 ? 70.814 23.253 -43.453 1.00 94.56 364 LEU A C 1
ATOM 2954 O O . LEU A 1 364 ? 71.827 23.390 -44.139 1.00 94.56 364 LEU A O 1
ATOM 2958 N N . ILE A 1 365 ? 69.648 22.845 -43.961 1.00 92.75 365 ILE A N 1
ATOM 2959 C CA . ILE A 1 365 ? 69.431 22.598 -45.391 1.00 92.75 365 ILE A CA 1
ATOM 2960 C C . ILE A 1 365 ? 69.647 23.886 -46.190 1.00 92.75 365 ILE A C 1
ATOM 2962 O O . ILE A 1 365 ? 70.357 23.853 -47.192 1.00 92.75 365 ILE A O 1
ATOM 2966 N N . ASP A 1 366 ? 69.117 25.019 -45.728 1.00 92.31 366 ASP A N 1
ATOM 2967 C CA . ASP A 1 366 ? 69.299 26.318 -46.381 1.00 92.31 366 ASP A CA 1
ATOM 2968 C C . ASP A 1 366 ? 70.780 26.721 -46.435 1.00 92.31 366 ASP A C 1
ATOM 2970 O O . ASP A 1 366 ? 71.272 27.102 -47.496 1.00 92.31 366 ASP A O 1
ATOM 2974 N N . ASN A 1 367 ? 71.532 26.532 -45.343 1.00 92.12 367 ASN A N 1
ATOM 2975 C CA . ASN A 1 367 ? 72.979 26.775 -45.319 1.00 92.12 367 ASN A CA 1
ATOM 2976 C C . ASN A 1 367 ? 73.741 25.870 -46.305 1.00 92.12 367 ASN A C 1
ATOM 2978 O O . ASN A 1 367 ? 74.645 26.315 -47.015 1.00 92.12 367 ASN A O 1
ATOM 2982 N N . MET A 1 368 ? 73.384 24.585 -46.370 1.00 87.88 368 MET A N 1
ATOM 2983 C CA . MET A 1 368 ? 74.001 23.652 -47.316 1.00 87.88 368 MET A CA 1
ATOM 2984 C C . MET A 1 368 ? 73.670 24.010 -48.765 1.00 87.88 368 MET A C 1
ATOM 2986 O O . MET A 1 368 ? 74.556 23.956 -49.619 1.00 87.88 368 MET A O 1
ATOM 2990 N N . ASN A 1 369 ? 72.429 24.409 -49.038 1.00 90.12 369 ASN A N 1
ATOM 2991 C CA . ASN A 1 369 ? 72.006 24.875 -50.352 1.00 90.12 369 ASN A CA 1
ATOM 2992 C C . ASN A 1 369 ? 72.762 26.149 -50.750 1.00 90.12 369 ASN A C 1
ATOM 2994 O O . ASN A 1 369 ? 73.264 26.222 -51.868 1.00 90.12 369 ASN A O 1
ATOM 2998 N N . GLU A 1 370 ? 72.949 27.100 -49.834 1.00 88.19 370 GLU A N 1
ATOM 2999 C CA . GLU A 1 370 ? 73.752 28.307 -50.061 1.00 88.19 370 GLU A CA 1
ATOM 3000 C C . GLU A 1 370 ? 75.216 27.959 -50.396 1.00 88.19 370 GLU A C 1
ATOM 3002 O O . GLU A 1 370 ? 75.784 28.446 -51.382 1.00 88.19 370 GLU A O 1
ATOM 3007 N N . ARG A 1 371 ? 75.825 27.029 -49.649 1.00 87.12 371 ARG A N 1
ATOM 3008 C CA . ARG A 1 371 ? 77.180 26.532 -49.941 1.00 87.12 371 ARG A CA 1
ATOM 3009 C C . ARG A 1 371 ? 77.268 25.845 -51.301 1.00 87.12 371 ARG A C 1
ATOM 3011 O O . ARG A 1 371 ? 78.236 26.079 -52.021 1.00 87.12 371 ARG A O 1
ATOM 3018 N N . LEU A 1 372 ? 76.279 25.031 -51.669 1.00 81.56 372 LEU A N 1
ATOM 3019 C CA . LEU A 1 372 ? 76.209 24.402 -52.991 1.00 81.56 372 LEU A CA 1
ATOM 3020 C C . LEU A 1 372 ? 76.065 25.445 -54.100 1.00 81.56 372 LEU A C 1
ATOM 3022 O O . LEU A 1 372 ? 76.770 25.352 -55.101 1.00 81.56 372 LEU A O 1
ATOM 3026 N N . THR A 1 373 ? 75.228 26.470 -53.915 1.00 81.00 373 THR A N 1
ATOM 3027 C CA . THR A 1 373 ? 75.127 27.572 -54.883 1.00 81.00 373 THR A CA 1
ATOM 3028 C C . THR A 1 373 ? 76.439 28.333 -55.012 1.00 81.00 373 THR A C 1
ATOM 3030 O O . THR A 1 373 ? 76.860 28.600 -56.129 1.00 81.00 373 THR A O 1
ATOM 3033 N N . THR A 1 374 ? 77.151 28.580 -53.910 1.00 81.56 374 THR A N 1
ATOM 3034 C CA . THR A 1 374 ? 78.458 29.252 -53.928 1.00 81.56 374 THR A CA 1
ATOM 3035 C C . THR A 1 374 ? 79.508 28.416 -54.654 1.00 81.56 374 THR A C 1
ATOM 3037 O O . THR A 1 374 ? 80.245 28.938 -55.481 1.00 81.56 374 THR A O 1
ATOM 3040 N N . VAL A 1 375 ? 79.574 27.108 -54.383 1.00 78.06 375 VAL A N 1
ATOM 3041 C CA . VAL A 1 375 ? 80.493 26.195 -55.081 1.00 78.06 375 VAL A CA 1
ATOM 3042 C C . VAL A 1 375 ? 80.162 26.121 -56.569 1.00 78.06 375 VAL A C 1
ATOM 3044 O O . VAL A 1 375 ? 81.076 26.208 -57.383 1.00 78.06 375 VAL A O 1
ATOM 3047 N N . ASN A 1 376 ? 78.882 26.025 -56.935 1.00 74.81 376 ASN A N 1
ATOM 3048 C CA . ASN A 1 376 ? 78.456 26.043 -58.334 1.00 74.81 376 ASN A CA 1
ATOM 3049 C C . ASN A 1 376 ? 78.781 27.383 -59.010 1.00 74.81 376 ASN A C 1
ATOM 3051 O O . ASN A 1 376 ? 79.199 27.386 -60.163 1.00 74.81 376 ASN A O 1
ATOM 3055 N N . GLN A 1 377 ? 78.664 28.505 -58.295 1.00 69.56 377 GLN A N 1
ATOM 3056 C CA . GLN A 1 377 ? 79.035 29.826 -58.801 1.00 69.56 377 GLN A CA 1
ATOM 3057 C C . GLN A 1 377 ? 80.552 29.952 -58.991 1.00 69.56 377 GLN A C 1
ATOM 3059 O O . GLN A 1 377 ? 80.995 30.384 -60.046 1.00 69.56 377 GLN A O 1
ATOM 3064 N N . ILE A 1 378 ? 81.361 29.493 -58.027 1.00 66.38 378 ILE A N 1
ATOM 3065 C CA . ILE A 1 378 ? 82.828 29.441 -58.155 1.00 66.38 378 ILE A CA 1
ATOM 3066 C C . ILE A 1 378 ? 83.233 28.512 -59.304 1.00 66.38 378 ILE A C 1
ATOM 3068 O O . ILE A 1 378 ? 84.210 28.786 -59.997 1.00 66.38 378 ILE A O 1
ATOM 3072 N N . HIS A 1 379 ? 82.509 27.411 -59.510 1.00 60.34 379 HIS A N 1
ATOM 3073 C CA . HIS A 1 379 ? 82.751 26.510 -60.631 1.00 60.34 379 HIS A CA 1
ATOM 3074 C C . HIS A 1 379 ? 82.388 27.170 -61.968 1.00 60.34 379 HIS A C 1
ATOM 3076 O O . HIS A 1 379 ? 83.113 26.975 -62.940 1.00 60.34 379 HIS A O 1
ATOM 3082 N N . LEU A 1 380 ? 81.319 27.969 -62.031 1.00 56.62 380 LEU A N 1
ATOM 3083 C CA . LEU A 1 380 ? 80.979 28.760 -63.217 1.00 56.62 380 LEU A CA 1
ATOM 3084 C C . LEU A 1 380 ? 82.049 29.828 -63.494 1.00 56.62 380 LEU A C 1
ATOM 3086 O O . LEU A 1 380 ? 82.581 29.854 -64.601 1.00 56.62 380 LEU A O 1
ATOM 3090 N N . ASP A 1 381 ? 82.469 30.594 -62.483 1.00 54.16 381 ASP A N 1
ATOM 3091 C CA . ASP A 1 381 ? 83.466 31.665 -62.639 1.00 54.16 381 ASP A CA 1
ATOM 3092 C C . ASP A 1 381 ? 84.882 31.136 -62.929 1.00 54.16 381 ASP A C 1
ATOM 3094 O O . ASP A 1 381 ? 85.660 31.785 -63.625 1.00 54.16 381 ASP A O 1
ATOM 3098 N N . LYS A 1 382 ? 85.243 29.940 -62.442 1.00 52.69 382 LYS A N 1
ATOM 3099 C CA . LYS A 1 382 ? 86.521 29.303 -62.808 1.00 52.69 382 LYS A CA 1
ATOM 3100 C C . LYS A 1 382 ? 86.476 28.596 -64.158 1.00 52.69 382 LYS A C 1
ATOM 3102 O O . LYS A 1 382 ? 87.529 28.404 -64.751 1.00 52.69 382 LYS A O 1
ATOM 3107 N N . SER A 1 383 ? 85.298 28.238 -64.669 1.00 46.00 383 SER A N 1
ATOM 3108 C CA . SER A 1 383 ? 85.186 27.533 -65.953 1.00 46.00 383 SER A CA 1
ATOM 3109 C C . SER A 1 383 ? 85.369 28.418 -67.193 1.00 46.00 383 SER A C 1
ATOM 3111 O O . SER A 1 383 ? 85.441 27.882 -68.296 1.00 46.00 383 SER A O 1
ATOM 3113 N N . GLU A 1 384 ? 85.539 29.739 -67.044 1.00 38.97 384 GLU A N 1
ATOM 3114 C CA . GLU A 1 384 ? 86.021 30.588 -68.149 1.00 38.97 384 GLU A CA 1
ATOM 3115 C C . GLU A 1 384 ? 87.542 30.495 -68.377 1.00 38.97 384 GLU A C 1
ATOM 3117 O O . GLU A 1 384 ? 88.042 30.972 -69.398 1.00 38.97 384 GLU A O 1
ATOM 3122 N N . HIS A 1 385 ? 88.290 29.803 -67.511 1.00 32.12 385 HIS A N 1
ATOM 3123 C CA . HIS A 1 385 ? 89.686 29.482 -67.775 1.00 32.12 385 HIS A CA 1
ATOM 3124 C C . HIS A 1 385 ? 89.987 27.996 -67.577 1.00 32.12 385 HIS A C 1
ATOM 3126 O O . HIS A 1 385 ? 89.894 27.450 -66.486 1.00 32.12 385 HIS A O 1
ATOM 3132 N N . GLU A 1 386 ? 90.468 27.411 -68.671 1.00 29.28 386 GLU A N 1
ATOM 3133 C CA . GLU A 1 386 ? 91.269 26.189 -68.747 1.00 29.28 386 GLU A CA 1
ATOM 3134 C C . GLU A 1 386 ? 90.545 24.907 -69.201 1.00 29.28 386 GLU A C 1
ATOM 3136 O O . GLU A 1 386 ? 89.981 24.102 -68.465 1.00 29.28 386 GLU A O 1
ATOM 3141 N N . VAL A 1 387 ? 90.622 24.780 -70.525 1.00 28.41 387 VAL A N 1
ATOM 3142 C CA . VAL A 1 387 ? 90.548 23.615 -71.405 1.00 28.41 387 VAL A CA 1
ATOM 3143 C C . VAL A 1 387 ? 91.033 22.302 -70.767 1.00 28.41 387 VAL A C 1
ATOM 3145 O O . VAL A 1 387 ? 92.210 22.119 -70.477 1.00 28.41 387 VAL A O 1
ATOM 3148 N N . ILE A 1 388 ? 90.090 21.367 -70.644 1.00 27.58 388 ILE A N 1
ATOM 3149 C CA . ILE A 1 388 ? 90.132 19.968 -71.109 1.00 27.58 388 ILE A CA 1
ATOM 3150 C C . ILE A 1 388 ? 91.541 19.348 -71.230 1.00 27.58 388 ILE A C 1
ATOM 3152 O O . ILE A 1 388 ? 92.195 19.431 -72.266 1.00 27.58 388 ILE A O 1
ATOM 3156 N N . THR A 1 389 ? 91.934 18.608 -70.198 1.00 29.72 389 THR A N 1
ATOM 3157 C CA . THR A 1 389 ? 92.735 17.380 -70.319 1.00 29.72 389 THR A CA 1
ATOM 3158 C C . THR A 1 389 ? 91.922 16.314 -69.572 1.00 29.72 389 THR A C 1
ATOM 3160 O O . THR A 1 389 ? 91.760 16.372 -68.360 1.00 29.72 389 THR A O 1
ATOM 3163 N N . GLU A 1 390 ? 91.103 15.496 -70.244 1.00 28.69 390 GLU A N 1
ATOM 3164 C CA . GLU A 1 390 ? 91.520 14.208 -70.828 1.00 28.69 390 GLU A CA 1
ATOM 3165 C C . GLU A 1 390 ? 92.786 13.687 -70.126 1.00 28.69 390 GLU A C 1
ATOM 3167 O O . GLU A 1 390 ? 93.859 14.262 -70.223 1.00 28.69 390 GLU A O 1
ATOM 3172 N N . THR A 1 391 ? 92.773 12.580 -69.395 1.00 31.80 391 THR A N 1
ATOM 3173 C CA . THR A 1 391 ? 92.443 11.270 -69.943 1.00 31.80 391 THR A CA 1
ATOM 3174 C C . THR A 1 391 ? 92.285 10.291 -68.779 1.00 31.80 391 THR A C 1
ATOM 3176 O O . THR A 1 391 ? 93.097 10.269 -67.855 1.00 31.80 391 THR A O 1
ATOM 3179 N N . ASN A 1 392 ? 91.229 9.482 -68.850 1.00 28.89 392 ASN A N 1
ATOM 3180 C CA . ASN A 1 392 ? 91.127 8.202 -68.163 1.00 28.89 392 ASN A CA 1
ATOM 3181 C C . ASN A 1 392 ? 92.377 7.374 -68.448 1.00 28.89 392 ASN A C 1
ATOM 3183 O O . ASN A 1 392 ? 92.602 7.071 -69.613 1.00 28.89 392 ASN A O 1
ATOM 3187 N N . ASP A 1 393 ? 93.118 6.951 -67.427 1.00 30.23 393 ASP A N 1
ATOM 3188 C CA . ASP A 1 393 ? 93.957 5.768 -67.565 1.00 30.23 393 ASP A CA 1
ATOM 3189 C C . ASP A 1 393 ? 94.358 5.167 -66.211 1.00 30.23 393 ASP A C 1
ATOM 3191 O O . ASP A 1 393 ? 94.708 5.857 -65.256 1.00 30.23 393 ASP A O 1
ATOM 3195 N N . ILE A 1 394 ? 94.341 3.832 -66.200 1.00 33.22 394 ILE A N 1
ATOM 3196 C CA . ILE A 1 394 ? 94.907 2.912 -65.201 1.00 33.22 394 ILE A CA 1
ATOM 3197 C C . ILE A 1 394 ? 93.967 2.543 -64.037 1.00 33.22 394 ILE A C 1
ATOM 3199 O O . ILE A 1 394 ? 94.242 2.683 -62.847 1.00 33.22 394 ILE A O 1
ATOM 3203 N N . ILE A 1 395 ? 92.877 1.882 -64.428 1.00 28.61 395 ILE A N 1
ATOM 3204 C CA . ILE A 1 395 ? 92.349 0.709 -63.720 1.00 28.61 395 ILE A CA 1
ATOM 3205 C C . ILE A 1 395 ? 93.404 -0.405 -63.839 1.00 28.61 395 ILE A C 1
ATOM 3207 O O . ILE A 1 395 ? 93.390 -1.157 -64.809 1.00 28.61 395 ILE A O 1
ATOM 3211 N N . GLN A 1 396 ? 94.347 -0.504 -62.896 1.00 30.72 396 GLN A N 1
ATOM 3212 C CA . GLN A 1 396 ? 95.218 -1.686 -62.761 1.00 30.72 396 GLN A CA 1
ATOM 3213 C C . GLN A 1 396 ? 95.971 -1.726 -61.419 1.00 30.72 396 GLN A C 1
ATOM 3215 O O . GLN A 1 396 ? 97.194 -1.705 -61.348 1.00 30.72 396 GLN A O 1
ATOM 3220 N N . SER A 1 397 ? 95.232 -1.860 -60.321 1.00 35.09 397 SER A N 1
ATOM 3221 C CA . SER A 1 397 ? 95.752 -2.505 -59.104 1.00 35.09 397 SER A CA 1
ATOM 3222 C C . SER A 1 397 ? 94.669 -3.392 -58.498 1.00 35.09 397 SER A C 1
ATOM 3224 O O . SER A 1 397 ? 94.228 -3.262 -57.360 1.00 35.09 397 SER A O 1
ATOM 3226 N N . ASN A 1 398 ? 94.203 -4.323 -59.327 1.00 34.53 398 ASN A N 1
ATOM 3227 C CA . ASN A 1 398 ? 93.383 -5.424 -58.870 1.00 34.53 398 ASN A CA 1
ATOM 3228 C C . ASN A 1 398 ? 94.219 -6.341 -57.969 1.00 34.53 398 ASN A C 1
ATOM 3230 O O . ASN A 1 398 ? 95.230 -6.889 -58.397 1.00 34.53 398 ASN A O 1
ATOM 3234 N N . PHE A 1 399 ? 93.651 -6.607 -56.792 1.00 29.75 399 PHE A N 1
ATOM 3235 C CA . PHE A 1 399 ? 93.615 -7.944 -56.209 1.00 29.75 399 PHE A CA 1
ATOM 3236 C C . PHE A 1 399 ? 94.892 -8.399 -55.485 1.00 29.75 399 PHE A C 1
ATOM 3238 O O . PHE A 1 399 ? 95.744 -9.051 -56.067 1.00 29.75 399 PHE A O 1
ATOM 3245 N N . ILE A 1 400 ? 94.983 -8.074 -54.191 1.00 32.34 400 ILE A N 1
ATOM 3246 C CA . ILE A 1 400 ? 95.315 -8.959 -53.052 1.00 32.34 400 ILE A CA 1
ATOM 3247 C C . ILE A 1 400 ? 95.333 -8.051 -51.811 1.00 32.34 400 ILE A C 1
ATOM 3249 O O . ILE A 1 400 ? 96.339 -7.444 -51.484 1.00 32.34 400 ILE A O 1
ATOM 3253 N N . HIS A 1 401 ? 94.188 -7.910 -51.147 1.00 37.31 401 HIS A N 1
ATOM 3254 C CA . HIS A 1 401 ? 94.104 -7.828 -49.687 1.00 37.31 401 HIS A CA 1
ATOM 3255 C C . HIS A 1 401 ? 92.671 -8.187 -49.296 1.00 37.31 401 HIS A C 1
ATOM 3257 O O . HIS A 1 401 ? 91.754 -7.371 -49.258 1.00 37.31 401 HIS A O 1
ATOM 3263 N N . SER A 1 402 ? 92.503 -9.491 -49.094 1.00 40.97 402 SER A N 1
ATOM 3264 C CA . SER A 1 402 ? 91.412 -10.122 -48.366 1.00 40.97 402 SER A CA 1
ATOM 3265 C C . SER A 1 402 ? 90.998 -9.284 -47.157 1.00 40.97 402 SER A C 1
ATOM 3267 O O . SER A 1 402 ? 91.802 -9.106 -46.249 1.00 40.97 402 SER A O 1
ATOM 3269 N N . SER A 1 403 ? 89.747 -8.817 -47.150 1.00 46.12 403 SER A N 1
ATOM 3270 C CA . SER A 1 403 ? 88.925 -8.572 -45.956 1.00 46.12 403 SER A CA 1
ATOM 3271 C C . SER A 1 403 ? 89.671 -8.060 -44.712 1.00 46.12 403 SER A C 1
ATOM 3273 O O . SER A 1 403 ? 89.553 -8.641 -43.631 1.00 46.12 403 SER A O 1
ATOM 3275 N N . GLN A 1 404 ? 90.428 -6.970 -44.834 1.00 46.59 404 GLN A N 1
ATOM 3276 C CA . GLN A 1 404 ? 90.855 -6.208 -43.666 1.00 46.59 404 GLN A CA 1
ATOM 3277 C C . GLN A 1 404 ? 89.626 -5.419 -43.203 1.00 46.59 404 GLN A C 1
ATOM 3279 O O . GLN A 1 404 ? 89.431 -4.263 -43.562 1.00 46.59 404 GLN A O 1
ATOM 3284 N N . CYS A 1 405 ? 88.712 -6.104 -42.515 1.00 52.88 405 CYS A N 1
ATOM 3285 C CA . CYS A 1 405 ? 87.584 -5.455 -41.871 1.00 52.88 405 CYS A CA 1
ATOM 3286 C C . CYS A 1 405 ? 88.172 -4.466 -40.861 1.00 52.88 405 CYS A C 1
ATOM 3288 O O . CYS A 1 405 ? 88.959 -4.860 -39.997 1.00 52.88 405 CYS A O 1
ATOM 3290 N N . ASP A 1 406 ? 87.877 -3.182 -41.063 1.00 64.31 406 ASP A N 1
ATOM 3291 C CA . ASP A 1 406 ? 88.395 -2.094 -40.248 1.00 64.31 406 ASP A CA 1
ATOM 3292 C C . ASP A 1 406 ? 88.137 -2.421 -38.765 1.00 64.31 406 ASP A C 1
ATOM 3294 O O . ASP A 1 406 ? 86.980 -2.671 -38.396 1.00 64.31 406 ASP A O 1
ATOM 3298 N N . PRO A 1 407 ? 89.176 -2.488 -37.909 1.00 71.25 407 PRO A N 1
ATOM 3299 C CA . PRO A 1 407 ? 89.004 -2.784 -36.493 1.00 71.25 407 PRO A CA 1
ATOM 3300 C C . PRO A 1 407 ? 87.982 -1.861 -35.819 1.00 71.25 407 PRO A C 1
ATOM 3302 O O . PRO A 1 407 ? 87.353 -2.286 -34.850 1.00 71.25 407 PRO A O 1
ATOM 3305 N N . ASP A 1 408 ? 87.761 -0.647 -36.328 1.00 79.25 408 ASP A N 1
ATOM 3306 C CA . ASP A 1 408 ? 86.726 0.240 -35.799 1.00 79.25 408 ASP A CA 1
ATOM 3307 C C . ASP A 1 408 ? 85.309 -0.167 -36.234 1.00 79.25 408 ASP A C 1
ATOM 3309 O O . ASP A 1 408 ? 84.395 -0.145 -35.407 1.00 79.25 408 ASP A O 1
ATOM 3313 N N . HIS A 1 409 ? 85.121 -0.670 -37.457 1.00 79.19 409 HIS A N 1
ATOM 3314 C CA . HIS A 1 409 ? 83.830 -1.217 -37.890 1.00 79.19 409 HIS A CA 1
ATOM 3315 C C . HIS A 1 409 ? 83.460 -2.497 -37.122 1.00 79.19 409 HIS A C 1
ATOM 3317 O O . HIS A 1 409 ? 82.313 -2.662 -36.703 1.00 79.19 409 HIS A O 1
ATOM 3323 N N . ILE A 1 410 ? 84.439 -3.372 -36.848 1.00 79.44 410 ILE A N 1
ATOM 3324 C CA . ILE A 1 410 ? 84.236 -4.557 -35.996 1.00 79.44 410 ILE A CA 1
ATOM 3325 C C . ILE A 1 410 ? 83.815 -4.140 -34.584 1.00 79.44 410 ILE A C 1
ATOM 3327 O O . ILE A 1 410 ? 82.901 -4.743 -34.017 1.00 79.44 410 ILE A O 1
ATOM 3331 N N . LYS A 1 411 ? 84.438 -3.104 -34.005 1.00 84.31 411 LYS A N 1
ATOM 3332 C CA . LYS A 1 411 ? 84.042 -2.584 -32.685 1.00 84.31 411 LYS A CA 1
ATOM 3333 C C . LYS A 1 411 ? 82.611 -2.050 -32.698 1.00 84.31 411 LYS A C 1
ATOM 3335 O O . LYS A 1 411 ? 81.857 -2.387 -31.790 1.00 84.31 411 LYS A O 1
ATOM 3340 N N . SER A 1 412 ? 82.218 -1.281 -33.718 1.00 82.12 412 SER A N 1
ATOM 3341 C CA . SER A 1 412 ? 80.843 -0.780 -33.854 1.00 82.12 412 SER A CA 1
ATOM 3342 C C . SER A 1 412 ? 79.823 -1.918 -33.909 1.00 82.12 412 SER A C 1
ATOM 3344 O O . SER A 1 412 ? 78.876 -1.917 -33.125 1.00 82.12 412 SER A O 1
ATOM 3346 N N . LEU A 1 413 ? 80.063 -2.932 -34.749 1.00 84.19 413 LEU A N 1
ATOM 3347 C CA . LEU A 1 413 ? 79.190 -4.107 -34.843 1.00 84.19 413 LEU A CA 1
ATOM 3348 C C . LEU A 1 413 ? 79.176 -4.932 -33.547 1.00 84.19 413 LEU A C 1
ATOM 3350 O O . LEU A 1 413 ? 78.149 -5.500 -33.185 1.00 84.19 413 LEU A O 1
ATOM 3354 N N . THR A 1 414 ? 80.292 -4.984 -32.816 1.00 86.31 414 THR A N 1
ATOM 3355 C CA . THR A 1 414 ? 80.370 -5.681 -31.522 1.00 86.31 414 THR A CA 1
ATOM 3356 C C . THR A 1 414 ? 79.532 -4.972 -30.456 1.00 86.31 414 THR A C 1
ATOM 3358 O O . THR A 1 414 ? 78.800 -5.631 -29.721 1.00 86.31 414 THR A O 1
ATOM 3361 N N . ILE A 1 415 ? 79.583 -3.637 -30.400 1.00 87.81 415 ILE A N 1
ATOM 3362 C CA . ILE A 1 415 ? 78.773 -2.829 -29.475 1.00 87.81 415 ILE A CA 1
ATOM 3363 C C . ILE A 1 415 ? 77.283 -2.948 -29.814 1.00 87.81 415 ILE A C 1
ATOM 3365 O O . ILE A 1 415 ? 76.462 -3.105 -28.912 1.00 87.81 415 ILE A O 1
ATOM 3369 N N . GLU A 1 416 ? 76.931 -2.903 -31.101 1.00 90.19 416 GLU A N 1
ATOM 3370 C CA . GLU A 1 416 ? 75.550 -3.078 -31.561 1.00 90.19 416 GLU A CA 1
ATOM 3371 C C . GLU A 1 416 ? 75.019 -4.472 -31.210 1.00 90.19 416 GLU A C 1
ATOM 3373 O O . GLU A 1 416 ? 73.950 -4.591 -30.609 1.00 90.19 416 GLU A O 1
ATOM 3378 N N . ARG A 1 417 ? 75.799 -5.524 -31.494 1.00 87.81 417 ARG A N 1
ATOM 3379 C CA . ARG A 1 417 ? 75.474 -6.901 -31.107 1.00 87.81 417 ARG A CA 1
ATOM 3380 C C . ARG A 1 417 ? 75.244 -7.011 -29.601 1.00 87.81 417 ARG A C 1
ATOM 3382 O O . ARG A 1 417 ? 74.238 -7.579 -29.191 1.00 87.81 417 ARG A O 1
ATOM 3389 N N . ASP A 1 418 ? 76.134 -6.461 -28.778 1.00 92.94 418 ASP A N 1
ATOM 3390 C CA . ASP A 1 418 ? 75.999 -6.519 -27.317 1.00 92.94 418 ASP A CA 1
ATOM 3391 C C . ASP A 1 418 ? 74.787 -5.719 -26.810 1.00 92.94 418 ASP A C 1
ATOM 3393 O O . ASP A 1 418 ? 74.136 -6.124 -25.845 1.00 92.94 418 ASP A O 1
ATOM 3397 N N . GLY A 1 419 ? 74.440 -4.612 -27.474 1.00 93.69 419 GLY A N 1
ATOM 3398 C CA . GLY A 1 419 ? 73.217 -3.854 -27.207 1.00 93.69 419 GLY A CA 1
ATOM 3399 C C . GLY A 1 419 ? 71.948 -4.644 -27.533 1.00 93.69 419 GLY A C 1
ATOM 3400 O O . GLY A 1 419 ? 71.017 -4.673 -26.726 1.00 93.69 419 GLY A O 1
ATOM 3401 N N . LEU A 1 420 ? 71.925 -5.331 -28.679 1.00 93.69 420 LEU A N 1
ATOM 3402 C CA . LEU A 1 420 ? 70.808 -6.183 -29.090 1.00 93.69 420 LEU A CA 1
ATOM 3403 C C . LEU A 1 420 ? 70.652 -7.409 -28.184 1.00 93.69 420 LEU A C 1
ATOM 3405 O O . LEU A 1 420 ? 69.528 -7.747 -27.823 1.00 93.69 420 LEU A O 1
ATOM 3409 N N . VAL A 1 421 ? 71.753 -8.035 -27.758 1.00 93.62 421 VAL A N 1
ATOM 3410 C CA . VAL A 1 421 ? 71.723 -9.165 -26.813 1.00 93.62 421 VAL A CA 1
ATOM 3411 C C . VAL A 1 421 ? 71.105 -8.740 -25.479 1.00 93.62 421 VAL A C 1
ATOM 3413 O O . VAL A 1 421 ? 70.156 -9.373 -25.027 1.00 93.62 421 VAL A O 1
ATOM 3416 N N . LYS A 1 422 ? 71.541 -7.611 -24.902 1.00 94.19 422 LYS A N 1
ATOM 3417 C CA . LYS A 1 422 ? 70.943 -7.075 -23.664 1.00 94.19 422 LYS A CA 1
ATOM 3418 C C . LYS A 1 422 ? 69.463 -6.731 -23.820 1.00 94.19 422 LYS A C 1
ATOM 3420 O O . LYS A 1 422 ? 68.687 -6.890 -22.880 1.00 94.19 422 LYS A O 1
ATOM 3425 N N . LEU A 1 423 ? 69.060 -6.227 -24.989 1.00 94.38 423 LEU A N 1
ATOM 3426 C CA . LEU A 1 423 ? 67.656 -5.933 -25.270 1.00 94.38 423 LEU A CA 1
ATOM 3427 C C . LEU A 1 423 ? 66.817 -7.215 -25.303 1.00 94.38 423 LEU A C 1
ATOM 3429 O O . LEU A 1 423 ? 65.733 -7.234 -24.721 1.00 94.38 423 LEU A O 1
ATOM 3433 N N . ILE A 1 424 ? 67.322 -8.270 -25.947 1.00 93.12 424 ILE A N 1
ATOM 3434 C CA . ILE A 1 424 ? 66.664 -9.581 -26.005 1.00 93.12 424 ILE A CA 1
ATOM 3435 C C . ILE A 1 424 ? 66.534 -10.171 -24.598 1.00 93.12 424 ILE A C 1
ATOM 3437 O O . ILE A 1 424 ? 65.422 -10.510 -24.211 1.00 93.12 424 ILE A O 1
ATOM 3441 N N . GLU A 1 425 ? 67.602 -10.185 -23.796 1.00 93.44 425 GLU A N 1
ATOM 3442 C CA . GLU A 1 425 ? 67.568 -10.675 -22.405 1.00 93.44 425 GLU A CA 1
ATOM 3443 C C . GLU A 1 425 ? 66.525 -9.929 -21.546 1.00 93.44 425 GLU A C 1
ATOM 3445 O O . GLU A 1 425 ? 65.811 -10.522 -20.729 1.00 93.44 425 GLU A O 1
ATOM 3450 N N . ASN A 1 426 ? 66.389 -8.615 -21.752 1.00 94.31 426 ASN A N 1
ATOM 3451 C CA . ASN A 1 426 ? 65.411 -7.796 -21.038 1.00 94.31 426 ASN A CA 1
ATOM 3452 C C . ASN A 1 426 ? 63.971 -8.058 -21.525 1.00 94.31 426 ASN A C 1
ATOM 3454 O O . ASN A 1 426 ? 63.036 -8.115 -20.724 1.00 94.31 426 ASN A O 1
ATOM 3458 N N . MET A 1 427 ? 63.775 -8.263 -22.833 1.00 96.06 427 MET A N 1
ATOM 3459 C CA . MET A 1 427 ? 62.480 -8.673 -23.390 1.00 96.06 427 MET A CA 1
ATOM 3460 C C . MET A 1 427 ? 62.074 -10.071 -22.911 1.00 96.06 427 MET A C 1
ATOM 3462 O O . MET A 1 427 ? 60.912 -10.267 -22.560 1.00 96.06 427 MET A O 1
ATOM 3466 N N . GLU A 1 428 ? 63.007 -11.020 -22.846 1.00 94.69 428 GLU A N 1
ATOM 3467 C CA . GLU A 1 428 ? 62.778 -12.370 -22.320 1.00 94.69 428 GLU A CA 1
ATOM 3468 C C . GLU A 1 428 ? 62.373 -12.328 -20.843 1.00 94.69 428 GLU A C 1
ATOM 3470 O O . GLU A 1 428 ? 61.335 -12.887 -20.480 1.00 94.69 428 GLU A O 1
ATOM 3475 N N . SER A 1 429 ? 63.094 -11.556 -20.020 1.00 94.19 429 SER A N 1
ATOM 3476 C CA . SER A 1 429 ? 62.735 -11.328 -18.611 1.00 94.19 429 SER A CA 1
ATOM 3477 C C . SER A 1 429 ? 61.328 -10.729 -18.470 1.00 94.19 429 SER A C 1
ATOM 3479 O O . SER A 1 429 ? 60.527 -11.175 -17.646 1.00 94.19 429 SER A O 1
ATOM 3481 N N . ARG A 1 430 ? 60.972 -9.757 -19.324 1.00 96.19 430 ARG A N 1
ATOM 3482 C CA . ARG A 1 430 ? 59.639 -9.137 -19.319 1.00 96.19 430 ARG A CA 1
ATOM 3483 C C . ARG A 1 430 ? 58.532 -10.103 -19.745 1.00 96.19 430 ARG A C 1
ATOM 3485 O O . ARG A 1 430 ? 57.422 -10.043 -19.213 1.00 96.19 430 ARG A O 1
ATOM 3492 N N . ILE A 1 431 ? 58.806 -10.977 -20.710 1.00 95.38 431 ILE A N 1
ATOM 3493 C CA . ILE A 1 431 ? 57.866 -12.019 -21.135 1.00 95.38 431 ILE A CA 1
ATOM 3494 C C . ILE A 1 431 ? 57.622 -13.002 -19.983 1.00 95.38 431 ILE A C 1
ATOM 3496 O O . ILE A 1 431 ? 56.468 -13.355 -19.731 1.00 95.38 431 ILE A O 1
ATOM 3500 N N . GLU A 1 432 ? 58.662 -13.397 -19.249 1.00 94.69 432 GLU A N 1
ATOM 3501 C CA . GLU A 1 432 ? 58.540 -14.316 -18.114 1.00 94.69 432 GLU A CA 1
ATOM 3502 C C . GLU A 1 432 ? 57.717 -13.717 -16.956 1.00 94.69 432 GLU A C 1
ATOM 3504 O O . GLU A 1 432 ? 56.825 -14.380 -16.416 1.00 94.69 432 GLU A O 1
ATOM 3509 N N . GLU A 1 433 ? 57.897 -12.427 -16.649 1.00 93.19 433 GLU A N 1
ATOM 3510 C CA . GLU A 1 433 ? 57.031 -11.696 -15.709 1.00 93.19 433 GLU A CA 1
ATOM 3511 C C . GLU A 1 433 ? 55.554 -11.707 -16.133 1.00 93.19 433 GLU A C 1
ATOM 3513 O O . GLU A 1 433 ? 54.677 -12.025 -15.326 1.00 93.19 433 GLU A O 1
ATOM 3518 N N . LEU A 1 434 ? 55.265 -11.397 -17.403 1.00 95.25 434 LEU A N 1
ATOM 3519 C CA . LEU A 1 434 ? 53.894 -11.367 -17.928 1.00 95.25 434 LEU A CA 1
ATOM 3520 C C . LEU A 1 434 ? 53.239 -12.757 -17.916 1.00 95.25 434 LEU A C 1
ATOM 3522 O O . LEU A 1 434 ? 52.031 -12.880 -17.692 1.00 95.25 434 LEU A O 1
ATOM 3526 N N . VAL A 1 435 ? 54.016 -13.821 -18.135 1.00 95.56 435 VAL A N 1
ATOM 3527 C CA . VAL A 1 435 ? 53.536 -15.206 -18.020 1.00 95.56 435 VAL A CA 1
ATOM 3528 C C . VAL A 1 435 ? 53.180 -15.540 -16.568 1.00 95.56 435 VAL A C 1
ATOM 3530 O O . VAL A 1 435 ? 52.111 -16.112 -16.324 1.00 95.56 435 VAL A O 1
ATOM 3533 N N . ASN A 1 436 ? 54.012 -15.134 -15.606 1.00 93.81 436 ASN A N 1
ATOM 3534 C CA . ASN A 1 436 ? 53.750 -15.319 -14.177 1.00 93.81 436 ASN A CA 1
ATOM 3535 C C . ASN A 1 436 ? 52.517 -14.527 -13.708 1.00 93.81 436 ASN A C 1
ATOM 3537 O O . ASN A 1 436 ? 51.660 -15.066 -13.000 1.00 93.81 436 ASN A O 1
ATOM 3541 N N . GLU A 1 437 ? 52.358 -13.284 -14.164 1.00 95.19 437 GLU A N 1
ATOM 3542 C CA . GLU A 1 437 ? 51.178 -12.457 -13.889 1.00 95.19 437 GLU A CA 1
ATOM 3543 C C . GLU A 1 437 ? 49.900 -13.092 -14.459 1.00 95.19 437 GLU A C 1
ATOM 3545 O O . GLU A 1 437 ? 48.900 -13.253 -13.751 1.00 95.19 437 GLU A O 1
ATOM 3550 N N . LYS A 1 438 ? 49.946 -13.561 -15.712 1.00 92.25 438 LYS A N 1
ATOM 3551 C CA . LYS A 1 438 ? 48.833 -14.280 -16.344 1.00 92.25 438 LYS A CA 1
ATOM 3552 C C . LYS A 1 438 ? 48.473 -15.561 -15.590 1.00 92.25 438 LYS A C 1
ATOM 3554 O O . LYS A 1 438 ? 47.289 -15.889 -15.482 1.00 92.25 438 LYS A O 1
ATOM 3559 N N . MET A 1 439 ? 49.458 -16.294 -15.067 1.00 93.94 439 MET A N 1
ATOM 3560 C CA . MET A 1 439 ? 49.213 -17.485 -14.248 1.00 93.94 439 MET A CA 1
ATOM 3561 C C . MET A 1 439 ? 48.511 -17.122 -12.931 1.00 93.94 439 MET A C 1
ATOM 3563 O O . MET A 1 439 ? 47.532 -17.780 -12.567 1.00 93.94 439 MET A O 1
ATOM 3567 N N . LYS A 1 440 ? 48.945 -16.047 -12.262 1.00 94.50 440 LYS A N 1
ATOM 3568 C CA . LYS A 1 440 ? 48.328 -15.541 -11.027 1.00 94.50 440 LYS A CA 1
ATOM 3569 C C . LYS A 1 440 ? 46.877 -15.101 -11.247 1.00 94.50 440 LYS A C 1
ATOM 3571 O O . LYS A 1 440 ? 45.989 -15.571 -10.540 1.00 94.50 440 LYS A O 1
ATOM 3576 N N . LEU A 1 441 ? 46.614 -14.299 -12.280 1.00 90.94 441 LEU A N 1
ATOM 3577 C CA . LEU A 1 441 ? 45.258 -13.861 -12.639 1.00 90.94 441 LEU A CA 1
ATOM 3578 C C . LEU A 1 441 ? 44.351 -15.037 -13.023 1.00 90.94 441 LEU A C 1
ATOM 3580 O O . LEU A 1 441 ? 43.156 -15.041 -12.727 1.00 90.94 441 LEU A O 1
ATOM 3584 N N . LYS A 1 442 ? 44.901 -16.072 -13.668 1.00 92.56 442 LYS A N 1
ATOM 3585 C CA . LYS A 1 442 ? 44.148 -17.290 -13.988 1.00 92.56 442 LYS A CA 1
ATOM 3586 C C . LYS A 1 442 ? 43.751 -18.058 -12.725 1.00 92.56 442 LYS A C 1
ATOM 3588 O O . LYS A 1 442 ? 42.612 -18.517 -12.646 1.00 92.56 442 LYS A O 1
ATOM 3593 N N . LEU A 1 443 ? 44.652 -18.178 -11.746 1.00 89.56 443 LEU A N 1
ATOM 3594 C CA . LEU A 1 443 ? 44.351 -18.771 -10.438 1.00 89.56 443 LEU A CA 1
ATOM 3595 C C . LEU A 1 443 ? 43.262 -17.977 -9.706 1.00 89.56 443 LEU A C 1
ATOM 3597 O O . LEU A 1 443 ? 42.275 -18.573 -9.274 1.00 89.56 443 LEU A O 1
ATOM 3601 N N . GLU A 1 444 ? 43.379 -16.651 -9.661 1.00 91.75 444 GLU A N 1
ATOM 3602 C CA . GLU A 1 444 ? 42.391 -15.768 -9.033 1.00 91.75 444 GLU A CA 1
ATOM 3603 C C . GLU A 1 444 ? 41.008 -15.888 -9.694 1.00 91.75 444 GLU A C 1
ATOM 3605 O O . GLU A 1 444 ? 40.007 -16.099 -9.010 1.00 91.75 444 GLU A O 1
ATOM 3610 N N . ASN A 1 445 ? 40.946 -15.904 -11.029 1.00 79.75 445 ASN A N 1
ATOM 3611 C CA . ASN A 1 445 ? 39.700 -16.150 -11.758 1.00 79.75 445 ASN A CA 1
ATOM 3612 C C . ASN A 1 445 ? 39.084 -17.516 -11.424 1.00 79.75 445 ASN A C 1
ATOM 3614 O O . ASN A 1 445 ? 37.872 -17.623 -11.239 1.00 79.75 445 ASN A O 1
ATOM 3618 N N . THR A 1 446 ? 39.892 -18.575 -11.305 1.00 84.94 446 THR A N 1
ATOM 3619 C CA . THR A 1 446 ? 39.364 -19.895 -10.916 1.00 84.94 446 THR A CA 1
ATOM 3620 C C . THR A 1 446 ? 38.861 -19.931 -9.471 1.00 84.94 446 THR A C 1
ATOM 3622 O O . THR A 1 446 ? 37.966 -20.715 -9.144 1.00 84.94 446 THR A O 1
ATOM 3625 N N . GLU A 1 447 ? 39.407 -19.092 -8.591 1.00 82.19 447 GLU A N 1
ATOM 3626 C CA . GLU A 1 447 ? 38.927 -18.932 -7.221 1.00 82.19 447 GLU A CA 1
ATOM 3627 C C . GLU A 1 447 ? 37.620 -18.133 -7.170 1.00 82.19 447 GLU A C 1
ATOM 3629 O O . GLU A 1 447 ? 36.682 -18.552 -6.492 1.00 82.19 447 GLU A O 1
ATOM 3634 N N . LEU A 1 448 ? 37.508 -17.046 -7.941 1.00 77.62 448 LEU A N 1
ATOM 3635 C CA . LEU A 1 448 ? 36.271 -16.272 -8.080 1.00 77.62 448 LEU A CA 1
ATOM 3636 C C . LEU A 1 448 ? 35.129 -17.126 -8.641 1.00 77.62 448 LEU A C 1
ATOM 3638 O O . LEU A 1 448 ? 34.029 -17.109 -8.093 1.00 77.62 448 LEU A O 1
ATOM 3642 N N . ILE A 1 449 ? 35.396 -17.947 -9.661 1.00 77.44 449 ILE A N 1
ATOM 3643 C CA . ILE A 1 449 ? 34.403 -18.882 -10.213 1.00 77.44 449 ILE A CA 1
ATOM 3644 C C . ILE A 1 449 ? 33.964 -19.909 -9.154 1.00 77.44 449 ILE A C 1
ATOM 3646 O O . ILE A 1 449 ? 32.770 -20.186 -9.036 1.00 77.44 449 ILE A O 1
ATOM 3650 N N . ARG A 1 450 ? 34.887 -20.438 -8.333 1.00 74.12 450 ARG A N 1
ATOM 3651 C CA . ARG A 1 450 ? 34.534 -21.332 -7.209 1.00 74.12 450 ARG A CA 1
ATOM 3652 C C . ARG A 1 450 ? 33.693 -20.627 -6.143 1.00 74.12 450 ARG A C 1
ATOM 3654 O O . ARG A 1 450 ? 32.742 -21.224 -5.646 1.00 74.12 450 ARG A O 1
ATOM 3661 N N . LYS A 1 451 ? 34.000 -19.367 -5.817 1.00 77.25 451 LYS A N 1
ATOM 3662 C CA . LYS A 1 451 ? 33.208 -18.552 -4.879 1.00 77.25 451 LYS A CA 1
ATOM 3663 C C . LYS A 1 451 ? 31.796 -18.280 -5.411 1.00 77.25 451 LYS A C 1
ATOM 3665 O O . LYS A 1 451 ? 30.847 -18.336 -4.635 1.00 77.25 451 LYS A O 1
ATOM 3670 N N . LEU A 1 452 ? 31.645 -18.052 -6.718 1.00 63.94 452 LEU A N 1
ATOM 3671 C CA . LEU A 1 452 ? 30.341 -17.876 -7.369 1.00 63.94 452 LEU A CA 1
ATOM 3672 C C . LEU A 1 452 ? 29.524 -19.174 -7.428 1.00 63.94 452 LEU A C 1
ATOM 3674 O O . LEU A 1 452 ? 28.326 -19.144 -7.165 1.00 63.94 452 LEU A O 1
ATOM 3678 N N . 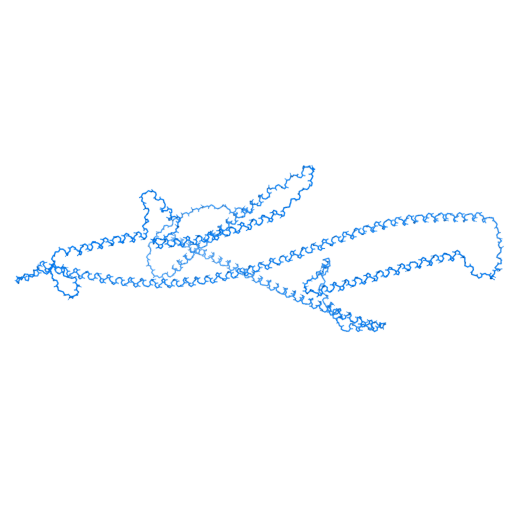ALA A 1 453 ? 30.152 -20.321 -7.701 1.00 60.25 453 ALA A N 1
ATOM 3679 C CA . ALA A 1 453 ? 29.451 -21.608 -7.739 1.00 60.25 453 ALA A CA 1
ATOM 3680 C C . ALA A 1 453 ? 28.881 -22.037 -6.369 1.00 60.25 453 ALA A C 1
ATOM 3682 O O . ALA A 1 453 ? 27.952 -22.839 -6.317 1.00 60.25 453 ALA A O 1
ATOM 3683 N N . GLY A 1 454 ? 29.404 -21.496 -5.262 1.00 49.12 454 GLY A N 1
ATOM 3684 C CA . GLY A 1 454 ? 28.949 -21.795 -3.901 1.00 49.12 454 GLY A CA 1
ATOM 3685 C C . GLY A 1 454 ? 27.671 -21.077 -3.448 1.00 49.12 454 GLY A C 1
ATOM 3686 O O . GLY A 1 454 ? 27.220 -21.320 -2.331 1.00 49.12 454 GLY A O 1
ATOM 3687 N N . LYS A 1 455 ? 27.073 -20.198 -4.263 1.00 41.88 455 LYS A N 1
ATOM 3688 C CA . LYS A 1 455 ? 25.815 -19.515 -3.921 1.00 41.88 455 LYS A CA 1
ATOM 3689 C C . LYS A 1 455 ? 24.819 -19.603 -5.078 1.00 41.88 455 LYS A C 1
ATOM 3691 O O . LYS A 1 455 ? 24.984 -18.887 -6.064 1.00 41.88 455 LYS A O 1
ATOM 3696 N N . PRO A 1 456 ? 23.747 -20.407 -4.963 1.00 39.41 456 PRO A N 1
ATOM 3697 C CA . PRO A 1 456 ? 22.611 -20.268 -5.849 1.00 39.41 456 PRO A CA 1
ATOM 3698 C C . PRO A 1 456 ? 21.845 -19.042 -5.358 1.00 39.41 456 PRO A C 1
ATOM 3700 O O . PRO A 1 456 ? 21.049 -19.137 -4.429 1.00 39.41 456 PRO A O 1
ATOM 3703 N N . ASN A 1 457 ? 22.120 -17.865 -5.913 1.00 37.44 457 ASN A N 1
ATOM 3704 C CA . ASN A 1 457 ? 21.158 -16.787 -5.776 1.00 37.44 457 ASN A CA 1
ATOM 3705 C C . ASN A 1 457 ? 20.983 -16.026 -7.081 1.00 37.44 457 ASN A C 1
ATOM 3707 O O . ASN A 1 457 ? 21.925 -15.500 -7.671 1.00 37.44 457 ASN A O 1
ATOM 3711 N N . ILE A 1 458 ? 19.726 -16.045 -7.492 1.00 39.81 458 ILE A N 1
ATOM 3712 C CA . ILE A 1 458 ? 19.112 -15.345 -8.600 1.00 39.81 458 ILE A CA 1
ATOM 3713 C C . ILE A 1 458 ? 19.350 -13.861 -8.347 1.00 39.81 458 ILE A C 1
ATOM 3715 O O . ILE A 1 458 ? 18.803 -13.317 -7.398 1.00 39.81 458 ILE A O 1
ATOM 3719 N N . ASN A 1 459 ? 20.189 -13.213 -9.148 1.00 38.97 459 ASN A N 1
ATOM 3720 C CA . ASN A 1 459 ? 20.132 -11.766 -9.273 1.00 38.97 459 ASN A CA 1
ATOM 3721 C C . ASN A 1 459 ? 20.492 -11.362 -10.696 1.00 38.97 459 ASN A C 1
ATOM 3723 O O . ASN A 1 459 ? 21.565 -11.663 -11.220 1.00 38.97 459 ASN A O 1
ATOM 3727 N N . ASN A 1 460 ? 19.506 -10.713 -11.297 1.00 39.75 460 ASN A N 1
ATOM 3728 C CA . ASN A 1 460 ? 19.451 -10.236 -12.659 1.00 39.75 460 ASN A CA 1
ATOM 3729 C C . ASN A 1 460 ? 20.624 -9.289 -12.932 1.00 39.75 460 ASN A C 1
ATOM 3731 O O . ASN A 1 460 ? 20.773 -8.257 -12.278 1.00 39.75 460 ASN A O 1
ATOM 3735 N N . GLN A 1 461 ? 21.460 -9.635 -13.909 1.00 39.59 461 GLN A N 1
ATOM 3736 C CA . GLN A 1 461 ? 22.432 -8.704 -14.472 1.00 39.59 461 GLN A CA 1
ATOM 3737 C C . GLN A 1 461 ? 21.676 -7.683 -15.325 1.00 39.59 461 GLN A C 1
ATOM 3739 O O . GLN A 1 461 ? 21.245 -7.982 -16.437 1.00 39.59 461 GLN A O 1
ATOM 3744 N N . SER A 1 462 ? 21.508 -6.476 -14.785 1.00 35.94 462 SER A N 1
ATOM 3745 C CA . SER A 1 462 ? 21.036 -5.313 -15.527 1.00 35.94 462 SER A CA 1
ATOM 3746 C C . SER A 1 462 ? 22.106 -4.897 -16.543 1.00 35.94 462 SER A C 1
ATOM 3748 O O . SER A 1 462 ? 23.103 -4.245 -16.234 1.00 35.94 462 SER A O 1
ATOM 3750 N N . LEU A 1 463 ? 21.927 -5.324 -17.792 1.00 35.38 463 LEU A N 1
ATOM 3751 C CA . LEU A 1 463 ? 22.725 -4.838 -18.909 1.00 35.38 463 LEU A CA 1
ATOM 3752 C C . LEU A 1 463 ? 22.135 -3.494 -19.358 1.00 35.38 463 LEU A C 1
ATOM 3754 O O . LEU A 1 463 ? 21.080 -3.435 -19.986 1.00 35.38 463 LEU A O 1
ATOM 3758 N N . LEU A 1 464 ? 22.809 -2.409 -18.979 1.00 38.22 464 LEU A N 1
ATOM 3759 C CA . LEU A 1 464 ? 22.509 -1.036 -19.381 1.00 38.22 464 LEU A CA 1
ATOM 3760 C C . LEU A 1 464 ? 22.665 -0.883 -20.903 1.00 38.22 464 LEU A C 1
ATOM 3762 O O . LEU A 1 464 ? 23.776 -0.734 -21.411 1.00 38.22 464 LEU A O 1
ATOM 3766 N N . ILE A 1 465 ? 21.550 -0.902 -21.631 1.00 36.75 465 ILE A N 1
ATOM 3767 C CA . ILE A 1 465 ? 21.488 -0.494 -23.037 1.00 36.75 465 ILE A CA 1
ATOM 3768 C C . ILE A 1 465 ? 21.196 1.010 -23.068 1.00 36.75 465 ILE A C 1
ATOM 3770 O O . ILE A 1 465 ? 20.192 1.482 -22.545 1.00 36.75 465 ILE A O 1
ATOM 3774 N N . ASN A 1 466 ? 22.125 1.754 -23.663 1.00 35.34 466 ASN A N 1
ATOM 3775 C CA . ASN A 1 466 ? 22.118 3.205 -23.833 1.00 35.34 466 ASN A CA 1
ATOM 3776 C C . ASN A 1 466 ? 20.836 3.694 -24.545 1.00 35.34 466 ASN A C 1
ATOM 3778 O O . ASN A 1 466 ? 20.608 3.377 -25.711 1.00 35.34 466 ASN A O 1
ATOM 3782 N N . GLU A 1 467 ? 20.024 4.506 -23.861 1.00 42.69 467 GLU A N 1
ATOM 3783 C CA . GLU A 1 467 ? 18.688 4.963 -24.289 1.00 42.69 467 GLU A CA 1
ATOM 3784 C C . GLU A 1 467 ? 18.653 5.705 -25.638 1.00 42.69 467 GLU A C 1
ATOM 3786 O O . GLU A 1 467 ? 17.597 5.817 -26.266 1.00 42.69 467 GLU A O 1
ATOM 3791 N N . LYS A 1 468 ? 19.798 6.182 -26.145 1.00 43.16 468 LYS A N 1
ATOM 3792 C CA . LYS A 1 468 ? 19.856 6.860 -27.449 1.00 43.16 468 LYS A CA 1
ATOM 3793 C C . LYS A 1 468 ? 19.645 5.923 -28.644 1.00 43.16 468 LYS A C 1
ATOM 3795 O O . LYS A 1 468 ? 19.282 6.420 -29.707 1.00 43.16 468 LYS A O 1
ATOM 3800 N N . SER A 1 469 ? 19.784 4.603 -28.489 1.00 41.97 469 SER A N 1
ATOM 3801 C CA . SER A 1 469 ? 19.402 3.652 -29.547 1.00 41.97 469 SER A CA 1
ATOM 3802 C C . SER A 1 469 ? 17.910 3.301 -29.535 1.00 41.97 469 SER A C 1
ATOM 3804 O O . SER A 1 469 ? 17.379 2.868 -30.551 1.00 41.97 469 SER A O 1
ATOM 3806 N N . VAL A 1 470 ? 17.184 3.537 -28.438 1.00 41.50 470 VAL A N 1
ATOM 3807 C CA . VAL A 1 470 ? 15.782 3.097 -28.332 1.00 41.50 470 VAL A CA 1
ATOM 3808 C C . VAL A 1 470 ? 14.857 3.936 -29.219 1.00 41.50 470 VAL A C 1
ATOM 3810 O O . VAL A 1 470 ? 13.939 3.399 -29.836 1.00 41.50 470 VAL A O 1
ATOM 3813 N N . LYS A 1 471 ? 15.124 5.239 -29.389 1.00 40.47 471 LYS A N 1
ATOM 3814 C CA . LYS A 1 471 ? 14.280 6.091 -30.249 1.00 40.47 471 LYS A CA 1
ATOM 3815 C C . LYS A 1 471 ? 14.428 5.813 -31.748 1.00 40.47 471 LYS A C 1
ATOM 3817 O O . LYS A 1 471 ? 13.482 6.086 -32.479 1.00 40.47 471 LYS A O 1
ATOM 3822 N N . SER A 1 472 ? 15.544 5.248 -32.217 1.00 39.31 472 SER A N 1
ATOM 3823 C CA . SER A 1 472 ? 15.658 4.834 -33.624 1.00 39.31 472 SER A CA 1
ATOM 3824 C C . SER A 1 472 ? 15.085 3.439 -33.891 1.00 39.31 472 SER A C 1
ATOM 3826 O O . SER A 1 472 ? 14.744 3.141 -35.032 1.00 39.31 472 SER A O 1
ATOM 3828 N N . ILE A 1 473 ? 14.912 2.599 -32.864 1.00 40.06 473 ILE A N 1
ATOM 3829 C CA . ILE A 1 473 ? 14.412 1.225 -33.033 1.00 40.06 473 ILE A CA 1
ATOM 3830 C C . ILE A 1 473 ? 12.878 1.169 -33.112 1.00 40.06 473 ILE A C 1
ATOM 3832 O O . ILE A 1 473 ? 12.336 0.326 -33.826 1.00 40.06 473 ILE A O 1
ATOM 3836 N N . ILE A 1 474 ? 12.159 2.097 -32.470 1.00 45.06 474 ILE A N 1
ATOM 3837 C CA . ILE A 1 474 ? 10.684 2.047 -32.422 1.00 45.06 474 ILE A CA 1
ATOM 3838 C C . ILE A 1 474 ? 10.037 2.184 -33.815 1.00 45.06 474 ILE A C 1
ATOM 3840 O O . ILE A 1 474 ? 8.972 1.616 -34.043 1.00 45.06 474 ILE A O 1
ATOM 3844 N N . ASN A 1 475 ? 10.686 2.833 -34.787 1.00 38.97 475 ASN A N 1
ATOM 3845 C CA . ASN A 1 475 ? 10.076 3.040 -36.107 1.00 38.97 475 ASN A CA 1
ATOM 3846 C C . ASN A 1 475 ? 10.270 1.897 -37.121 1.00 38.97 475 ASN A C 1
ATOM 3848 O O . ASN A 1 475 ? 9.624 1.933 -38.163 1.00 38.97 475 ASN A O 1
ATOM 3852 N N . ASN A 1 476 ? 11.073 0.863 -36.833 1.00 38.72 476 ASN A N 1
ATOM 3853 C CA . ASN A 1 476 ? 11.357 -0.213 -37.803 1.00 38.72 476 ASN A CA 1
ATOM 3854 C C . ASN A 1 476 ? 10.865 -1.609 -37.374 1.00 38.72 476 ASN A C 1
ATOM 3856 O O . ASN A 1 476 ? 11.247 -2.620 -37.963 1.00 38.72 476 ASN A O 1
ATOM 3860 N N . HIS A 1 477 ? 9.997 -1.702 -36.365 1.00 41.97 477 HIS A N 1
ATOM 3861 C CA . HIS A 1 477 ? 9.768 -2.961 -35.649 1.00 41.97 477 HIS A CA 1
ATOM 3862 C C . HIS A 1 477 ? 8.880 -4.013 -36.346 1.00 41.97 477 HIS A C 1
ATOM 3864 O O . HIS A 1 477 ? 8.601 -5.050 -35.758 1.00 41.97 477 HIS A O 1
ATOM 3870 N N . ASN A 1 478 ? 8.468 -3.817 -37.602 1.00 45.03 478 ASN A N 1
ATOM 3871 C CA . ASN A 1 478 ? 7.610 -4.796 -38.285 1.00 45.03 478 ASN A CA 1
ATOM 3872 C C . ASN A 1 478 ? 8.348 -5.800 -39.184 1.00 45.03 478 ASN A C 1
ATOM 3874 O O . ASN A 1 478 ? 7.688 -6.689 -39.719 1.00 45.03 478 ASN A O 1
ATOM 3878 N N . HIS A 1 479 ? 9.677 -5.713 -39.349 1.00 44.06 479 HIS A N 1
ATOM 3879 C CA . HIS A 1 479 ? 10.378 -6.563 -40.325 1.00 44.06 479 HIS A CA 1
ATOM 3880 C C . HIS A 1 479 ? 11.472 -7.514 -39.798 1.00 44.06 479 HIS A C 1
ATOM 3882 O O . HIS A 1 479 ? 11.860 -8.403 -40.555 1.00 44.06 479 HIS A O 1
ATOM 3888 N N . ASN A 1 480 ? 11.902 -7.431 -38.530 1.00 53.50 480 ASN A N 1
ATOM 3889 C CA . ASN A 1 480 ? 13.130 -8.123 -38.084 1.00 53.50 480 ASN A CA 1
ATOM 3890 C C . ASN A 1 480 ? 12.945 -9.423 -37.278 1.00 53.50 480 ASN A C 1
ATOM 3892 O O . ASN A 1 480 ? 13.858 -10.242 -37.280 1.00 53.50 480 ASN A O 1
ATOM 3896 N N . ASP A 1 481 ? 11.782 -9.685 -36.667 1.00 57.72 481 ASP A N 1
ATOM 3897 C CA . ASP A 1 481 ? 11.588 -10.887 -35.822 1.00 57.72 481 ASP A CA 1
ATOM 3898 C C . ASP A 1 481 ? 11.917 -12.202 -36.566 1.00 57.72 481 ASP A C 1
ATOM 3900 O O . ASP A 1 481 ? 12.436 -13.151 -35.985 1.00 57.72 481 ASP A O 1
ATOM 3904 N N . LYS A 1 482 ? 11.655 -12.259 -37.881 1.00 63.91 482 LYS A N 1
ATOM 3905 C CA . LYS A 1 482 ? 11.931 -13.455 -38.693 1.00 63.91 482 LYS A CA 1
ATOM 3906 C C . LYS A 1 482 ? 13.418 -13.679 -38.964 1.00 63.91 482 LYS A C 1
ATOM 3908 O O . LYS A 1 482 ? 13.812 -14.830 -39.136 1.00 63.91 482 LYS A O 1
ATOM 3913 N N . GLU A 1 483 ? 14.216 -12.618 -39.065 1.00 67.50 483 GLU A N 1
ATOM 3914 C CA . GLU A 1 483 ? 15.654 -12.736 -39.340 1.00 67.50 483 GLU A CA 1
ATOM 3915 C C . GLU A 1 483 ? 16.404 -13.214 -38.096 1.00 67.50 483 GLU A C 1
ATOM 3917 O O . GLU A 1 483 ? 17.231 -14.124 -38.191 1.00 67.50 483 GLU A O 1
ATOM 3922 N N . ASP A 1 484 ? 16.039 -12.686 -36.925 1.00 72.75 484 ASP A N 1
ATOM 3923 C CA . ASP A 1 484 ? 16.636 -13.079 -35.647 1.00 72.75 484 ASP A CA 1
ATOM 3924 C C . ASP A 1 484 ? 16.372 -14.565 -35.337 1.00 72.75 484 ASP A C 1
ATOM 3926 O O . ASP A 1 484 ? 17.294 -15.304 -34.972 1.00 72.75 484 ASP A O 1
ATOM 3930 N N . ASP A 1 485 ? 15.147 -15.047 -35.586 1.00 76.69 485 ASP A N 1
ATOM 3931 C CA . ASP A 1 485 ? 14.791 -16.463 -35.419 1.00 76.69 485 ASP A CA 1
ATOM 3932 C C . ASP A 1 485 ? 15.520 -17.371 -36.428 1.00 76.69 485 ASP A C 1
ATOM 3934 O O . ASP A 1 485 ? 15.930 -18.490 -36.098 1.00 76.69 485 ASP A O 1
ATOM 3938 N N . GLN A 1 486 ? 15.723 -16.915 -37.669 1.00 80.69 486 GLN A N 1
ATOM 3939 C CA . GLN A 1 486 ? 16.491 -17.666 -38.671 1.00 80.69 486 GLN A CA 1
ATOM 3940 C C . GLN A 1 486 ? 17.970 -17.776 -38.290 1.00 80.69 486 GLN A C 1
ATOM 3942 O O . GLN A 1 486 ? 18.553 -18.859 -38.402 1.00 80.69 486 GLN A O 1
ATOM 3947 N N . LEU A 1 487 ? 18.571 -16.687 -37.807 1.00 84.38 487 LEU A N 1
ATOM 3948 C CA . LEU A 1 487 ? 19.963 -16.663 -37.369 1.00 84.38 487 LEU A CA 1
ATOM 3949 C C . LEU A 1 487 ? 20.180 -17.560 -36.146 1.00 84.38 487 LEU A C 1
ATOM 3951 O O . LEU A 1 487 ? 21.134 -18.343 -36.116 1.00 84.38 487 LEU A O 1
ATOM 3955 N N . PHE A 1 488 ? 19.276 -17.497 -35.166 1.00 87.50 488 PHE A N 1
ATOM 3956 C CA . PHE A 1 488 ? 19.308 -18.377 -34.001 1.00 87.50 488 PHE A CA 1
ATOM 3957 C C . PHE A 1 488 ? 19.251 -19.856 -34.414 1.00 87.50 488 PHE A C 1
ATOM 3959 O O . PHE A 1 488 ? 20.086 -20.658 -33.980 1.00 87.50 488 PHE A O 1
ATOM 3966 N N . ASN A 1 489 ? 18.331 -20.212 -35.315 1.00 85.06 489 ASN A N 1
ATOM 3967 C CA . ASN A 1 489 ? 18.215 -21.573 -35.838 1.00 85.06 489 ASN A CA 1
ATOM 3968 C C . ASN A 1 489 ? 19.465 -22.010 -36.618 1.00 85.06 489 ASN A C 1
ATOM 3970 O O . AS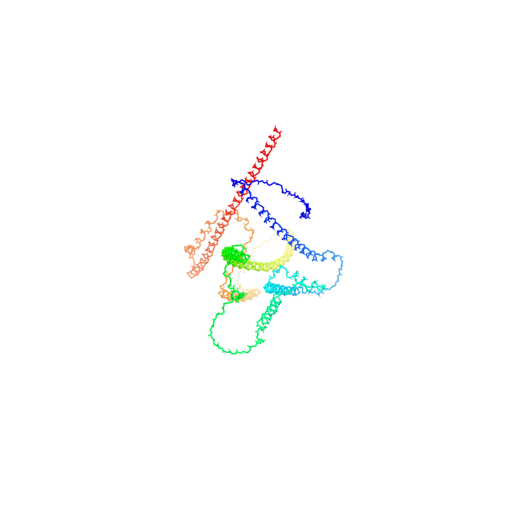N A 1 489 ? 19.890 -23.157 -36.504 1.00 85.06 489 ASN A O 1
ATOM 3974 N N . TYR A 1 490 ? 20.093 -21.112 -37.382 1.00 86.94 490 TYR A N 1
ATOM 3975 C CA . TYR A 1 490 ? 21.331 -21.412 -38.103 1.00 86.94 490 TYR A CA 1
ATOM 3976 C C . TYR A 1 490 ? 22.506 -21.691 -37.154 1.00 86.94 490 TYR A C 1
ATOM 3978 O O . TYR A 1 490 ? 23.221 -22.676 -37.341 1.00 86.94 490 TYR A O 1
ATOM 3986 N N . LEU A 1 491 ? 22.691 -20.862 -36.121 1.00 86.19 491 LEU A N 1
ATOM 3987 C CA . LEU A 1 491 ? 23.800 -20.981 -35.166 1.00 86.19 491 LEU A CA 1
ATOM 3988 C C . LEU A 1 491 ? 23.669 -22.191 -34.235 1.00 86.19 491 LEU A C 1
ATOM 3990 O O . LEU A 1 491 ? 24.679 -22.757 -33.814 1.00 86.19 491 LEU A O 1
ATOM 3994 N N . THR A 1 492 ? 22.443 -22.592 -33.902 1.00 86.69 492 THR A N 1
ATOM 3995 C CA . THR A 1 492 ? 22.172 -23.731 -33.009 1.00 86.69 492 THR A CA 1
ATOM 3996 C C . THR A 1 492 ? 22.125 -25.076 -33.732 1.00 86.69 492 THR A C 1
ATOM 3998 O O . THR A 1 492 ? 22.247 -26.118 -33.089 1.00 86.69 492 THR A O 1
ATOM 4001 N N . ASN A 1 493 ? 22.009 -25.084 -35.062 1.00 87.06 493 ASN A N 1
ATOM 4002 C CA . ASN A 1 493 ? 21.977 -26.310 -35.854 1.00 87.06 493 ASN A CA 1
ATOM 4003 C C . ASN A 1 493 ? 23.318 -27.070 -35.788 1.00 87.06 493 ASN A C 1
ATOM 4005 O O . ASN A 1 493 ? 24.389 -26.498 -35.990 1.00 87.06 493 ASN A O 1
ATOM 4009 N N . GLU A 1 494 ? 23.274 -28.393 -35.598 1.00 80.62 494 GLU A N 1
ATOM 4010 C CA . GLU A 1 494 ? 24.460 -29.272 -35.631 1.00 80.62 494 GLU A CA 1
ATOM 4011 C C . GLU A 1 494 ? 25.220 -29.202 -36.975 1.00 80.62 494 GLU A C 1
ATOM 4013 O O . GLU A 1 494 ? 26.431 -29.430 -37.030 1.00 80.62 494 GLU A O 1
ATOM 4018 N N . ASN A 1 495 ? 24.549 -28.825 -38.070 1.00 84.44 495 ASN A N 1
ATOM 4019 C CA . ASN A 1 495 ? 25.192 -28.614 -39.369 1.00 84.44 495 ASN A CA 1
ATOM 4020 C C . ASN A 1 495 ? 26.096 -27.371 -39.407 1.00 84.44 495 ASN A C 1
ATOM 4022 O O . ASN A 1 495 ? 26.965 -27.300 -40.275 1.00 84.44 495 ASN A O 1
ATOM 4026 N N . TYR A 1 496 ? 25.961 -26.425 -38.469 1.00 88.69 496 TYR A N 1
ATOM 4027 C CA . TYR A 1 496 ? 26.827 -25.244 -38.389 1.00 88.69 496 TYR A CA 1
ATOM 4028 C C . TYR A 1 496 ? 28.302 -25.633 -38.244 1.00 88.69 496 TYR A C 1
ATOM 4030 O O . TYR A 1 496 ? 29.161 -25.136 -38.970 1.00 88.69 496 TYR A O 1
ATOM 4038 N N . ILE A 1 497 ? 28.590 -26.595 -37.364 1.00 85.69 497 ILE A N 1
ATOM 4039 C CA . ILE A 1 497 ? 29.948 -27.095 -37.124 1.00 85.69 497 ILE A CA 1
ATOM 4040 C C . ILE A 1 497 ? 30.498 -27.782 -38.383 1.00 85.69 497 ILE A C 1
ATOM 4042 O O . ILE A 1 497 ? 31.652 -27.569 -38.752 1.00 85.69 497 ILE A O 1
ATOM 4046 N N . LYS A 1 498 ? 29.662 -28.555 -39.091 1.00 84.44 498 LYS A N 1
ATOM 4047 C CA . LYS A 1 498 ? 30.045 -29.209 -40.355 1.00 84.44 498 LYS A CA 1
ATOM 4048 C C . LYS A 1 498 ? 30.377 -28.186 -41.443 1.00 84.44 498 LYS A C 1
ATOM 4050 O O . LYS A 1 498 ? 31.414 -28.310 -42.087 1.00 84.44 498 LYS A O 1
ATOM 4055 N N . ASN A 1 499 ? 29.538 -27.160 -41.598 1.00 85.44 499 ASN A N 1
ATOM 4056 C CA . ASN A 1 499 ? 29.746 -26.068 -42.554 1.00 85.44 499 ASN A CA 1
ATOM 4057 C C . ASN A 1 499 ? 30.973 -25.212 -42.211 1.00 85.44 499 ASN A C 1
ATOM 4059 O O . ASN A 1 499 ? 31.628 -24.671 -43.102 1.00 85.44 499 ASN A O 1
ATOM 4063 N N . LEU A 1 500 ? 31.291 -25.066 -40.924 1.00 85.19 500 LEU A N 1
ATOM 4064 C CA . LEU A 1 500 ? 32.503 -24.381 -40.488 1.00 85.19 500 LEU A CA 1
ATOM 4065 C C . LEU A 1 500 ? 33.744 -25.196 -40.868 1.00 85.19 500 LEU A C 1
ATOM 4067 O O . LEU A 1 500 ? 34.678 -24.661 -41.458 1.00 85.19 500 LEU A O 1
ATOM 4071 N N . PHE A 1 501 ? 33.743 -26.503 -40.601 1.00 84.38 501 PHE A N 1
ATOM 4072 C CA . PHE A 1 501 ? 34.891 -27.354 -40.914 1.00 84.38 501 PHE A CA 1
ATOM 4073 C C . PHE A 1 501 ? 35.067 -27.634 -42.403 1.00 84.38 501 PHE A C 1
ATOM 4075 O O . PHE A 1 501 ? 36.208 -27.740 -42.845 1.00 84.38 501 PHE A O 1
ATOM 4082 N N . SER A 1 502 ? 33.999 -27.637 -43.207 1.00 82.94 502 SER A N 1
ATOM 4083 C CA . SER A 1 502 ? 34.137 -27.701 -44.668 1.00 82.94 502 SER A CA 1
ATOM 4084 C C . SER A 1 502 ? 34.880 -26.485 -45.236 1.00 82.94 502 SER A C 1
ATOM 4086 O O . SER A 1 502 ? 35.562 -26.603 -46.249 1.00 82.94 502 SER A O 1
ATOM 4088 N N . LYS A 1 503 ? 34.798 -25.322 -44.573 1.00 84.19 503 LYS A N 1
ATOM 4089 C CA . LYS A 1 503 ? 35.549 -24.109 -44.942 1.00 84.19 503 LYS A CA 1
ATOM 4090 C C . LYS A 1 503 ? 36.980 -24.087 -44.385 1.00 84.19 503 LYS A C 1
ATOM 4092 O O . LYS A 1 503 ? 37.807 -23.329 -44.881 1.00 84.19 503 LYS A O 1
ATOM 4097 N N . CYS A 1 504 ? 37.296 -24.916 -43.390 1.00 79.06 504 CYS A N 1
ATOM 4098 C CA . CYS A 1 504 ? 38.571 -24.909 -42.664 1.00 79.06 504 CYS A CA 1
ATOM 4099 C C . CYS A 1 504 ? 39.380 -26.205 -42.875 1.00 79.06 504 CYS A C 1
ATOM 4101 O O . CYS A 1 504 ? 39.748 -26.874 -41.910 1.00 79.06 504 CYS A O 1
ATOM 4103 N N . SER A 1 505 ? 39.691 -26.552 -44.130 1.00 73.19 505 SER A N 1
ATOM 4104 C CA . SER A 1 505 ? 40.378 -27.815 -44.481 1.00 73.19 505 SER A CA 1
ATOM 4105 C C . SER A 1 505 ? 41.801 -27.965 -43.910 1.00 73.19 505 SER A C 1
ATOM 4107 O O . SER A 1 505 ? 42.306 -29.078 -43.818 1.00 73.19 505 SER A O 1
ATOM 4109 N N . SER A 1 506 ? 42.461 -26.873 -43.511 1.00 81.25 506 SER A N 1
ATOM 4110 C CA . SER A 1 506 ? 43.848 -26.875 -43.016 1.00 81.25 506 SER A CA 1
ATOM 4111 C C . SER A 1 506 ? 43.991 -27.078 -41.500 1.00 81.25 506 SER A C 1
ATOM 4113 O O . SER A 1 506 ? 45.105 -27.030 -40.977 1.00 81.25 506 SER A O 1
ATOM 4115 N N . LEU A 1 507 ? 42.892 -27.278 -40.764 1.00 82.38 507 LEU A N 1
ATOM 4116 C CA . LEU A 1 507 ? 42.935 -27.325 -39.305 1.00 82.38 507 LEU A CA 1
ATOM 4117 C C . LEU A 1 507 ? 43.259 -28.731 -38.772 1.00 82.38 507 LEU A C 1
ATOM 4119 O O . LEU A 1 507 ? 42.664 -29.722 -39.192 1.00 82.38 507 LEU A O 1
ATOM 4123 N N . SER A 1 508 ? 44.165 -28.825 -37.791 1.00 87.38 508 SER A N 1
ATOM 4124 C CA . SER A 1 508 ? 44.498 -30.106 -37.155 1.00 87.38 508 SER A CA 1
ATOM 4125 C C . SER A 1 508 ? 43.285 -30.729 -36.444 1.00 87.38 508 SER A C 1
ATOM 4127 O O . SER A 1 508 ? 42.435 -30.030 -35.880 1.00 87.38 508 SER A O 1
ATOM 4129 N N . LEU A 1 509 ? 43.227 -32.066 -36.411 1.00 82.56 509 LEU A N 1
ATOM 4130 C CA . LEU A 1 509 ? 42.135 -32.816 -35.774 1.00 82.56 509 LEU A CA 1
ATOM 4131 C C . LEU A 1 509 ? 41.975 -32.465 -34.282 1.00 82.56 509 LEU A C 1
ATOM 4133 O O . LEU A 1 509 ? 40.858 -32.412 -33.764 1.00 82.56 509 LEU A O 1
ATOM 4137 N N . SER A 1 510 ? 43.085 -32.194 -33.589 1.00 86.19 510 SER A N 1
ATOM 4138 C CA . SER A 1 510 ? 43.085 -31.771 -32.184 1.00 86.19 510 SER A CA 1
ATOM 4139 C C . SER A 1 510 ? 42.420 -30.405 -32.004 1.00 86.19 510 SER A C 1
ATOM 4141 O O . SER A 1 510 ? 41.533 -30.265 -31.160 1.00 86.19 510 SER A O 1
ATOM 4143 N N . SER A 1 511 ? 42.776 -29.419 -32.833 1.00 87.12 511 SER A N 1
ATOM 4144 C CA . SER A 1 511 ? 42.160 -28.088 -32.803 1.00 87.12 511 SER A CA 1
ATOM 4145 C C . SER A 1 511 ? 40.669 -28.148 -33.148 1.00 87.12 511 SER A C 1
ATOM 4147 O O . SER A 1 511 ? 39.854 -27.513 -32.480 1.00 87.12 511 SER A O 1
ATOM 4149 N N . MET A 1 512 ? 40.289 -28.982 -34.120 1.00 86.44 512 MET A N 1
ATOM 4150 C CA . MET A 1 512 ? 38.894 -29.201 -34.512 1.00 86.44 512 MET A CA 1
ATOM 4151 C C . MET A 1 512 ? 38.034 -29.720 -33.346 1.00 86.44 512 MET A C 1
ATOM 4153 O O . MET A 1 512 ? 36.939 -29.208 -33.099 1.00 86.44 512 MET A O 1
ATOM 4157 N N . LYS A 1 513 ? 38.541 -30.686 -32.565 1.00 87.81 513 LYS A N 1
ATOM 4158 C CA . LYS A 1 513 ? 37.849 -31.209 -31.370 1.00 87.81 513 LYS A CA 1
ATOM 4159 C C . LYS A 1 513 ? 37.658 -30.143 -30.291 1.00 87.81 513 LYS A C 1
ATOM 4161 O O . LYS A 1 513 ? 36.584 -30.064 -29.693 1.00 87.81 513 LYS A O 1
ATOM 4166 N N . ILE A 1 514 ? 38.679 -29.320 -30.051 1.00 89.62 514 ILE A N 1
ATOM 4167 C CA . ILE A 1 514 ? 38.623 -28.241 -29.056 1.00 89.62 514 ILE A CA 1
ATOM 4168 C C . ILE A 1 514 ? 37.566 -27.207 -29.458 1.00 89.62 514 ILE A C 1
ATOM 4170 O O . ILE A 1 514 ? 36.688 -26.889 -28.658 1.00 89.62 514 ILE A O 1
ATOM 4174 N N . ILE A 1 515 ? 37.597 -26.745 -30.711 1.00 88.38 515 ILE A N 1
ATOM 4175 C CA . ILE A 1 515 ? 36.620 -25.783 -31.241 1.00 88.38 515 ILE A CA 1
ATOM 4176 C C . ILE A 1 515 ? 35.204 -26.354 -31.172 1.00 88.38 515 ILE A C 1
ATOM 4178 O O . ILE A 1 515 ? 34.301 -25.679 -30.688 1.00 88.38 515 ILE A O 1
ATOM 4182 N N . THR A 1 516 ? 35.014 -27.616 -31.568 1.00 90.06 516 THR A N 1
ATOM 4183 C CA . THR A 1 516 ? 33.715 -28.305 -31.473 1.00 90.06 516 THR A CA 1
ATOM 4184 C C . THR A 1 516 ? 33.164 -28.255 -30.050 1.00 90.06 516 THR A C 1
ATOM 4186 O O . THR A 1 516 ? 31.995 -27.931 -29.851 1.00 90.06 516 THR A O 1
ATOM 4189 N N . LYS A 1 517 ? 34.002 -28.541 -29.044 1.00 90.38 517 LYS A N 1
ATOM 4190 C CA . LYS A 1 517 ? 33.595 -28.512 -27.634 1.00 90.38 517 LYS A CA 1
ATOM 4191 C C . LYS A 1 517 ? 33.139 -27.114 -27.207 1.00 90.38 517 LYS A C 1
ATOM 4193 O O . LYS A 1 517 ? 32.096 -27.001 -26.569 1.00 90.38 517 LYS A O 1
ATOM 4198 N N . TYR A 1 518 ? 33.884 -26.071 -27.573 1.00 91.62 518 TYR A N 1
ATOM 4199 C CA . TYR A 1 518 ? 33.514 -24.691 -27.247 1.00 91.62 518 TYR A CA 1
ATOM 4200 C C . TYR A 1 518 ? 32.240 -24.244 -27.964 1.00 91.62 518 TYR A C 1
ATOM 4202 O O . TYR A 1 518 ? 31.355 -23.694 -27.317 1.00 91.62 518 TYR A O 1
ATOM 4210 N N . ILE A 1 519 ? 32.095 -24.533 -29.262 1.00 90.94 519 ILE A N 1
ATOM 4211 C CA . ILE A 1 519 ? 30.876 -24.195 -30.012 1.00 90.94 519 ILE A CA 1
ATOM 4212 C C . ILE A 1 519 ? 29.658 -24.856 -29.366 1.00 90.94 519 ILE A C 1
ATOM 4214 O O . ILE A 1 519 ? 28.669 -24.173 -29.126 1.00 90.94 519 ILE A O 1
ATOM 4218 N N . LYS A 1 520 ? 29.740 -26.141 -28.999 1.00 91.31 520 LYS A N 1
ATOM 4219 C CA . LYS A 1 520 ? 28.633 -26.824 -28.312 1.00 91.31 520 LYS A CA 1
ATOM 4220 C C . LYS A 1 520 ? 28.299 -26.190 -26.963 1.00 91.31 520 LYS A C 1
ATOM 4222 O O . LYS A 1 520 ? 27.126 -26.047 -26.637 1.00 91.31 520 LYS A O 1
ATOM 4227 N N . GLN A 1 521 ? 29.303 -25.765 -26.194 1.00 90.94 521 GLN A N 1
ATOM 4228 C CA . GLN A 1 521 ? 29.059 -25.022 -24.954 1.00 90.94 521 GLN A CA 1
ATOM 4229 C C . GLN A 1 521 ? 28.336 -23.695 -25.217 1.00 90.94 521 GLN A C 1
ATOM 4231 O O . GLN A 1 521 ? 27.349 -23.406 -24.543 1.00 90.94 521 GLN A O 1
ATOM 4236 N N . PHE A 1 522 ? 28.762 -22.925 -26.222 1.00 91.94 522 PHE A N 1
ATOM 4237 C CA . PHE A 1 522 ? 28.085 -21.683 -26.598 1.00 91.94 522 PHE A CA 1
ATOM 4238 C C . PHE A 1 522 ? 26.664 -21.923 -27.112 1.00 91.94 522 PHE A C 1
ATOM 4240 O O . PHE A 1 522 ? 25.761 -21.191 -26.725 1.00 91.94 522 PHE A O 1
ATOM 4247 N N . GLN A 1 523 ? 26.432 -22.967 -27.910 1.00 92.88 523 GLN A N 1
ATOM 4248 C CA . GLN A 1 523 ? 25.097 -23.337 -28.390 1.00 92.88 523 GLN A CA 1
ATOM 4249 C C . GLN A 1 523 ? 24.150 -23.667 -27.230 1.00 92.88 523 GLN A C 1
ATOM 4251 O O . GLN A 1 523 ? 23.032 -23.165 -27.207 1.00 92.88 523 GLN A O 1
ATOM 4256 N N . ILE A 1 524 ? 24.599 -24.438 -26.231 1.00 90.69 524 ILE A N 1
ATOM 4257 C CA . ILE A 1 524 ? 23.796 -24.742 -25.032 1.00 90.69 524 ILE A CA 1
ATOM 4258 C C . ILE A 1 524 ? 23.403 -23.454 -24.298 1.00 90.69 524 ILE A C 1
ATOM 4260 O O . ILE A 1 524 ? 22.246 -23.281 -23.913 1.00 90.69 524 ILE A O 1
ATOM 4264 N N . VAL A 1 525 ? 24.361 -22.546 -24.111 1.00 90.94 525 VAL A N 1
ATOM 4265 C CA . VAL A 1 525 ? 24.129 -21.268 -23.427 1.00 90.94 525 VAL A CA 1
ATOM 4266 C C . VAL A 1 525 ? 23.176 -20.377 -24.231 1.00 90.94 525 VAL A C 1
ATOM 4268 O O . VAL A 1 525 ? 22.228 -19.842 -23.661 1.00 90.94 525 VAL A O 1
ATOM 4271 N N . LEU A 1 526 ? 23.365 -20.273 -25.549 1.00 89.12 526 LEU A N 1
ATOM 4272 C CA . LEU A 1 526 ? 22.481 -19.523 -26.447 1.00 89.12 526 LEU A CA 1
ATOM 4273 C C . LEU A 1 526 ? 21.048 -20.063 -26.422 1.00 89.12 526 LEU A C 1
ATOM 4275 O O . LEU A 1 526 ? 20.113 -19.279 -26.305 1.00 89.12 526 LEU A O 1
ATOM 4279 N N . ILE A 1 527 ? 20.866 -21.387 -26.468 1.00 90.75 527 ILE A N 1
ATOM 4280 C CA . ILE A 1 527 ? 19.542 -22.021 -26.374 1.00 90.75 527 ILE A CA 1
ATOM 4281 C C . ILE A 1 527 ? 18.875 -21.682 -25.041 1.00 90.75 527 ILE A C 1
ATOM 4283 O O . ILE A 1 527 ? 17.690 -21.355 -25.007 1.00 90.75 527 ILE A O 1
ATOM 4287 N N . LYS A 1 528 ? 19.630 -21.721 -23.937 1.00 90.88 528 LYS A N 1
ATOM 4288 C CA . LYS A 1 528 ? 19.105 -21.372 -22.615 1.00 90.88 528 LYS A CA 1
ATOM 4289 C C . LYS A 1 528 ? 18.597 -19.926 -22.576 1.00 90.88 528 LYS A C 1
ATOM 4291 O O . LYS A 1 528 ? 17.465 -19.709 -22.151 1.00 90.88 528 LYS A O 1
ATOM 4296 N N . TYR A 1 529 ? 19.394 -18.970 -23.052 1.00 91.44 529 TYR A N 1
ATOM 4297 C CA . TYR A 1 529 ? 18.996 -17.559 -23.089 1.00 91.44 529 TYR A CA 1
ATOM 4298 C C . TYR A 1 529 ? 17.844 -17.291 -24.059 1.00 91.44 529 TYR A C 1
ATOM 4300 O O . TYR A 1 529 ? 16.953 -16.510 -23.741 1.00 91.44 529 TYR A O 1
ATOM 4308 N N . HIS A 1 530 ? 17.810 -17.956 -25.216 1.00 89.62 530 HIS A N 1
ATOM 4309 C CA . HIS A 1 530 ? 16.695 -17.825 -26.153 1.00 89.62 530 HIS A CA 1
ATOM 4310 C C . HIS A 1 530 ? 15.384 -18.362 -25.559 1.00 89.62 530 HIS A C 1
ATOM 4312 O O . HIS A 1 530 ? 14.349 -17.713 -25.672 1.00 89.62 530 HIS A O 1
ATOM 4318 N N . ASN A 1 531 ? 15.420 -19.491 -24.845 1.00 89.25 531 ASN A N 1
ATOM 4319 C CA . ASN A 1 531 ? 14.248 -20.009 -24.133 1.00 89.25 531 ASN A CA 1
ATOM 4320 C C . ASN A 1 531 ? 13.767 -19.048 -23.035 1.00 89.25 531 ASN A C 1
ATOM 4322 O O . ASN A 1 531 ? 12.564 -18.863 -22.857 1.00 89.25 531 ASN A O 1
ATOM 4326 N N . GLU A 1 532 ? 14.690 -18.418 -22.308 1.00 91.44 532 GLU A N 1
ATOM 4327 C CA . GLU A 1 532 ? 14.364 -17.392 -21.313 1.00 91.44 532 GLU A CA 1
ATOM 4328 C C . GLU A 1 532 ? 13.716 -16.158 -21.959 1.00 91.44 532 GLU A C 1
ATOM 4330 O O . GLU A 1 532 ? 12.670 -15.702 -21.494 1.00 91.44 532 GLU A O 1
ATOM 4335 N N . LEU A 1 533 ? 14.259 -15.684 -23.085 1.00 88.25 533 LEU A N 1
ATOM 4336 C CA . LEU A 1 533 ? 13.673 -14.619 -23.905 1.00 88.25 533 LEU A CA 1
ATOM 4337 C C . LEU A 1 533 ? 12.268 -14.976 -24.399 1.00 88.25 533 LEU A C 1
ATOM 4339 O O . LEU A 1 533 ? 11.362 -14.151 -24.312 1.00 88.25 533 LEU A O 1
ATOM 4343 N N . MET A 1 534 ? 12.059 -16.206 -24.871 1.00 88.50 534 MET A N 1
ATOM 4344 C CA . MET A 1 534 ? 10.748 -16.681 -25.320 1.00 88.50 534 MET A CA 1
ATOM 4345 C C . MET A 1 534 ? 9.736 -16.755 -24.174 1.00 88.50 534 MET A C 1
ATOM 4347 O O . MET A 1 534 ? 8.592 -16.324 -24.331 1.00 88.50 534 MET A O 1
ATOM 4351 N N . ASN A 1 535 ? 10.154 -17.228 -22.999 1.00 90.25 535 ASN A N 1
ATOM 4352 C CA . ASN A 1 535 ? 9.321 -17.208 -21.798 1.00 90.25 535 ASN A CA 1
ATOM 4353 C C . ASN A 1 535 ? 8.958 -15.774 -21.394 1.00 90.25 535 ASN A C 1
ATOM 4355 O O . ASN A 1 535 ? 7.795 -15.491 -21.106 1.00 90.25 535 ASN A O 1
ATOM 4359 N N . LEU A 1 536 ? 9.921 -14.851 -21.433 1.00 92.38 536 LEU A N 1
ATOM 4360 C CA . LEU A 1 536 ? 9.682 -13.444 -21.129 1.00 92.38 536 LEU A CA 1
ATOM 4361 C C . LEU A 1 536 ? 8.742 -12.790 -22.156 1.00 92.38 536 LEU A C 1
ATOM 4363 O O . LEU A 1 536 ? 7.806 -12.097 -21.762 1.00 92.38 536 LEU A O 1
ATOM 4367 N N . LYS A 1 537 ? 8.913 -13.073 -23.454 1.00 90.69 537 LYS A N 1
ATOM 4368 C CA . LYS A 1 537 ? 8.018 -12.619 -24.536 1.00 90.69 537 LYS A CA 1
ATOM 4369 C C . LYS A 1 537 ? 6.586 -13.113 -24.311 1.00 90.69 537 LYS A C 1
ATOM 4371 O O . LYS A 1 537 ? 5.640 -12.334 -24.434 1.00 90.69 537 LYS A O 1
ATOM 4376 N N . ASN A 1 538 ? 6.417 -14.375 -23.913 1.00 91.88 538 ASN A N 1
ATOM 4377 C CA . ASN A 1 538 ? 5.110 -14.941 -23.572 1.00 91.88 538 ASN A CA 1
ATOM 4378 C C . ASN A 1 538 ? 4.491 -14.282 -22.331 1.00 91.88 538 ASN A C 1
ATOM 4380 O O . ASN A 1 538 ? 3.306 -13.951 -22.349 1.00 91.88 538 ASN A O 1
ATOM 4384 N N . ASN A 1 539 ? 5.284 -14.026 -21.288 1.00 93.25 539 ASN A N 1
ATOM 4385 C CA . ASN A 1 539 ? 4.822 -13.327 -20.087 1.00 93.25 539 ASN A CA 1
ATOM 4386 C C . ASN A 1 539 ? 4.384 -11.889 -20.400 1.00 93.25 539 ASN A C 1
ATOM 4388 O O . ASN A 1 539 ? 3.318 -11.465 -19.959 1.00 93.25 539 ASN A O 1
ATOM 4392 N N . ILE A 1 540 ? 5.149 -11.156 -21.215 1.00 92.81 540 ILE A N 1
ATOM 4393 C CA . ILE A 1 540 ? 4.777 -9.809 -21.676 1.00 92.81 540 ILE A CA 1
ATOM 4394 C C . ILE A 1 540 ? 3.464 -9.860 -22.462 1.00 92.81 540 ILE A C 1
ATOM 4396 O O . ILE A 1 540 ? 2.566 -9.057 -22.213 1.00 92.81 540 ILE A O 1
ATOM 4400 N N . LYS A 1 541 ? 3.307 -10.833 -23.367 1.00 93.00 541 LYS A N 1
ATOM 4401 C CA . LYS A 1 541 ? 2.063 -11.029 -24.122 1.00 93.00 541 LYS A CA 1
ATOM 4402 C C . LYS A 1 541 ? 0.869 -11.311 -23.204 1.00 93.00 541 LYS A C 1
ATOM 4404 O O . LYS A 1 541 ? -0.212 -10.774 -23.431 1.00 93.00 541 LYS A O 1
ATOM 4409 N N . LEU A 1 542 ? 1.060 -12.111 -22.156 1.00 92.75 542 LEU A N 1
ATOM 4410 C CA . LEU A 1 542 ? 0.025 -12.398 -21.165 1.00 92.75 542 LEU A CA 1
ATOM 4411 C C . LEU A 1 542 ? -0.362 -11.145 -20.361 1.00 92.75 542 LEU A C 1
ATOM 4413 O O . LEU A 1 542 ? -1.547 -10.868 -20.201 1.00 92.75 542 LEU A O 1
ATOM 4417 N N . ILE A 1 543 ? 0.617 -10.350 -19.922 1.00 92.62 543 ILE A N 1
ATOM 4418 C CA . ILE A 1 543 ? 0.382 -9.075 -19.222 1.00 92.62 543 ILE A CA 1
ATOM 4419 C C . ILE A 1 543 ? -0.382 -8.088 -20.114 1.00 92.62 543 ILE A C 1
ATOM 4421 O O . ILE A 1 543 ? -1.299 -7.416 -19.646 1.00 92.62 543 ILE A O 1
ATOM 4425 N N . LEU A 1 544 ? -0.038 -8.010 -21.403 1.00 92.88 544 LEU A N 1
ATOM 4426 C CA . LEU A 1 544 ? -0.765 -7.181 -22.367 1.00 92.88 544 LEU A CA 1
ATOM 4427 C C . LEU A 1 544 ? -2.216 -7.643 -22.543 1.00 92.88 544 LEU A C 1
ATOM 4429 O O . LEU A 1 544 ? -3.109 -6.802 -22.622 1.00 92.88 544 LEU A O 1
ATOM 4433 N N . ASN A 1 545 ? -2.467 -8.954 -22.552 1.00 93.69 545 ASN A N 1
ATOM 4434 C CA . ASN A 1 545 ? -3.828 -9.487 -22.593 1.00 93.69 545 ASN A CA 1
ATOM 4435 C C . ASN A 1 545 ? -4.626 -9.113 -21.337 1.00 93.69 545 ASN A C 1
ATOM 4437 O O . ASN A 1 545 ? -5.736 -8.609 -21.479 1.00 93.69 545 ASN A O 1
ATOM 4441 N N . TYR A 1 546 ? -4.051 -9.263 -20.138 1.00 93.25 546 TYR A N 1
ATOM 4442 C CA . TYR A 1 546 ? -4.716 -8.837 -18.902 1.00 93.25 546 TYR A CA 1
ATOM 4443 C C . TYR A 1 546 ? -5.032 -7.344 -18.906 1.00 93.25 546 TYR A C 1
ATOM 4445 O O . TYR A 1 546 ? -6.162 -6.965 -18.626 1.00 93.25 546 TYR A O 1
ATOM 4453 N N . ARG A 1 547 ? -4.084 -6.494 -19.324 1.00 93.12 547 ARG A N 1
ATOM 4454 C CA . ARG A 1 547 ? -4.349 -5.056 -19.465 1.00 93.12 547 ARG A CA 1
ATOM 4455 C C . ARG A 1 547 ? -5.480 -4.775 -20.449 1.00 93.12 547 ARG A C 1
ATOM 4457 O O . ARG A 1 547 ? -6.317 -3.928 -20.170 1.00 93.12 547 ARG A O 1
ATOM 4464 N N . ASN A 1 548 ? -5.525 -5.471 -21.584 1.00 93.94 548 ASN A N 1
ATOM 4465 C CA . ASN A 1 548 ? -6.617 -5.318 -22.545 1.00 93.94 548 ASN A CA 1
ATOM 4466 C C . ASN A 1 548 ? -7.972 -5.721 -21.951 1.00 93.94 548 ASN A C 1
ATOM 4468 O O . ASN A 1 548 ? -8.971 -5.061 -22.228 1.00 93.94 548 ASN A O 1
ATOM 4472 N N . ASP A 1 549 ? -8.022 -6.777 -21.143 1.00 95.06 549 ASP A N 1
ATOM 4473 C CA . ASP A 1 549 ? -9.255 -7.208 -20.484 1.00 95.06 549 ASP A CA 1
ATOM 4474 C C . ASP A 1 549 ? -9.667 -6.256 -19.350 1.00 95.06 549 ASP A C 1
ATOM 4476 O O . ASP A 1 549 ? -10.846 -5.916 -19.256 1.00 95.06 549 ASP A O 1
ATOM 4480 N N . ASP A 1 550 ? -8.714 -5.715 -18.586 1.00 92.88 550 ASP A N 1
ATOM 4481 C CA . ASP A 1 550 ? -8.956 -4.645 -17.609 1.00 92.88 550 ASP A CA 1
ATOM 4482 C C . ASP A 1 550 ? -9.503 -3.380 -18.286 1.00 92.88 550 ASP A C 1
ATOM 4484 O O . ASP A 1 550 ? -10.455 -2.771 -17.797 1.00 92.88 550 ASP A O 1
ATOM 4488 N N . PHE A 1 551 ? -8.954 -2.994 -19.445 1.00 95.12 551 PHE A N 1
ATOM 4489 C CA . PHE A 1 551 ? -9.469 -1.874 -20.238 1.00 95.12 551 PHE A CA 1
ATOM 4490 C C . PHE A 1 551 ? -10.899 -2.126 -20.726 1.00 95.12 551 PHE A C 1
ATOM 4492 O O . PHE A 1 551 ? -11.732 -1.222 -20.649 1.00 95.12 551 PHE A O 1
ATOM 4499 N N . LYS A 1 552 ? -11.217 -3.341 -21.193 1.00 95.44 552 LYS A N 1
ATOM 4500 C CA . LYS A 1 552 ? -12.597 -3.707 -21.562 1.00 95.44 552 LYS A CA 1
ATOM 4501 C C . LYS A 1 552 ? -13.530 -3.645 -20.357 1.00 95.44 552 LYS A C 1
ATOM 4503 O O . LYS A 1 552 ? -14.626 -3.108 -20.471 1.00 95.44 552 LYS A O 1
ATOM 4508 N N . LEU A 1 553 ? -13.099 -4.163 -19.208 1.00 95.38 553 LEU A N 1
ATOM 4509 C CA . LEU A 1 553 ? -13.877 -4.122 -17.973 1.00 95.38 553 LEU A CA 1
ATOM 4510 C C . LEU A 1 553 ? -14.137 -2.676 -17.536 1.00 95.38 553 LEU A C 1
ATOM 4512 O O . LEU A 1 553 ? -15.268 -2.324 -17.218 1.00 95.38 553 LEU A O 1
ATOM 4516 N N . MET A 1 554 ? -13.115 -1.820 -17.584 1.00 95.12 554 MET A N 1
ATOM 4517 C CA . MET A 1 554 ? -13.242 -0.399 -17.273 1.00 95.12 554 MET A CA 1
ATOM 4518 C C . MET A 1 554 ? -14.204 0.308 -18.235 1.00 95.12 554 MET A C 1
ATOM 4520 O O . MET A 1 554 ? -15.042 1.084 -17.784 1.00 95.12 554 MET A O 1
ATOM 4524 N N . MET A 1 555 ? -14.136 0.012 -19.537 1.00 94.56 555 MET A N 1
ATOM 4525 C CA . MET A 1 555 ? -15.089 0.544 -20.518 1.00 94.56 555 MET A CA 1
ATOM 4526 C C . MET A 1 555 ? -16.522 0.090 -20.231 1.00 94.56 555 MET A C 1
ATOM 4528 O O . MET A 1 555 ? -17.419 0.927 -20.229 1.00 94.56 555 MET A O 1
ATOM 4532 N N . ASN A 1 556 ? -16.733 -1.184 -19.888 1.00 95.88 556 ASN A N 1
ATOM 4533 C CA . ASN A 1 556 ? -18.053 -1.685 -19.497 1.00 95.88 556 ASN A CA 1
ATOM 4534 C C . ASN A 1 556 ? -18.588 -0.968 -18.248 1.00 95.88 556 ASN A C 1
ATOM 4536 O O . ASN A 1 556 ? -19.748 -0.573 -18.226 1.00 95.88 556 ASN A O 1
ATOM 4540 N N . ILE A 1 557 ? -17.744 -0.740 -17.234 1.00 95.25 557 ILE A N 1
ATOM 4541 C CA . ILE A 1 557 ? -18.127 0.010 -16.026 1.00 95.25 557 ILE A CA 1
ATOM 4542 C C . ILE A 1 557 ? -18.497 1.457 -16.381 1.00 95.25 557 ILE A C 1
ATOM 4544 O O . ILE A 1 557 ? -19.485 1.984 -15.874 1.00 95.25 557 ILE A O 1
ATOM 4548 N N . ILE A 1 558 ? -17.732 2.112 -17.260 1.00 94.06 558 ILE A N 1
ATOM 4549 C CA . ILE A 1 558 ? -18.037 3.473 -17.724 1.00 94.06 558 ILE A CA 1
ATOM 4550 C C . ILE A 1 558 ? -19.379 3.503 -18.467 1.00 94.06 558 ILE A C 1
ATOM 4552 O O . ILE A 1 558 ? -20.179 4.415 -18.239 1.00 94.06 558 ILE A O 1
ATOM 4556 N N . ASP A 1 559 ? -19.648 2.517 -19.321 1.00 94.81 559 ASP A N 1
ATOM 4557 C CA . ASP A 1 559 ? -20.907 2.413 -20.058 1.00 94.81 559 ASP A CA 1
ATOM 4558 C C . ASP A 1 559 ? -22.095 2.121 -19.127 1.00 94.81 559 ASP A C 1
ATOM 4560 O O . ASP A 1 559 ? -23.143 2.757 -19.262 1.00 94.81 559 ASP A O 1
ATOM 4564 N N . GLU A 1 560 ? -21.931 1.251 -18.127 1.00 94.75 560 GLU A N 1
ATOM 4565 C CA . GLU A 1 560 ? -22.939 1.004 -17.086 1.00 94.75 560 GLU A CA 1
ATOM 4566 C C . GLU A 1 560 ? -23.232 2.266 -16.266 1.00 94.75 560 GLU A C 1
ATOM 4568 O O . GLU A 1 560 ? -24.397 2.620 -16.066 1.00 94.75 560 GLU A O 1
ATOM 4573 N N . LEU A 1 561 ? -22.199 2.997 -15.837 1.00 93.00 561 LEU A N 1
ATOM 4574 C CA . LEU A 1 561 ? -22.362 4.263 -15.116 1.00 93.00 561 LEU A CA 1
ATOM 4575 C C . LEU A 1 561 ? -23.074 5.312 -15.978 1.00 93.00 561 LEU A C 1
ATOM 4577 O O . LEU A 1 561 ? -23.956 6.024 -15.489 1.00 93.00 561 LEU A O 1
ATOM 4581 N N . ARG A 1 562 ? -22.749 5.383 -17.274 1.00 94.12 562 ARG A N 1
ATOM 4582 C CA . ARG A 1 562 ? -23.421 6.279 -18.223 1.00 94.12 562 ARG A CA 1
ATOM 4583 C C . ARG A 1 562 ? -24.898 5.909 -18.391 1.00 94.12 562 ARG A C 1
ATOM 4585 O O . ARG A 1 562 ? -25.744 6.804 -18.391 1.00 94.12 562 ARG A O 1
ATOM 4592 N N . GLN A 1 563 ? -25.228 4.619 -18.477 1.00 94.00 563 GLN A N 1
ATOM 4593 C CA . GLN A 1 563 ? -26.618 4.151 -18.533 1.00 94.00 563 GLN A CA 1
ATOM 4594 C C . GLN A 1 563 ? -27.383 4.469 -17.243 1.00 94.00 563 GLN A C 1
ATOM 4596 O O . GLN A 1 563 ? -28.504 4.975 -17.308 1.00 94.00 563 GLN A O 1
ATOM 4601 N N . GLN A 1 564 ? -26.781 4.246 -16.071 1.00 92.69 564 GLN A N 1
ATOM 4602 C CA . GLN A 1 564 ? -27.398 4.596 -14.787 1.00 92.69 564 GLN A CA 1
ATOM 4603 C C . GLN A 1 564 ? -27.679 6.099 -14.685 1.00 92.69 564 GLN A C 1
ATOM 4605 O O . GLN A 1 564 ? -28.760 6.500 -14.248 1.00 92.69 564 GLN A O 1
ATOM 4610 N N . GLN A 1 565 ? -26.749 6.942 -15.143 1.00 91.94 565 GLN A N 1
ATOM 4611 C CA . GLN A 1 565 ? -26.941 8.391 -15.163 1.00 91.94 565 GLN A CA 1
ATOM 4612 C C . GLN A 1 565 ? -28.099 8.803 -16.088 1.00 91.94 565 GLN A C 1
ATOM 4614 O O . GLN A 1 565 ? -28.920 9.641 -15.707 1.00 91.94 565 GLN A O 1
ATOM 4619 N N . GLN A 1 566 ? -28.219 8.190 -17.270 1.00 92.44 566 GLN A N 1
ATOM 4620 C CA . GLN A 1 566 ? -29.342 8.430 -18.185 1.00 92.44 566 GLN A CA 1
ATOM 4621 C C . GLN A 1 566 ? -30.684 7.996 -17.577 1.00 92.44 566 GLN A C 1
ATOM 4623 O O . GLN A 1 566 ? -31.664 8.737 -17.661 1.00 92.44 566 GLN A O 1
ATOM 4628 N N . GLN A 1 567 ? -30.733 6.841 -16.906 1.00 92.00 567 GLN A N 1
ATOM 4629 C CA . GLN A 1 567 ? -31.942 6.370 -16.220 1.00 92.00 567 GLN A CA 1
ATOM 4630 C C . GLN A 1 567 ? -32.363 7.318 -15.089 1.00 92.00 567 GLN A C 1
ATOM 4632 O O . GLN A 1 567 ? -33.546 7.639 -14.965 1.00 92.00 567 GLN A O 1
ATOM 4637 N N . GLN A 1 568 ? -31.414 7.827 -14.297 1.00 90.69 568 GLN A N 1
ATOM 4638 C CA . GLN A 1 568 ? -31.710 8.810 -13.250 1.00 90.69 568 GLN A CA 1
ATOM 4639 C C . GLN A 1 568 ? -32.266 10.118 -13.829 1.00 90.69 568 GLN A C 1
ATOM 4641 O O . GLN A 1 568 ? -33.234 10.663 -13.295 1.00 90.69 568 GLN A O 1
ATOM 4646 N N . GLN A 1 569 ? -31.713 10.603 -14.945 1.00 91.12 569 GLN A N 1
ATOM 4647 C CA . GLN A 1 569 ? -32.226 11.799 -15.622 1.00 91.12 569 GLN A CA 1
ATOM 4648 C C . GLN A 1 569 ? -33.650 11.593 -16.156 1.00 91.12 569 GLN A C 1
ATOM 4650 O O . GLN A 1 569 ? -34.496 12.473 -15.985 1.00 91.12 569 GLN A O 1
ATOM 4655 N N . GLN A 1 570 ? -33.952 10.424 -16.732 1.00 90.94 570 GLN A N 1
ATOM 4656 C CA . GLN A 1 570 ? -35.307 10.085 -17.183 1.00 90.94 570 GLN A CA 1
ATOM 4657 C C . GLN A 1 570 ? -36.301 10.023 -16.015 1.00 90.94 570 GLN A C 1
ATOM 4659 O O . GLN A 1 570 ? -37.394 10.583 -16.108 1.00 90.94 570 GLN A O 1
ATOM 4664 N N . GLN A 1 571 ? -35.918 9.413 -14.888 1.00 90.25 571 GLN A N 1
ATOM 4665 C CA . GLN A 1 571 ? -36.765 9.356 -13.691 1.00 90.25 571 GLN A CA 1
ATOM 4666 C C . GLN A 1 571 ? -37.043 10.752 -13.115 1.00 90.25 571 GLN A C 1
ATOM 4668 O O . GLN A 1 571 ? -38.185 11.054 -12.761 1.00 90.25 571 GLN A O 1
ATOM 4673 N N . GLN A 1 572 ? -36.034 11.628 -13.071 1.00 89.50 572 GLN A N 1
ATOM 4674 C CA . GLN A 1 572 ? -36.211 13.023 -12.654 1.00 89.50 572 GLN A CA 1
ATOM 4675 C C . GLN A 1 572 ? -37.082 13.821 -13.635 1.00 89.50 572 GLN A C 1
ATOM 4677 O O . GLN A 1 572 ? -37.861 14.673 -13.209 1.00 89.50 572 GLN A O 1
ATOM 4682 N N . GLY A 1 573 ? -36.973 13.556 -14.941 1.00 91.62 573 GLY A N 1
ATOM 4683 C CA . GLY A 1 573 ? -37.839 14.145 -15.966 1.00 91.62 573 GLY A CA 1
ATOM 4684 C C . GLY A 1 573 ? -39.307 13.764 -15.763 1.00 91.62 573 GLY A C 1
ATOM 4685 O O . GLY A 1 573 ? -40.162 14.640 -15.661 1.00 91.62 573 GLY A O 1
ATOM 4686 N N . GLN A 1 574 ? -39.588 12.470 -15.582 1.00 91.25 574 GLN A N 1
ATOM 4687 C CA . GLN A 1 574 ? -40.943 11.970 -15.315 1.00 91.25 574 GLN A CA 1
ATOM 4688 C C . GLN A 1 574 ? -41.522 12.497 -13.995 1.00 91.25 574 GLN A C 1
ATOM 4690 O O . GLN A 1 574 ? -42.717 12.769 -13.903 1.00 91.25 574 GLN A O 1
ATOM 4695 N N . GLN A 1 575 ? -40.700 12.641 -12.949 1.00 90.69 575 GLN A N 1
ATOM 4696 C CA . GLN A 1 575 ? -41.148 13.249 -11.693 1.00 90.69 575 GLN A CA 1
ATOM 4697 C C . GLN A 1 575 ? -41.535 14.720 -11.872 1.00 90.69 575 GLN A C 1
ATOM 4699 O O . GLN A 1 575 ? -42.587 15.115 -11.375 1.00 90.69 575 GLN A O 1
ATOM 4704 N N . ARG A 1 576 ? -40.740 15.504 -12.613 1.00 92.56 576 ARG A N 1
ATOM 4705 C CA . ARG A 1 576 ? -41.067 16.905 -12.918 1.00 92.56 576 ARG A CA 1
ATOM 4706 C C . ARG A 1 576 ? -42.347 17.036 -13.741 1.00 92.56 576 ARG A C 1
ATOM 4708 O O . ARG A 1 576 ? -43.177 17.878 -13.417 1.00 92.56 576 ARG A O 1
ATOM 4715 N N . GLN A 1 577 ? -42.542 16.170 -14.733 1.00 92.44 577 GLN A N 1
ATOM 4716 C CA . GLN A 1 577 ? -43.756 16.168 -15.553 1.00 92.44 577 GLN A CA 1
ATOM 4717 C C . GLN A 1 577 ? -45.008 15.847 -14.722 1.00 92.44 577 GLN A C 1
ATOM 4719 O O . GLN A 1 577 ? -45.989 16.580 -14.785 1.00 92.44 577 GLN A O 1
ATOM 4724 N N . ARG A 1 578 ? -44.944 14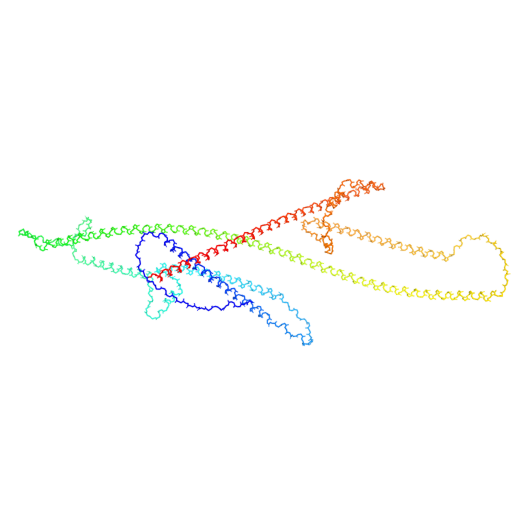.836 -13.841 1.00 92.38 578 ARG A N 1
ATOM 4725 C CA . ARG A 1 578 ? -46.047 14.526 -12.911 1.00 92.38 578 ARG A CA 1
ATOM 4726 C C . ARG A 1 578 ? -46.367 15.676 -11.953 1.00 92.38 578 ARG A C 1
ATOM 4728 O O . ARG A 1 578 ? -47.530 15.885 -11.628 1.00 92.38 578 ARG A O 1
ATOM 4735 N N . GLN A 1 579 ? -45.356 16.410 -11.486 1.00 91.94 579 GLN A N 1
ATOM 4736 C CA . GLN A 1 579 ? -45.571 17.583 -10.633 1.00 91.94 579 GLN A CA 1
ATOM 4737 C C . GLN A 1 579 ? -46.249 18.729 -11.396 1.00 91.94 579 GLN A C 1
ATOM 4739 O O . GLN A 1 579 ? -47.141 19.367 -10.844 1.00 91.94 579 GLN A O 1
ATOM 4744 N N . GLN A 1 580 ? -45.873 18.964 -12.657 1.00 92.69 580 GLN A N 1
ATOM 4745 C CA . GLN A 1 580 ? -46.528 19.964 -13.507 1.00 92.69 580 GLN A CA 1
ATOM 4746 C C . GLN A 1 580 ? -47.989 19.598 -13.795 1.00 92.69 580 GLN A C 1
ATOM 4748 O O . GLN A 1 580 ? -48.864 20.434 -13.596 1.00 92.69 580 GLN A O 1
ATOM 4753 N N . GLU A 1 581 ? -48.273 18.342 -14.151 1.00 93.12 581 GLU A N 1
ATOM 4754 C CA . GLU A 1 581 ? -49.647 17.864 -14.367 1.00 93.12 581 GLU A CA 1
ATOM 4755 C C . GLU A 1 581 ? -50.515 18.014 -13.107 1.00 93.12 581 GLU A C 1
ATOM 4757 O O . GLU A 1 581 ? -51.674 18.420 -13.192 1.00 93.12 581 GLU A O 1
ATOM 4762 N N . GLN A 1 582 ? -49.962 17.734 -11.921 1.00 92.38 582 GLN A N 1
ATOM 4763 C CA . GLN A 1 582 ? -50.669 17.948 -10.654 1.00 92.38 582 GLN A CA 1
ATOM 4764 C C . GLN A 1 582 ? -50.961 19.430 -10.400 1.00 92.38 582 GLN A C 1
ATOM 4766 O O . GLN A 1 582 ? -52.073 19.765 -9.994 1.00 92.38 582 GLN A O 1
ATOM 4771 N N . GLN A 1 583 ? -50.001 20.320 -10.671 1.00 92.12 583 GLN A N 1
ATOM 4772 C CA . GLN A 1 583 ? -50.200 21.765 -10.528 1.00 92.12 583 GLN A CA 1
ATOM 4773 C C . GLN A 1 583 ? -51.248 22.304 -11.511 1.00 92.12 583 GLN A C 1
ATOM 4775 O O . GLN A 1 583 ? -52.091 23.108 -11.115 1.00 92.12 583 GLN A O 1
ATOM 4780 N N . GLU A 1 584 ? -51.243 21.844 -12.765 1.00 93.06 584 GLU A N 1
ATOM 4781 C CA . GLU A 1 584 ? -52.251 22.218 -13.764 1.00 93.06 584 GLU A CA 1
ATOM 4782 C C . GLU A 1 584 ? -53.652 21.735 -13.370 1.00 93.06 584 GLU A C 1
ATOM 4784 O O . GLU A 1 584 ? -54.611 22.507 -13.430 1.00 93.06 584 GLU A O 1
ATOM 4789 N N . GLN A 1 585 ? 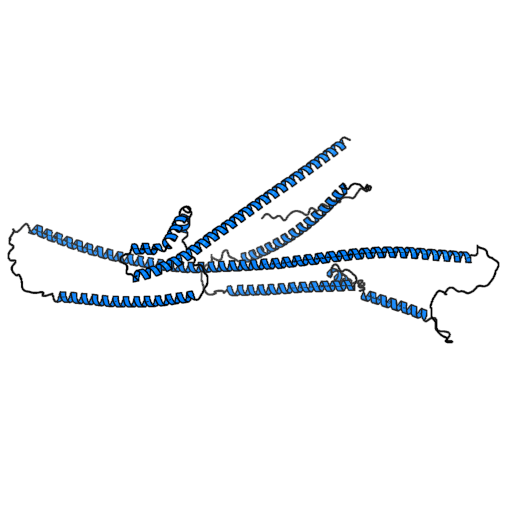-53.784 20.491 -12.896 1.00 92.44 585 GLN A N 1
ATOM 4790 C CA . GLN A 1 585 ? -55.061 19.971 -12.395 1.00 92.44 585 GLN A CA 1
ATOM 4791 C C . GLN A 1 585 ? -55.564 20.758 -11.180 1.00 92.44 585 GLN A C 1
ATOM 4793 O O . GLN A 1 585 ? -56.762 21.029 -11.063 1.00 92.44 585 GLN A O 1
ATOM 4798 N N . GLU A 1 586 ? -54.669 21.148 -10.273 1.00 93.12 586 GLU A N 1
ATOM 4799 C CA . GLU A 1 586 ? -55.032 21.947 -9.107 1.00 93.12 586 GLU A CA 1
ATOM 4800 C C . GLU A 1 586 ? -55.467 23.367 -9.505 1.00 93.12 586 GLU A C 1
ATOM 4802 O O . GLU A 1 586 ? -56.461 23.875 -8.981 1.00 93.12 586 GLU A O 1
ATOM 4807 N N . GLN A 1 587 ? -54.798 23.987 -10.483 1.00 92.44 587 GLN A N 1
ATOM 4808 C CA . GLN A 1 587 ? -55.218 25.275 -11.043 1.00 92.44 587 GLN A CA 1
ATOM 4809 C C . GLN A 1 587 ? -56.585 25.189 -11.732 1.00 92.44 587 GLN A C 1
ATOM 4811 O O . GLN A 1 587 ? -57.436 26.044 -11.486 1.00 92.44 587 GLN A O 1
ATOM 4816 N N . GLN A 1 588 ? -56.837 24.147 -12.530 1.00 93.12 588 GLN A N 1
ATOM 4817 C CA . GLN A 1 588 ? -58.144 23.930 -13.162 1.00 93.12 588 GLN A CA 1
ATOM 4818 C C . GLN A 1 588 ? -59.256 23.751 -12.121 1.00 93.12 588 GLN A C 1
ATOM 4820 O O . GLN A 1 588 ? -60.325 24.347 -12.255 1.00 93.12 588 GLN A O 1
ATOM 4825 N N . ARG A 1 589 ? -59.000 22.997 -11.042 1.00 92.81 589 ARG A N 1
ATOM 4826 C CA . ARG A 1 589 ? -59.953 22.859 -9.927 1.00 92.81 589 ARG A CA 1
ATOM 4827 C C . ARG A 1 589 ? -60.245 24.196 -9.249 1.00 92.81 589 ARG A C 1
ATOM 4829 O O . ARG A 1 589 ? -61.406 24.484 -8.972 1.00 92.81 589 ARG A O 1
ATOM 4836 N N . ARG A 1 590 ? -59.223 25.028 -9.012 1.00 92.69 590 ARG A N 1
ATOM 4837 C CA . ARG A 1 590 ? -59.405 26.373 -8.436 1.00 92.69 590 ARG A CA 1
ATOM 4838 C C . ARG A 1 590 ? -60.210 27.291 -9.362 1.00 92.69 590 ARG A C 1
ATOM 4840 O O . ARG A 1 590 ? -61.059 28.025 -8.874 1.00 92.69 590 ARG A O 1
ATOM 4847 N N . GLN A 1 591 ? -59.994 27.227 -10.677 1.00 91.50 591 GLN A N 1
ATOM 4848 C CA . GLN A 1 591 ? -60.777 28.003 -11.649 1.00 91.50 591 GLN A CA 1
ATOM 4849 C C . GLN A 1 591 ? -62.245 27.558 -11.702 1.00 91.50 591 GLN A C 1
ATOM 4851 O O . GLN A 1 591 ? -63.132 28.405 -11.719 1.00 91.50 591 GLN A O 1
ATOM 4856 N N . GLN A 1 592 ? -62.520 26.250 -11.665 1.00 89.81 592 GLN A N 1
ATOM 4857 C CA . GLN A 1 592 ? -63.895 25.736 -11.607 1.00 89.81 592 GLN A CA 1
ATOM 4858 C C . GLN A 1 592 ? -64.617 26.165 -10.324 1.00 89.81 592 GLN A C 1
ATOM 4860 O O . GLN A 1 592 ? -65.786 26.531 -10.382 1.00 89.81 592 GLN A O 1
ATOM 4865 N N . GLN A 1 593 ? -63.920 26.180 -9.183 1.00 87.94 593 GLN A N 1
ATOM 4866 C CA . GLN A 1 593 ? -64.473 26.676 -7.917 1.00 87.94 593 GLN A CA 1
ATOM 4867 C C . GLN A 1 593 ? -64.734 28.186 -7.906 1.00 87.94 593 GLN A C 1
ATOM 4869 O O . GLN A 1 593 ? -65.559 28.628 -7.124 1.00 87.94 593 GLN A O 1
ATOM 4874 N N . GLN A 1 594 ? -64.036 28.977 -8.727 1.00 87.31 594 GLN A N 1
ATOM 4875 C CA . GLN A 1 594 ? -64.304 30.414 -8.870 1.00 87.31 594 GLN A CA 1
ATOM 4876 C C . GLN A 1 594 ? -65.452 30.719 -9.844 1.00 87.31 594 GLN A C 1
ATOM 4878 O O . GLN A 1 594 ? -65.997 31.819 -9.807 1.00 87.31 594 GLN A O 1
ATOM 4883 N N . GLN A 1 595 ? -65.776 29.790 -10.749 1.00 84.38 595 GLN A N 1
ATOM 4884 C CA . GLN A 1 595 ? -66.904 29.923 -11.679 1.00 84.38 595 GLN A CA 1
ATOM 4885 C C . GLN A 1 595 ? -68.244 29.500 -11.063 1.00 84.38 595 GLN A C 1
ATOM 4887 O O . GLN A 1 595 ? -69.285 29.958 -11.533 1.00 84.38 595 GLN A O 1
ATOM 4892 N N . GLN A 1 596 ? -68.212 28.607 -10.068 1.00 77.62 596 GLN A N 1
ATOM 4893 C CA . GLN A 1 596 ? -69.357 28.261 -9.219 1.00 77.62 596 GLN A CA 1
ATOM 4894 C C . GLN A 1 596 ? -69.574 29.337 -8.159 1.00 77.62 596 GLN A C 1
ATOM 4896 O O . GLN A 1 596 ? -70.760 29.614 -7.870 1.00 77.62 596 GLN A O 1
#

Foldseek 3Di:
DDDPPDDDPPDDDDDDDDDDDDDDDPDCPPVVVVVVVVVVVVVVVVVVVVVVVVVVVVVVVVVVVVVVVVVVVVVVVPPDPPDPPPDDDDDDDDDPPPVVVVVVVVVVVVVVVVVVVVVVVVVVVVVVVVVVVVQVVQCVQQVDRDPDPVVVVCLQPPCPPPPNRPPCTVVNVVVVVVVVVVVVVVVVVCVVVVPPPDDDDDDDDDDDDDDPPPPDDPDDPPDDDPDPPVPDVVNVVVVVVVVVVVVVVVVVVVVVVVVVVVVVVVVVVVVVVVVVVVVVVVVVVVVVVVVVVVVVVVVVVVVVVVVVVVVVVVVVVVVVVVVVVVVVVVVVVVVVVVVVVVVVVVVVVVVVVVVVVVVVVVVVVVVVVVVVVVVVVVVVVPVVDDDDDDDDDDPPPDDDDPDPPPPVNVVVVVVVVVVVVVVVVVVVVVVVVVVVVVVVVVVVVVVVVVVVVPDPDDDDDPDDDPCVVVVVQVVPPPPPPVVVVVVLCCLLDPCVLVVVVVVVVPDDPVVSVVVVVVSNVVSVVSVVVVVVVVVVVVVVVVVVVVVVVVVVVVVVVVVVVVVVVVVVVVVVVVVVVVVVVVVVVVVVVVVVVVVD

Organism: Schistosoma mansoni (NCBI:txid6183)

Secondary structure (DSSP, 8-state):
-------------------------TT-HHHHHHHHHHHHHHHHHHHHHHHHHHHHHHHHHHHHHHHHHHHHHHHHHTS--SS-TTS-----------HHHHHHHHHHHHHHHHHHHHHHHHHHHHHHHHHHHHHHHHHHHH----S-HHHHHHHHH---SSS--S---HHHHHHHHHHHHHHHHHHHHHHHHTT-SS-----------------S-------------TT-HHHHHHHHHHHHHHHHHHHHHHHHHHHHHHHHHHHHHHHHHHHHHHHHHHHHHHHHHHHHHHHHHHHHHHHHHHHHHHHHHHHHHHHHHHHHHHHHHHHHHHHHHHHHHHHHHHHHHHHHHHHHHHHHHHHHHHHHHHHHHHHHHHHHHHTTS---------------------HHHHHHHHHHHHHHHHHHHHHHHHHHHHHHHHHHHHHHHHHHHHHHHT------------GGGHHHHGGGTTSSHHHHHHHHHHHHSTHHHHHHHHH-TT--HHHHHHHHHHHHHHHHHHHHHHHHHHHHHHHHHHHHHHHHHHHHHHHHHHHHHHHHHHHHHHHHHHHHHHHHHHHHHHHHHHHHHHH-

pLDDT: mean 75.09, std 23.22, range [27.17, 97.0]